Protein AF-0000000087743484 (afdb_homodimer)

Organism: Butyrivibrio fibrisolvens (NCBI:txid831)

Nearest PDB structures (foldseek):
  9gzj-assembly1_A  TM=6.271E-01  e=3.610E-17  Listeria monocytogenes
  8bz7-assembly2_B  TM=6.569E-01  e=4.620E-16  Listeria monocytogenes
  8bz8-assembly3_E  TM=6.410E-01  e=6.996E-16  Listeria monocytogenes
  9gzk-assembly2_C  TM=6.161E-01  e=1.686E-16  Listeria monocytogenes
  8vh8-assembly4_D  TM=7.992E-01  e=1.651E-12  Pasteurella multocida

Secondary structure (DSSP, 8-state):
--SEEEEEEESS-HHHHHHHHHHHHTSS---EEEEEEE---SSSHHHHHHHHTTT-TTEEEEE-SS---HHHHHHHHHHH--SSEEEE--TT-EE-TTHHHHHHHHHHHHT-SEEEEEEEEEE-SSTT---GGGS-GGGTS--TT-TTS-SS-EEPPS-HHHHHHHHHTT-S---STTEEEEHHHHHHTT----S-SSSHHHHHHHHHHHH-SSEEEEEEEEEEEEE-TT-GGGS---HHHHHHHHHHHHHHHHHHHHHHHHSHHHHH-TTHHHHHHHHHHHHHIIIIIHHHHHHH-HHHHHH-HHHHHHHHHHHGGGHHHHHHHHHHHT-SS-------TTS--HHHHHHHHHHHHHHT-/--SEEEEEEESS-HHHHHHHHHHHHTSS---EEEEEEE---SSSHHHHHHHHTTT-TTEEEEE-SS---HHHHHHHHHHH--SSEEEE--TT-EE-TTHHHHHHHHHHHHT-SEEEEEEEEEEESSTT---GGGS-GGGTS--TT-TTS-SS-EEPPS-HHHHHHHHHTT-S---STTEEEEHHHHHHTT----S-SSSHHHHHHHHHHHH-SSEEEEEEEEEEEEEETT-GGGS---HHHHHHHHHHHHHHHHHHHHHHHHSHHHHH-THHHHHHHHHHHHHHIIIIIHHHHHHH-HHHHHH-HHHHHHHHHHHGGGHHHHHHHHHHHT-SS-------TTS--HHHHHHHHHHHHHHT-

Radius of gyration: 33.59 Å; Cα contacts (8 Å, |Δi|>4): 1203; chains: 2; bounding box: 51×100×69 Å

Sequence (722 aa):
MPAISVIMPMYKAKKTAMYSIDALLNQTFKDIEVLVVDDCSPDDSYVVVKEHYKDEPRVVLIRQDINQGPAEARNRAFEEAKGEYVTFLDSDDGIIKEGLEKMYEAAKKFDADVVHTTGCFFPVHKPDVMDIMSVPKENYLPQDKDKDIPGEATLLTQDFGVRLSNWLNGTYNGNVWGKMIKKSFIMDNNIRFASIKMSEDVLFSFECLMRAGKYVILPYKCIIYRMIGESLSRGRKDVSYMLKLLEATFSGNDKFTEKMNEIPYFKDNPEDKEKVLKYVNDVMDMIYLVPAFQSVGEDKLLCDDRTSELFIEHFGNQAQFALRCFFMKNAKEPPAPSYLIDDITYEGLNAQLEMYKQSLKMPAISVIMPMYKAKKTAMYSIDALLNQTFKDIEVLVVDDCSPDDSYVVVKEHYKDEPRVVLIRQDINQGPAEARNRAFEEAKGEYVTFLDSDDGIIKEGLEKMYEAAKKFDADVVHTTGCFFPVHKPDVMDIMSVPKENYLPQDKDKDIPGEATLLTQDFGVRLSNWLNGTYNGNVWGKMIKKSFIMDNNIRFASIKMSEDVLFSFECLMRAGKYVILPYKCIIYRMIGESLSRGRKDVSYMLKLLEATFSGNDKFTEKMNEIPYFKDNPEDKEKVLKYVNDVMDMIYLVPAFQSVGEDKLLCDDRTSELFIEHFGNQAQFALRCFFMKNAKEPPAPSYLIDDITYEGLNAQLEMYKQSLK

InterPro domains:
  IPR001173 Glycosyltransferase 2-like [PF00535] (5-116)
  IPR029044 Nucleotide-diphospho-sugar transferases [G3DSA:3.90.550.10] (1-219)
  IPR029044 Nucleotide-diphospho-sugar transferases [SSF53448] (2-239)

Structure (mmCIF, N/CA/C/O backbone):
data_AF-0000000087743484-model_v1
#
loop_
_entity.id
_entity.type
_entity.pdbx_description
1 polymer 'Glycosyltransferase family 2 protein'
#
loop_
_atom_site.group_PDB
_atom_site.id
_atom_site.type_symbol
_atom_site.label_atom_id
_atom_site.label_alt_id
_atom_site.label_comp_id
_atom_site.label_asym_id
_atom_site.label_entity_id
_atom_site.label_seq_id
_atom_site.pdbx_PDB_ins_code
_atom_site.Cartn_x
_atom_site.Cartn_y
_atom_site.Cartn_z
_atom_site.occupancy
_atom_site.B_iso_or_equiv
_atom_site.auth_seq_id
_atom_site.auth_comp_id
_atom_site.auth_asym_id
_atom_site.auth_atom_id
_atom_site.pdbx_PDB_model_num
ATOM 1 N N . MET A 1 1 ? 7.27 38.094 34 1 86.44 1 MET A N 1
ATOM 2 C CA . MET A 1 1 ? 7.125 37.156 32.906 1 86.44 1 MET A CA 1
ATOM 3 C C . MET A 1 1 ? 6.273 37.719 31.781 1 86.44 1 MET A C 1
ATOM 5 O O . MET A 1 1 ? 5.258 38.375 32.031 1 86.44 1 MET A O 1
ATOM 9 N N . PRO A 1 2 ? 6.754 37.625 30.5 1 95.38 2 PRO A N 1
ATOM 10 C CA . PRO A 1 2 ? 5.941 38.219 29.422 1 95.38 2 PRO A CA 1
ATOM 11 C C . PRO A 1 2 ? 4.605 37.5 29.234 1 95.38 2 PRO A C 1
ATOM 13 O O . PRO A 1 2 ? 4.453 36.344 29.688 1 95.38 2 PRO A O 1
ATOM 16 N N . ALA A 1 3 ? 3.727 38.25 28.75 1 98.25 3 ALA A N 1
ATOM 17 C CA . ALA A 1 3 ? 2.416 37.656 28.484 1 98.25 3 ALA A CA 1
ATOM 18 C C . ALA A 1 3 ? 2.475 36.688 27.297 1 98.25 3 ALA A C 1
ATOM 20 O O . ALA A 1 3 ? 1.803 35.656 27.312 1 98.25 3 ALA A O 1
ATOM 21 N N . ILE A 1 4 ? 3.295 37.062 26.312 1 98.56 4 ILE A N 1
ATOM 22 C CA . ILE A 1 4 ? 3.328 36.281 25.078 1 98.56 4 ILE A CA 1
ATOM 23 C C . ILE A 1 4 ? 4.773 35.969 24.703 1 98.56 4 ILE A C 1
ATOM 25 O O . ILE A 1 4 ? 5.629 36.844 24.719 1 98.56 4 ILE A O 1
ATOM 29 N N . SER A 1 5 ? 5.109 34.719 24.469 1 98.62 5 SER A N 1
ATOM 30 C CA . SER A 1 5 ? 6.34 34.312 23.797 1 98.62 5 SER A CA 1
ATOM 31 C C . SER A 1 5 ? 6.094 34.031 22.312 1 98.62 5 SER A C 1
ATOM 33 O O . SER A 1 5 ? 5.289 33.156 21.984 1 98.62 5 SER A O 1
ATOM 35 N N . VAL A 1 6 ? 6.727 34.75 21.422 1 98.44 6 VAL A N 1
ATOM 36 C CA . VAL A 1 6 ? 6.633 34.469 20 1 98.44 6 VAL A CA 1
ATOM 37 C C . VAL A 1 6 ? 7.824 33.625 19.547 1 98.44 6 VAL A C 1
ATOM 39 O O . VAL A 1 6 ? 8.977 34 19.75 1 98.44 6 VAL A O 1
ATOM 42 N N . ILE A 1 7 ? 7.539 32.469 18.938 1 97.94 7 ILE A N 1
ATOM 43 C CA . ILE A 1 7 ? 8.57 31.547 18.5 1 97.94 7 ILE A CA 1
ATOM 44 C C . ILE A 1 7 ? 8.836 31.734 17 1 97.94 7 ILE A C 1
ATOM 46 O O . ILE A 1 7 ? 7.914 31.672 16.188 1 97.94 7 ILE A O 1
ATOM 50 N N . MET A 1 8 ? 10.109 31.922 16.688 1 97.31 8 MET A N 1
ATOM 51 C CA . MET A 1 8 ? 10.516 32.156 15.305 1 97.31 8 MET A CA 1
ATOM 52 C C . MET A 1 8 ? 11.719 31.297 14.93 1 97.31 8 MET A C 1
ATOM 54 O O . MET A 1 8 ? 12.852 31.625 15.289 1 97.31 8 MET A O 1
ATOM 58 N N . PRO A 1 9 ? 11.492 30.234 14.219 1 95.94 9 PRO A N 1
ATOM 59 C CA . PRO A 1 9 ? 12.641 29.531 13.664 1 95.94 9 PRO A CA 1
ATOM 60 C C . PRO A 1 9 ? 13.352 30.312 12.57 1 95.94 9 PRO A C 1
ATOM 62 O O . PRO A 1 9 ? 12.703 31 11.773 1 95.94 9 PRO A O 1
ATOM 65 N N . MET A 1 10 ? 14.664 30.234 12.594 1 95.94 10 MET A N 1
ATOM 66 C CA . MET A 1 10 ? 15.438 30.969 11.602 1 95.94 10 MET A CA 1
ATOM 67 C C . MET A 1 10 ? 16.516 30.078 10.984 1 95.94 10 MET A C 1
ATOM 69 O O . MET A 1 10 ? 17.203 29.344 11.695 1 95.94 10 MET A O 1
ATOM 73 N N . TYR A 1 11 ? 16.547 30.062 9.719 1 94.19 11 TYR A N 1
ATOM 74 C CA . TYR A 1 11 ? 17.609 29.391 8.953 1 94.19 11 TYR A CA 1
ATOM 75 C C . TYR A 1 11 ? 17.906 30.156 7.668 1 94.19 11 TYR A C 1
ATOM 77 O O . TYR A 1 11 ? 17.078 30.219 6.762 1 94.19 11 TYR A O 1
ATOM 85 N N . LYS A 1 12 ? 19.047 30.641 7.5 1 92.19 12 LYS A N 1
ATOM 86 C CA . LYS A 1 12 ? 19.484 31.422 6.348 1 92.19 12 LYS A CA 1
ATOM 87 C C . LYS A 1 12 ? 18.5 32.531 6.023 1 92.19 12 LYS A C 1
ATOM 89 O O . LYS A 1 12 ? 18.062 32.656 4.883 1 92.19 12 LYS A O 1
ATOM 94 N N . ALA A 1 13 ? 18.125 33.344 7.039 1 89 13 ALA A N 1
ATOM 95 C CA . ALA A 1 13 ? 17.016 34.281 6.855 1 89 13 ALA A CA 1
ATOM 96 C C . ALA A 1 13 ? 17.328 35.656 7.473 1 89 13 ALA A C 1
ATOM 98 O O . ALA A 1 13 ? 16.453 36.312 7.988 1 89 13 ALA A O 1
ATOM 99 N N . LYS A 1 14 ? 18.594 36.094 7.422 1 85.25 14 LYS A N 1
ATOM 100 C CA . LYS A 1 14 ? 18.984 37.312 8.125 1 85.25 14 LYS A CA 1
ATOM 101 C C . LYS A 1 14 ? 18.125 38.5 7.699 1 85.25 14 LYS A C 1
ATOM 103 O O . LYS A 1 14 ? 17.562 39.188 8.539 1 85.25 14 LYS A O 1
ATOM 108 N N . LYS A 1 15 ? 17.875 38.688 6.43 1 82.94 15 LYS A N 1
ATOM 109 C CA . LYS A 1 15 ? 17.141 39.875 5.973 1 82.94 15 LYS A CA 1
ATOM 110 C C . LYS A 1 15 ? 15.656 39.781 6.344 1 82.94 15 LYS A C 1
ATOM 112 O O . LYS A 1 15 ? 15.102 40.719 6.926 1 82.94 15 LYS A O 1
ATOM 117 N N . THR A 1 16 ? 15.062 38.688 6.137 1 87.69 16 THR A N 1
ATOM 118 C CA . THR A 1 16 ? 13.633 38.531 6.387 1 87.69 16 THR A CA 1
ATOM 119 C C . THR A 1 16 ? 13.359 38.438 7.887 1 87.69 16 THR A C 1
ATOM 121 O O . THR A 1 16 ? 12.336 38.938 8.367 1 87.69 16 THR A O 1
ATOM 124 N N . ALA A 1 17 ? 14.289 37.906 8.57 1 93 17 ALA A N 1
ATOM 125 C CA . ALA A 1 17 ? 14.117 37.75 10.008 1 93 17 ALA A CA 1
ATOM 126 C C . ALA A 1 17 ? 14.055 39.125 10.695 1 93 17 ALA A C 1
ATOM 128 O O . ALA A 1 17 ? 13.273 39.312 11.633 1 93 17 ALA A O 1
ATOM 129 N N . MET A 1 18 ? 14.906 40.031 10.281 1 93.31 18 MET A N 1
ATOM 130 C CA . MET A 1 18 ? 14.93 41.344 10.891 1 93.31 18 MET A CA 1
ATOM 131 C C . MET A 1 18 ? 13.609 42.094 10.664 1 93.31 18 MET A C 1
ATOM 133 O O . MET A 1 18 ? 13.102 42.75 11.562 1 93.31 18 MET A O 1
ATOM 137 N N . TYR A 1 19 ? 13.102 41.875 9.508 1 88.06 19 TYR A N 1
ATOM 138 C CA . TYR A 1 19 ? 11.789 42.438 9.211 1 88.06 19 TYR A CA 1
ATOM 139 C C . TYR A 1 19 ? 10.719 41.844 10.133 1 88.06 19 TYR A C 1
ATOM 141 O O . TYR A 1 19 ? 9.906 42.594 10.695 1 88.06 19 TYR A O 1
ATOM 149 N N . SER A 1 20 ? 10.695 40.562 10.219 1 93.38 20 SER A N 1
ATOM 150 C CA . SER A 1 20 ? 9.695 39.875 11.023 1 93.38 20 SER A CA 1
ATOM 151 C C . SER A 1 20 ? 9.82 40.25 12.5 1 93.38 20 SER A C 1
ATOM 153 O O . SER A 1 20 ? 8.812 40.469 13.172 1 93.38 20 SER A O 1
ATOM 155 N N . ILE A 1 21 ? 11.047 40.375 13.008 1 96.25 21 ILE A N 1
ATOM 156 C CA . ILE A 1 21 ? 11.289 40.75 14.398 1 96.25 21 ILE A CA 1
ATOM 157 C C . ILE A 1 21 ? 10.797 42.156 14.641 1 96.25 21 ILE A C 1
ATOM 159 O O . ILE A 1 21 ? 10.117 42.438 15.633 1 96.25 21 ILE A O 1
ATOM 163 N N . ASP A 1 22 ? 11.102 43.031 13.695 1 95.06 22 ASP A N 1
ATOM 164 C CA . ASP A 1 22 ? 10.672 44.406 13.836 1 95.06 22 ASP A CA 1
ATOM 165 C C . ASP A 1 22 ? 9.148 44.531 13.836 1 95.06 22 ASP A C 1
ATOM 167 O O . ASP A 1 22 ? 8.578 45.312 14.578 1 95.06 22 ASP A O 1
ATOM 171 N N . ALA A 1 23 ? 8.531 43.75 13.023 1 92.62 23 ALA A N 1
ATOM 172 C CA . ALA A 1 23 ? 7.07 43.719 12.992 1 92.62 23 ALA A CA 1
ATOM 173 C C . ALA A 1 23 ? 6.496 43.312 14.344 1 92.62 23 ALA A C 1
ATOM 175 O O . ALA A 1 23 ? 5.465 43.844 14.773 1 92.62 23 ALA A O 1
ATOM 176 N N . LEU A 1 24 ? 7.168 42.438 15 1 96.38 24 LEU A N 1
ATOM 177 C CA . LEU A 1 24 ? 6.73 41.969 16.312 1 96.38 24 LEU A CA 1
ATOM 178 C C . LEU A 1 24 ? 7.004 43 17.391 1 96.38 24 LEU A C 1
ATOM 180 O O . LEU A 1 24 ? 6.152 43.25 18.25 1 96.38 24 LEU A O 1
ATOM 184 N N . LEU A 1 25 ? 8.141 43.656 17.312 1 96.88 25 LEU A N 1
ATOM 185 C CA . LEU A 1 25 ? 8.531 44.656 18.312 1 96.88 25 LEU A CA 1
ATOM 186 C C . LEU A 1 25 ? 7.66 45.906 18.219 1 96.88 25 LEU A C 1
ATOM 188 O O . LEU A 1 25 ? 7.496 46.625 19.188 1 96.88 25 LEU A O 1
ATOM 192 N N . ASN A 1 26 ? 7.082 46.094 17.031 1 95.69 26 ASN A N 1
ATOM 193 C CA . ASN A 1 26 ? 6.277 47.281 16.797 1 95.69 26 ASN A CA 1
ATOM 194 C C . ASN A 1 26 ? 4.789 47 17 1 95.69 26 ASN A C 1
ATOM 196 O O . ASN A 1 26 ? 3.947 47.844 16.641 1 95.69 26 ASN A O 1
ATOM 200 N N . GLN A 1 27 ? 4.488 45.906 17.516 1 95.88 27 GLN A N 1
ATOM 201 C CA . GLN A 1 27 ? 3.104 45.562 17.828 1 95.88 27 GLN A CA 1
ATOM 202 C C . GLN A 1 27 ? 2.523 46.531 18.859 1 95.88 27 GLN A C 1
ATOM 204 O O . GLN A 1 27 ? 3.258 47.062 19.688 1 95.88 27 GLN A O 1
ATOM 209 N N . THR A 1 28 ? 1.178 46.719 18.797 1 96.62 28 THR A N 1
ATOM 210 C CA . THR A 1 28 ? 0.498 47.5 19.828 1 96.62 28 THR A CA 1
ATOM 211 C C . THR A 1 28 ? 0.617 46.844 21.188 1 96.62 28 THR A C 1
ATOM 213 O O . THR A 1 28 ? 0.646 47.531 22.219 1 96.62 28 THR A O 1
ATOM 216 N N . PHE A 1 29 ? 0.632 45.594 21.203 1 96.75 29 PHE A N 1
ATOM 217 C CA . PHE A 1 29 ? 0.866 44.812 22.422 1 96.75 29 PHE A CA 1
ATOM 218 C C . PHE A 1 29 ? 2.357 44.688 22.719 1 96.75 29 PHE A C 1
ATOM 220 O O . PHE A 1 29 ? 3.084 44.031 21.969 1 96.75 29 PHE A O 1
ATOM 227 N N . LYS A 1 30 ? 2.812 45.125 23.844 1 97.25 30 LYS A N 1
ATOM 228 C CA . LYS A 1 30 ? 4.25 45.312 24.047 1 97.25 30 LYS A CA 1
ATOM 229 C C . LYS A 1 30 ? 4.812 44.219 24.953 1 97.25 30 LYS A C 1
ATOM 231 O O . LYS A 1 30 ? 6.02 43.969 24.953 1 97.25 30 LYS A O 1
ATOM 236 N N . ASP A 1 31 ? 4.004 43.562 25.812 1 98.19 31 ASP A N 1
ATOM 237 C CA . ASP A 1 31 ? 4.48 42.625 26.797 1 98.19 31 ASP A CA 1
ATOM 238 C C . ASP A 1 31 ? 4.766 41.25 26.172 1 98.19 31 ASP A C 1
ATOM 240 O O . ASP A 1 31 ? 4.086 40.281 26.469 1 98.19 31 ASP A O 1
ATOM 244 N N . ILE A 1 32 ? 5.809 41.219 25.359 1 98.56 32 ILE A N 1
ATOM 245 C CA . ILE A 1 32 ? 6.121 40 24.609 1 98.56 32 ILE A CA 1
ATOM 246 C C . ILE A 1 32 ? 7.605 39.688 24.75 1 98.56 32 ILE A C 1
ATOM 248 O O . ILE A 1 32 ? 8.398 40.531 25.172 1 98.56 32 ILE A O 1
ATOM 252 N N . GLU A 1 33 ? 8 38.531 24.469 1 98.56 33 GLU A N 1
ATOM 253 C CA . GLU A 1 33 ? 9.352 38.125 24.094 1 98.56 33 GLU A CA 1
ATOM 254 C C . GLU A 1 33 ? 9.359 37.406 22.734 1 98.56 33 GLU A C 1
ATOM 256 O O . GLU A 1 33 ? 8.406 36.719 22.391 1 98.56 33 GLU A O 1
ATOM 261 N N . VAL A 1 34 ? 10.383 37.625 21.984 1 98.5 34 VAL A N 1
ATOM 262 C CA . VAL A 1 34 ? 10.57 37 20.688 1 98.5 34 VAL A CA 1
ATOM 263 C C . VAL A 1 34 ? 11.734 36 20.781 1 98.5 34 VAL A C 1
ATOM 265 O O . VAL A 1 34 ? 12.891 36.406 20.906 1 98.5 34 VAL A O 1
ATOM 268 N N . LEU A 1 35 ? 11.398 34.719 20.719 1 98.44 35 LEU A N 1
ATOM 269 C CA . LEU A 1 35 ? 12.406 33.656 20.734 1 98.44 35 LEU A CA 1
ATOM 270 C C . LEU A 1 35 ? 12.82 33.281 19.312 1 98.44 35 LEU A C 1
ATOM 272 O O . LEU A 1 35 ? 12.125 32.531 18.641 1 98.44 35 LEU A O 1
ATOM 276 N N . VAL A 1 36 ? 13.961 33.781 18.922 1 98.19 36 VAL A N 1
ATOM 277 C CA . VAL A 1 36 ? 14.5 33.5 17.609 1 98.19 36 VAL A CA 1
ATOM 278 C C . VAL A 1 36 ? 15.469 32.312 17.703 1 98.19 36 VAL A C 1
ATOM 280 O O . VAL A 1 36 ? 16.531 32.406 18.344 1 98.19 36 VAL A O 1
ATOM 283 N N . VAL A 1 37 ? 15.086 31.188 17.109 1 98.06 37 VAL A N 1
ATOM 284 C CA . VAL A 1 37 ? 15.914 29.984 17.188 1 98.06 37 VAL A CA 1
ATOM 285 C C . VAL A 1 37 ? 16.625 29.766 15.859 1 98.06 37 VAL A C 1
ATOM 287 O O . VAL A 1 37 ? 16.016 29.312 14.883 1 98.06 37 VAL A O 1
ATOM 290 N N . ASP A 1 38 ? 17.906 30.016 15.875 1 97.81 38 ASP A N 1
ATOM 291 C CA . ASP A 1 38 ? 18.719 29.766 14.688 1 97.81 38 ASP A CA 1
ATOM 292 C C . ASP A 1 38 ? 19.047 28.281 14.555 1 97.81 38 ASP A C 1
ATOM 294 O O . ASP A 1 38 ? 19.75 27.719 15.398 1 97.81 38 ASP A O 1
ATOM 298 N N . ASP A 1 39 ? 18.578 27.719 13.516 1 96.25 39 ASP A N 1
ATOM 299 C CA . ASP A 1 39 ? 18.75 26.281 13.281 1 96.25 39 ASP A CA 1
ATOM 300 C C . ASP A 1 39 ? 20.078 25.984 12.609 1 96.25 39 ASP A C 1
ATOM 302 O O . ASP A 1 39 ? 20.125 25.344 11.555 1 96.25 39 ASP A O 1
ATOM 306 N N . CYS A 1 40 ? 21.094 26.484 13.148 1 96.25 40 CYS A N 1
ATOM 307 C CA . CYS A 1 40 ? 22.453 26.266 12.695 1 96.25 40 CYS A CA 1
ATOM 308 C C . CYS A 1 40 ? 22.656 26.812 11.281 1 96.25 40 CYS A C 1
ATOM 310 O O . CYS A 1 40 ? 23.094 26.078 10.391 1 96.25 40 CYS A O 1
ATOM 312 N N . SER A 1 41 ? 22.344 28.078 11.078 1 95.19 41 SER A N 1
ATOM 313 C CA . SER A 1 41 ? 22.562 28.719 9.781 1 95.19 41 SER A CA 1
ATOM 314 C C . SER A 1 41 ? 24.031 28.719 9.398 1 95.19 41 SER A C 1
ATOM 316 O O . SER A 1 41 ? 24.891 29.078 10.203 1 95.19 41 SER A O 1
ATOM 318 N N . PRO A 1 42 ? 24.266 28.266 8.133 1 94.12 42 PRO A N 1
ATOM 319 C CA . PRO A 1 42 ? 25.656 28.297 7.695 1 94.12 42 PRO A CA 1
ATOM 320 C C . PRO A 1 42 ? 26.156 29.703 7.363 1 94.12 42 PRO A C 1
ATOM 322 O O . PRO A 1 42 ? 27.359 29.922 7.266 1 94.12 42 PRO A O 1
ATOM 325 N N . ASP A 1 43 ? 25.297 30.625 7.145 1 93.31 43 ASP A N 1
ATOM 326 C CA . ASP A 1 43 ? 25.656 32 6.84 1 93.31 43 ASP A CA 1
ATOM 327 C C . ASP A 1 43 ? 25.703 32.844 8.109 1 93.31 43 ASP A C 1
ATOM 329 O O . ASP A 1 43 ? 25.766 32.312 9.219 1 93.31 43 ASP A O 1
ATOM 333 N N . ASP A 1 44 ? 25.719 34.125 7.863 1 93.81 44 ASP A N 1
ATOM 334 C CA . ASP A 1 44 ? 25.953 35 9.016 1 93.81 44 ASP A CA 1
ATOM 335 C C . ASP A 1 44 ? 24.625 35.438 9.641 1 93.81 44 ASP A C 1
ATOM 337 O O . ASP A 1 44 ? 24.578 36.438 10.352 1 93.81 44 ASP A O 1
ATOM 341 N N . SER A 1 45 ? 23.562 34.688 9.445 1 94.38 45 SER A N 1
ATOM 342 C CA . SER A 1 45 ? 22.234 35.031 9.945 1 94.38 45 SER A CA 1
ATOM 343 C C . SER A 1 45 ? 22.25 35.188 11.469 1 94.38 45 SER A C 1
ATOM 345 O O . SER A 1 45 ? 21.75 36.188 12 1 94.38 45 SER A O 1
ATOM 347 N N . TYR A 1 46 ? 22.859 34.281 12.148 1 95.94 46 TYR A N 1
ATOM 348 C CA . TYR A 1 46 ? 22.875 34.281 13.602 1 95.94 46 TYR A CA 1
ATOM 349 C C . TYR A 1 46 ? 23.609 35.531 14.125 1 95.94 46 TYR A C 1
ATOM 351 O O . TYR A 1 46 ? 23.094 36.25 14.984 1 95.94 46 TYR A O 1
ATOM 359 N N . VAL A 1 47 ? 24.75 35.812 13.602 1 96.38 47 VAL A N 1
ATOM 360 C CA . VAL A 1 47 ? 25.609 36.875 14.062 1 96.38 47 VAL A CA 1
ATOM 361 C C . VAL A 1 47 ? 24.953 38.219 13.773 1 96.38 47 VAL A C 1
ATOM 363 O O . VAL A 1 47 ? 24.953 39.125 14.617 1 96.38 47 VAL A O 1
ATOM 366 N N . VAL A 1 48 ? 24.422 38.344 12.617 1 96 48 VAL A N 1
ATOM 367 C CA . VAL A 1 48 ? 23.828 39.594 12.18 1 96 48 VAL A CA 1
ATOM 368 C C . VAL A 1 48 ? 22.625 39.938 13.047 1 96 48 VAL A C 1
ATOM 370 O O . VAL A 1 48 ? 22.484 41.062 13.523 1 96 48 VAL A O 1
ATOM 373 N N . VAL A 1 49 ? 21.75 39 13.242 1 96.69 49 VAL A N 1
ATOM 374 C CA . VAL A 1 49 ? 20.547 39.219 14.039 1 96.69 49 VAL A CA 1
ATOM 375 C C . VAL A 1 49 ? 20.938 39.469 15.492 1 96.69 49 VAL A C 1
ATOM 377 O O . VAL A 1 49 ? 20.359 40.344 16.141 1 96.69 49 VAL A O 1
ATOM 380 N N . LYS A 1 50 ? 21.859 38.75 16.047 1 96.31 50 LYS A N 1
ATOM 381 C CA . LYS A 1 50 ? 22.328 38.938 17.422 1 96.31 50 LYS A CA 1
ATOM 382 C C . LYS A 1 50 ? 22.844 40.344 17.641 1 96.31 50 LYS A C 1
ATOM 384 O O . LYS A 1 50 ? 22.484 41 18.625 1 96.31 50 LYS A O 1
ATOM 389 N N . GLU A 1 51 ? 23.688 40.781 16.734 1 96.62 51 GLU A N 1
ATOM 390 C CA . GLU A 1 51 ? 24.281 42.125 16.844 1 96.62 51 GLU A CA 1
ATOM 391 C C . GLU A 1 51 ? 23.219 43.188 16.703 1 96.62 51 GLU A C 1
ATOM 393 O O . GLU A 1 51 ? 23.266 44.219 17.391 1 96.62 51 GLU A O 1
ATOM 398 N N . HIS A 1 52 ? 22.391 43.062 15.766 1 96.44 52 HIS A N 1
ATOM 399 C CA . HIS A 1 52 ? 21.391 44.062 15.477 1 96.44 52 HIS A CA 1
ATOM 400 C C . HIS A 1 52 ? 20.453 44.281 16.672 1 96.44 52 HIS A C 1
ATOM 402 O O . HIS A 1 52 ? 20.031 45.406 16.938 1 96.44 52 HIS A O 1
ATOM 408 N N . TYR A 1 53 ? 20.125 43.219 17.375 1 97.25 53 TYR A N 1
ATOM 409 C CA . TYR A 1 53 ? 19.141 43.312 18.438 1 97.25 53 TYR A CA 1
ATOM 410 C C . TYR A 1 53 ? 19.797 43.156 19.812 1 97.25 53 TYR A C 1
ATOM 412 O O . TYR A 1 53 ? 19.141 42.781 20.781 1 97.25 53 TYR A O 1
ATOM 420 N N . LYS A 1 54 ? 21.031 43.375 19.953 1 96.12 54 LYS A N 1
ATOM 421 C CA . LYS A 1 54 ? 21.797 43.156 21.172 1 96.12 54 LYS A CA 1
ATOM 422 C C . LYS A 1 54 ? 21.25 44 22.312 1 96.12 54 LYS A C 1
ATOM 424 O O . LYS A 1 54 ? 21.328 43.625 23.484 1 96.12 54 LYS A O 1
ATOM 429 N N . ASP A 1 55 ? 20.594 45.094 21.984 1 96.88 55 ASP A N 1
ATOM 430 C CA . ASP A 1 55 ? 20.109 46.031 23 1 96.88 55 ASP A CA 1
ATOM 431 C C . ASP A 1 55 ? 18.594 45.938 23.172 1 96.88 55 ASP A C 1
ATOM 433 O O . ASP A 1 55 ? 17.969 46.781 23.781 1 96.88 55 ASP A O 1
ATOM 437 N N . GLU A 1 56 ? 17.969 45.031 22.609 1 97.06 56 GLU A N 1
ATOM 438 C CA . GLU A 1 56 ? 16.531 44.781 22.734 1 97.06 56 GLU A CA 1
ATOM 439 C C . GLU A 1 56 ? 16.25 43.594 23.625 1 97.06 56 GLU A C 1
ATOM 441 O O . GLU A 1 56 ? 16.266 42.438 23.172 1 97.06 56 GLU A O 1
ATOM 446 N N . PRO A 1 57 ? 15.922 43.781 24.828 1 96.25 57 PRO A N 1
ATOM 447 C CA . PRO A 1 57 ? 15.781 42.719 25.797 1 96.25 57 PRO A CA 1
ATOM 448 C C . PRO A 1 57 ? 14.648 41.75 25.453 1 96.25 57 PRO A C 1
ATOM 450 O O . PRO A 1 57 ? 14.625 40.625 25.953 1 96.25 57 PRO A O 1
ATOM 453 N N . ARG A 1 58 ? 13.68 42.125 24.656 1 97.38 58 ARG A N 1
ATOM 454 C CA . ARG A 1 58 ? 12.547 41.281 24.281 1 97.38 58 ARG A CA 1
ATOM 455 C C . ARG A 1 58 ? 12.977 40.188 23.312 1 97.38 58 ARG A C 1
ATOM 457 O O . ARG A 1 58 ? 12.266 39.219 23.109 1 97.38 58 ARG A O 1
ATOM 464 N N . VAL A 1 59 ? 14.133 40.438 22.641 1 98.06 59 VAL A N 1
ATOM 465 C CA . VAL A 1 59 ? 14.594 39.469 21.641 1 98.06 59 VAL A CA 1
ATOM 466 C C . VAL A 1 59 ? 15.586 38.5 22.281 1 98.06 59 VAL A C 1
ATOM 468 O O . VAL A 1 59 ? 16.609 38.906 22.812 1 98.06 59 VAL A O 1
ATOM 471 N N . VAL A 1 60 ? 15.227 37.25 22.328 1 97.44 60 VAL A N 1
ATOM 472 C CA . VAL A 1 60 ? 16.094 36.219 22.828 1 97.44 60 VAL A CA 1
ATOM 473 C C . VAL A 1 60 ? 16.547 35.312 21.688 1 97.44 60 VAL A C 1
ATOM 475 O O . VAL A 1 60 ? 15.727 34.656 21.047 1 97.44 60 VAL A O 1
ATOM 478 N N . LEU A 1 61 ? 17.797 35.281 21.422 1 97.19 61 LEU A N 1
ATOM 479 C CA . LEU A 1 61 ? 18.359 34.469 20.328 1 97.19 61 LEU A CA 1
ATOM 480 C C . LEU A 1 61 ? 18.938 33.156 20.859 1 97.19 61 LEU A C 1
ATOM 482 O O . LEU A 1 61 ? 19.719 33.188 21.812 1 97.19 61 LEU A O 1
ATOM 486 N N . ILE A 1 62 ? 18.469 32.031 20.297 1 96.88 62 ILE A N 1
ATOM 487 C CA . ILE A 1 62 ? 18.938 30.688 20.625 1 96.88 62 ILE A CA 1
ATOM 488 C C . ILE A 1 62 ? 19.578 30.047 19.406 1 96.88 62 ILE A C 1
ATOM 490 O O . ILE A 1 62 ? 19.062 30.172 18.281 1 96.88 62 ILE A O 1
ATOM 494 N N . ARG A 1 63 ? 20.672 29.406 19.547 1 96.5 63 ARG A N 1
ATOM 495 C CA . ARG A 1 63 ? 21.328 28.75 18.406 1 96.5 63 ARG A CA 1
ATOM 496 C C . ARG A 1 63 ? 21.391 27.234 18.625 1 96.5 63 ARG A C 1
ATOM 498 O O . ARG A 1 63 ? 21.844 26.781 19.672 1 96.5 63 ARG A O 1
ATOM 505 N N . GLN A 1 64 ? 20.891 26.469 17.672 1 96 64 GLN A N 1
ATOM 506 C CA . GLN A 1 64 ? 21.016 25.016 17.688 1 96 64 GLN A CA 1
ATOM 507 C C . GLN A 1 64 ? 22.391 24.578 17.188 1 96 64 GLN A C 1
ATOM 509 O O . GLN A 1 64 ? 23 25.25 16.375 1 96 64 GLN A O 1
ATOM 514 N N . ASP A 1 65 ? 22.875 23.391 17.609 1 94.75 65 ASP A N 1
ATOM 515 C CA . ASP A 1 65 ? 24.203 22.875 17.266 1 94.75 65 ASP A CA 1
ATOM 516 C C . ASP A 1 65 ? 24.203 22.266 15.867 1 94.75 65 ASP A C 1
ATOM 518 O O . ASP A 1 65 ? 25.219 22.281 15.18 1 94.75 65 ASP A O 1
ATOM 522 N N . ILE A 1 66 ? 23.125 21.719 15.531 1 94.81 66 ILE A N 1
ATOM 523 C CA . ILE A 1 66 ? 22.984 21.109 14.211 1 94.81 66 ILE A CA 1
ATOM 524 C C . ILE A 1 66 ? 21.641 21.516 13.602 1 94.81 66 ILE A C 1
ATOM 526 O O . ILE A 1 66 ? 20.719 21.906 14.32 1 94.81 66 ILE A O 1
ATOM 530 N N . ASN A 1 67 ? 21.594 21.484 12.32 1 92.81 67 ASN A N 1
ATOM 531 C CA . ASN A 1 67 ? 20.344 21.734 11.617 1 92.81 67 ASN A CA 1
ATOM 532 C C . ASN A 1 67 ? 19.359 20.562 11.797 1 92.81 67 ASN A C 1
ATOM 534 O O . ASN A 1 67 ? 19.641 19.453 11.359 1 92.81 67 ASN A O 1
ATOM 538 N N . GLN A 1 68 ? 18.297 20.781 12.438 1 91.19 68 GLN A N 1
ATOM 539 C CA . GLN A 1 68 ? 17.359 19.703 12.727 1 91.19 68 GLN A CA 1
ATOM 540 C C . GLN A 1 68 ? 15.961 20.031 12.203 1 91.19 68 GLN A C 1
ATOM 542 O O . GLN A 1 68 ? 15.016 19.266 12.406 1 91.19 68 GLN A O 1
ATOM 547 N N . GLY A 1 69 ? 15.766 21.219 11.641 1 90.62 69 GLY A N 1
ATOM 548 C CA . GLY A 1 69 ? 14.492 21.578 11.047 1 90.62 69 GLY A CA 1
ATOM 549 C C . GLY A 1 69 ? 13.648 22.484 11.938 1 90.62 69 GLY A C 1
ATOM 550 O O . GLY A 1 69 ? 13.945 22.625 13.125 1 90.62 69 GLY A O 1
ATOM 551 N N . PRO A 1 70 ? 12.609 23.047 11.336 1 90.62 70 PRO A N 1
ATOM 552 C CA . PRO A 1 70 ? 11.773 23.984 12.078 1 90.62 70 PRO A CA 1
ATOM 553 C C . PRO A 1 70 ? 11.047 23.344 13.258 1 90.62 70 PRO A C 1
ATOM 555 O O . PRO A 1 70 ? 10.828 23.984 14.281 1 90.62 70 PRO A O 1
ATOM 558 N N . ALA A 1 71 ? 10.68 22.094 13.117 1 92.38 71 ALA A N 1
ATOM 559 C CA . ALA A 1 71 ? 9.984 21.391 14.195 1 92.38 71 ALA A CA 1
ATOM 560 C C . ALA A 1 71 ? 10.836 21.359 15.461 1 92.38 71 ALA A C 1
ATOM 562 O O . ALA A 1 71 ? 10.359 21.719 16.547 1 92.38 71 ALA A O 1
ATOM 563 N N . GLU A 1 72 ? 12.039 20.984 15.32 1 94.12 72 GLU A N 1
ATOM 564 C CA . GLU A 1 72 ? 12.93 20.891 16.484 1 94.12 72 GLU A CA 1
ATOM 565 C C . GLU A 1 72 ? 13.266 22.281 17.016 1 94.12 72 GLU A C 1
ATOM 567 O O . GLU A 1 72 ? 13.453 22.453 18.234 1 94.12 72 GLU A O 1
ATOM 572 N N . ALA A 1 73 ? 13.414 23.188 16.125 1 95 73 ALA A N 1
ATOM 573 C CA . ALA A 1 73 ? 13.648 24.578 16.547 1 95 73 ALA A CA 1
ATOM 574 C C . ALA A 1 73 ? 12.492 25.078 17.406 1 95 73 ALA A C 1
ATOM 576 O O . ALA A 1 73 ? 12.719 25.734 18.438 1 95 73 ALA A O 1
ATOM 577 N N . ARG A 1 74 ? 11.289 24.844 16.984 1 95.94 74 ARG A N 1
ATOM 578 C CA . ARG A 1 74 ? 10.109 25.266 17.734 1 95.94 74 ARG A CA 1
ATOM 579 C C . ARG A 1 74 ? 10.031 24.547 19.078 1 95.94 74 ARG A C 1
ATOM 581 O O . ARG A 1 74 ? 9.688 25.156 20.094 1 95.94 74 ARG A O 1
ATOM 588 N N . ASN A 1 75 ? 10.391 23.25 19.094 1 96.38 75 ASN A N 1
ATOM 589 C CA . ASN A 1 75 ? 10.406 22.5 20.344 1 96.38 75 ASN A CA 1
ATOM 590 C C . ASN A 1 75 ? 11.43 23.078 21.328 1 96.38 75 ASN A C 1
ATOM 592 O O . ASN A 1 75 ? 11.156 23.172 22.531 1 96.38 75 ASN A O 1
ATOM 596 N N . ARG A 1 76 ? 12.602 23.422 20.828 1 96 76 ARG A N 1
ATOM 597 C CA . ARG A 1 76 ? 13.625 24.047 21.656 1 96 76 ARG A CA 1
ATOM 598 C C . ARG A 1 76 ? 13.117 25.344 22.281 1 96 76 ARG A C 1
ATOM 600 O O . ARG A 1 76 ? 13.398 25.625 23.438 1 96 76 ARG A O 1
ATOM 607 N N . ALA A 1 77 ? 12.383 26.094 21.531 1 96.75 77 ALA A N 1
ATOM 608 C CA . ALA A 1 77 ? 11.836 27.375 22 1 96.75 77 ALA A CA 1
ATOM 609 C C . ALA A 1 77 ? 10.82 27.141 23.109 1 96.75 77 ALA A C 1
ATOM 611 O O . ALA A 1 77 ? 10.695 27.969 24.016 1 96.75 77 ALA A O 1
ATOM 612 N N . PHE A 1 78 ? 10.031 26.047 23.047 1 94.75 78 PHE A N 1
ATOM 613 C CA . PHE A 1 78 ? 9.07 25.719 24.094 1 94.75 78 PHE A CA 1
ATOM 614 C C . PHE A 1 78 ? 9.758 25.625 25.453 1 94.75 78 PHE A C 1
ATOM 616 O O . PHE A 1 78 ? 9.195 26.031 26.469 1 94.75 78 PHE A O 1
ATOM 623 N N . GLU A 1 79 ? 10.914 25.094 25.453 1 93.81 79 GLU A N 1
ATOM 624 C CA . GLU A 1 79 ? 11.664 24.875 26.703 1 93.81 79 GLU A CA 1
ATOM 625 C C . GLU A 1 79 ? 12.117 26.203 27.297 1 93.81 79 GLU A C 1
ATOM 627 O O . GLU A 1 79 ? 12.297 26.312 28.516 1 93.81 79 GLU A O 1
ATOM 632 N N . GLU A 1 80 ? 12.219 27.188 26.516 1 95.5 80 GLU A N 1
ATOM 633 C CA . GLU A 1 80 ? 12.773 28.469 26.953 1 95.5 80 GLU A CA 1
ATOM 634 C C . GLU A 1 80 ? 11.672 29.516 27.141 1 95.5 80 GLU A C 1
ATOM 636 O O . GLU A 1 80 ? 11.891 30.547 27.797 1 95.5 80 GLU A O 1
ATOM 641 N N . ALA A 1 81 ? 10.492 29.297 26.547 1 97.69 81 ALA A N 1
ATOM 642 C CA . ALA A 1 81 ? 9.406 30.281 26.531 1 97.69 81 ALA A CA 1
ATOM 643 C C . ALA A 1 81 ? 8.953 30.609 27.953 1 97.69 81 ALA A C 1
ATOM 645 O O . ALA A 1 81 ? 8.742 29.703 28.766 1 97.69 81 ALA A O 1
ATOM 646 N N . LYS A 1 82 ? 8.781 31.828 28.266 1 97.56 82 LYS A N 1
ATOM 647 C CA . LYS A 1 82 ? 8.383 32.281 29.594 1 97.56 82 LYS A CA 1
ATOM 648 C C . LYS A 1 82 ? 6.977 32.875 29.578 1 97.56 82 LYS A C 1
ATOM 650 O O . LYS A 1 82 ? 6.379 33.094 30.641 1 97.56 82 LYS A O 1
ATOM 655 N N . GLY A 1 83 ? 6.445 33.062 28.391 1 98.12 83 GLY A N 1
ATOM 656 C CA . GLY A 1 83 ? 5.137 33.688 28.25 1 98.12 83 GLY A CA 1
ATOM 657 C C . GLY A 1 83 ? 4.004 32.812 28.75 1 98.12 83 GLY A C 1
ATOM 658 O O . GLY A 1 83 ? 4.109 31.578 28.719 1 98.12 83 GLY A O 1
ATOM 659 N N . GLU A 1 84 ? 2.975 33.438 29.219 1 98.19 84 GLU A N 1
ATOM 660 C CA . GLU A 1 84 ? 1.757 32.719 29.547 1 98.19 84 GLU A CA 1
ATOM 661 C C . GLU A 1 84 ? 1.184 32.031 28.312 1 98.19 84 GLU A C 1
ATOM 663 O O . GLU A 1 84 ? 0.674 30.906 28.391 1 98.19 84 GLU A O 1
ATOM 668 N N . TYR A 1 85 ? 1.292 32.719 27.25 1 98.5 85 TYR A N 1
ATOM 669 C CA . TYR A 1 85 ? 0.882 32.188 25.953 1 98.5 85 TYR A CA 1
ATOM 670 C C . TYR A 1 85 ? 2.064 32.125 24.984 1 98.5 85 TYR A C 1
ATOM 672 O O . TYR A 1 85 ? 3.004 32.906 25.094 1 98.5 85 TYR A O 1
ATOM 680 N N . VAL A 1 86 ? 1.977 31.141 24.047 1 98.19 86 VAL A N 1
ATOM 681 C CA . VAL A 1 86 ? 2.98 31.016 23 1 98.19 86 VAL A CA 1
ATOM 682 C C . VAL A 1 86 ? 2.324 31.172 21.625 1 98.19 86 VAL A C 1
ATOM 684 O O . VAL A 1 86 ? 1.176 30.766 21.438 1 98.19 86 VAL A O 1
ATOM 687 N N . THR A 1 87 ? 2.975 31.812 20.719 1 97.44 87 THR A N 1
ATOM 688 C CA . THR A 1 87 ? 2.543 31.922 19.328 1 97.44 87 THR A CA 1
ATOM 689 C C . THR A 1 87 ? 3.734 31.797 18.375 1 97.44 87 THR A C 1
ATOM 691 O O . THR A 1 87 ? 4.875 31.656 18.812 1 97.44 87 THR A O 1
ATOM 694 N N . PHE A 1 88 ? 3.426 31.719 17.031 1 96 88 PHE A N 1
ATOM 695 C CA . PHE A 1 88 ? 4.461 31.406 16.047 1 96 88 PHE A CA 1
ATOM 696 C C . PHE A 1 88 ? 4.473 32.438 14.922 1 96 88 PHE A C 1
ATOM 698 O O . PHE A 1 88 ? 3.418 32.906 14.5 1 96 88 PHE A O 1
ATOM 705 N N . LEU A 1 89 ? 5.617 32.719 14.484 1 93.56 89 LEU A N 1
ATOM 706 C CA . LEU A 1 89 ? 5.824 33.5 13.266 1 93.56 89 LEU A CA 1
ATOM 707 C C . LEU A 1 89 ? 7.102 33.062 12.562 1 93.56 89 LEU A C 1
ATOM 709 O O . LEU A 1 89 ? 8.188 33.094 13.148 1 93.56 89 LEU A O 1
ATOM 713 N N . ASP A 1 90 ? 6.93 32.719 11.352 1 90.06 90 ASP A N 1
ATOM 714 C CA . ASP A 1 90 ? 8.117 32.344 10.586 1 90.06 90 ASP A CA 1
ATOM 715 C C . ASP A 1 90 ? 8.961 33.562 10.258 1 90.06 90 ASP A C 1
ATOM 717 O O . ASP A 1 90 ? 8.438 34.688 10.148 1 90.06 90 ASP A O 1
ATOM 721 N N . SER A 1 91 ? 10.227 33.344 10.023 1 91.75 91 SER A N 1
ATOM 722 C CA . SER A 1 91 ? 11.188 34.438 9.883 1 91.75 91 SER A CA 1
ATOM 723 C C . SER A 1 91 ? 11.039 35.156 8.539 1 91.75 91 SER A C 1
ATOM 725 O O . SER A 1 91 ? 11.781 36.094 8.242 1 91.75 91 SER A O 1
ATOM 727 N N . ASP A 1 92 ? 10.062 34.656 7.742 1 83.81 92 ASP A N 1
ATOM 728 C CA . ASP A 1 92 ? 9.836 35.312 6.449 1 83.81 92 ASP A CA 1
ATOM 729 C C . ASP A 1 92 ? 8.406 35.812 6.332 1 83.81 92 ASP A C 1
ATOM 731 O O . ASP A 1 92 ? 7.969 36.219 5.25 1 83.81 92 ASP A O 1
ATOM 735 N N . ASP A 1 93 ? 7.727 35.812 7.402 1 84.62 93 ASP A N 1
ATOM 736 C CA . ASP A 1 93 ? 6.336 36.25 7.395 1 84.62 93 ASP A CA 1
ATOM 737 C C . ASP A 1 93 ? 6.156 37.5 8.242 1 84.62 93 ASP A C 1
ATOM 739 O O . ASP A 1 93 ? 7.094 37.969 8.906 1 84.62 93 ASP A O 1
ATOM 743 N N . GLY A 1 94 ? 4.941 38.062 8.078 1 85.62 94 GLY A N 1
ATOM 744 C CA . GLY A 1 94 ? 4.602 39.25 8.852 1 85.62 94 GLY A CA 1
ATOM 745 C C . GLY A 1 94 ? 3.346 39.094 9.688 1 85.62 94 GLY A C 1
ATOM 746 O O . GLY A 1 94 ? 2.744 38 9.695 1 85.62 94 GLY A O 1
ATOM 747 N N . ILE A 1 95 ? 3.076 40.125 10.461 1 89.06 95 ILE A N 1
ATOM 748 C CA . ILE A 1 95 ? 1.892 40.156 11.312 1 89.06 95 ILE A CA 1
ATOM 749 C C . ILE A 1 95 ? 1.339 41.594 11.352 1 89.06 95 ILE A C 1
ATOM 751 O O . ILE A 1 95 ? 2.102 42.562 11.398 1 89.06 95 ILE A O 1
ATOM 755 N N . ILE A 1 96 ? 0.046 41.719 11.375 1 85.88 96 ILE A N 1
ATOM 756 C CA . ILE A 1 96 ? -0.564 43.062 11.406 1 85.88 96 ILE A CA 1
ATOM 757 C C . ILE A 1 96 ? -0.289 43.719 12.758 1 85.88 96 ILE A C 1
ATOM 759 O O . ILE A 1 96 ? -0.08 43.031 13.758 1 85.88 96 ILE A O 1
ATOM 763 N N . LYS A 1 97 ? -0.387 45 12.797 1 91.06 97 LYS A N 1
ATOM 764 C CA . LYS A 1 97 ? 0.066 45.812 13.922 1 91.06 97 LYS A CA 1
ATOM 765 C C . LYS A 1 97 ? -0.667 45.406 15.203 1 91.06 97 LYS A C 1
ATOM 767 O O . LYS A 1 97 ? -0.08 45.406 16.281 1 91.06 97 LYS A O 1
ATOM 772 N N . GLU A 1 98 ? -1.961 45.062 15.148 1 92.88 98 GLU A N 1
ATOM 773 C CA . GLU A 1 98 ? -2.766 44.75 16.328 1 92.88 98 GLU A CA 1
ATOM 774 C C . GLU A 1 98 ? -2.953 43.25 16.484 1 92.88 98 GLU A C 1
ATOM 776 O O . GLU A 1 98 ? -3.797 42.812 17.266 1 92.88 98 GLU A O 1
ATOM 781 N N . GLY A 1 99 ? -2.238 42.469 15.75 1 92.62 99 GLY A N 1
ATOM 782 C CA . GLY A 1 99 ? -2.447 41.031 15.695 1 92.62 99 GLY A CA 1
ATOM 783 C C . GLY A 1 99 ? -2.309 40.375 17.047 1 92.62 99 GLY A C 1
ATOM 784 O O . GLY A 1 99 ? -3.215 39.656 17.5 1 92.62 99 GLY A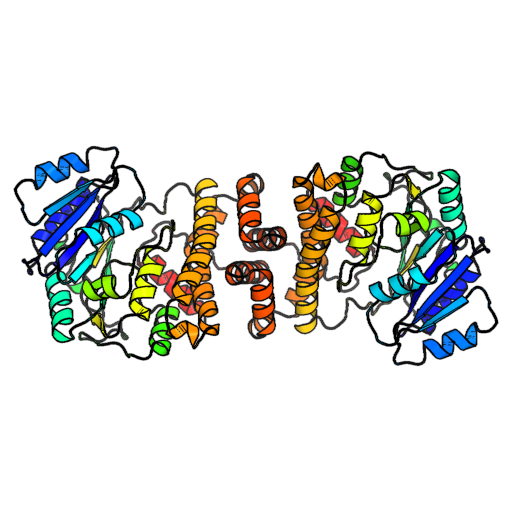 O 1
ATOM 785 N N . LEU A 1 100 ? -1.213 40.594 17.766 1 96.44 100 LEU A N 1
ATOM 786 C CA . LEU A 1 100 ? -0.969 39.969 19.062 1 96.44 100 LEU A CA 1
ATOM 787 C C . LEU A 1 100 ? -1.996 40.438 20.094 1 96.44 100 LEU A C 1
ATOM 789 O O . LEU A 1 100 ? -2.443 39.656 20.922 1 96.44 100 LEU A O 1
ATOM 793 N N . GLU A 1 101 ? -2.344 41.719 19.984 1 96.31 101 GLU A N 1
ATOM 794 C CA . GLU A 1 101 ? -3.332 42.25 20.922 1 96.31 101 GLU A CA 1
ATOM 795 C C . GLU A 1 101 ? -4.684 41.562 20.75 1 96.31 101 GLU A C 1
ATOM 797 O O . GLU A 1 101 ? -5.301 41.156 21.75 1 96.31 101 GLU A O 1
ATOM 802 N N . LYS A 1 102 ? -5.113 41.406 19.547 1 93.25 102 LYS A N 1
ATOM 803 C CA . LYS A 1 102 ? -6.395 40.781 19.25 1 93.25 102 LYS A CA 1
ATOM 804 C C . LYS A 1 102 ? -6.414 39.344 19.719 1 93.25 102 LYS A C 1
ATOM 806 O O . LYS A 1 102 ? -7.395 38.875 20.312 1 93.25 102 LYS A O 1
ATOM 811 N N . MET A 1 103 ? -5.359 38.656 19.516 1 95.75 103 MET A N 1
ATOM 812 C CA . MET A 1 103 ? -5.277 37.25 19.922 1 95.75 103 MET A CA 1
ATOM 813 C C . MET A 1 103 ? -5.254 37.125 21.438 1 95.75 103 MET A C 1
ATOM 815 O O . MET A 1 103 ? -5.953 36.312 22.016 1 95.75 103 MET A O 1
ATOM 819 N N . TYR A 1 104 ? -4.461 37.969 22.078 1 97.38 104 TYR A N 1
ATOM 820 C CA . TYR A 1 104 ? -4.336 37.938 23.531 1 97.38 104 TYR A CA 1
ATOM 821 C C . TYR A 1 104 ? -5.652 38.281 24.203 1 97.38 104 TYR A C 1
ATOM 823 O O . TYR A 1 104 ? -6.039 37.656 25.203 1 97.38 104 TYR A O 1
ATOM 831 N N . GLU A 1 105 ? -6.309 39.281 23.688 1 96.44 105 GLU A N 1
ATOM 832 C CA . GLU A 1 105 ? -7.598 39.688 24.234 1 96.44 105 GLU A CA 1
ATOM 833 C C . GLU A 1 105 ? -8.602 38.531 24.188 1 96.44 105 GLU A C 1
ATOM 835 O O . GLU A 1 105 ? -9.344 38.281 25.141 1 96.44 105 GLU A O 1
ATOM 840 N N . ALA A 1 106 ? -8.656 37.875 23.078 1 95.62 106 ALA A N 1
ATOM 841 C CA . ALA A 1 106 ? -9.547 36.719 22.953 1 95.62 106 ALA A CA 1
ATOM 842 C C . ALA A 1 106 ? -9.148 35.625 23.922 1 95.62 106 ALA A C 1
ATOM 844 O O . ALA A 1 106 ? -10.016 34.969 24.516 1 95.62 106 ALA A O 1
ATOM 845 N N . ALA A 1 107 ? -7.836 35.375 24.078 1 97.69 107 ALA A N 1
ATOM 846 C CA . ALA A 1 107 ? -7.324 34.375 24.984 1 97.69 107 ALA A CA 1
ATOM 847 C C . ALA A 1 107 ? -7.773 34.625 26.422 1 97.69 107 ALA A C 1
ATOM 849 O O . ALA A 1 107 ? -8.227 33.719 27.109 1 97.69 107 ALA A O 1
ATOM 850 N N . LYS A 1 108 ? -7.711 35.875 26.812 1 97.62 108 LYS A N 1
ATOM 851 C CA . LYS A 1 108 ? -8.07 36.25 28.172 1 97.62 108 LYS A CA 1
ATOM 852 C C . LYS A 1 108 ? -9.586 36.25 28.375 1 97.62 108 LYS A C 1
ATOM 854 O O . LYS A 1 108 ? -10.086 35.812 29.406 1 97.62 108 LYS A O 1
ATOM 859 N N . LYS A 1 109 ? -10.227 36.75 27.359 1 96.75 109 LYS A N 1
ATOM 860 C CA . LYS A 1 109 ? -11.68 36.844 27.438 1 96.75 109 LYS A CA 1
ATOM 861 C C . LYS A 1 109 ? -12.297 35.469 27.672 1 96.75 109 LYS A C 1
ATOM 863 O O . LYS A 1 109 ? -13.227 35.312 28.484 1 96.75 109 LYS A O 1
ATOM 868 N N . PHE A 1 110 ? -11.773 34.469 27.078 1 97.12 110 PHE A N 1
ATOM 869 C CA . PHE A 1 110 ? -12.398 33.125 27.109 1 97.12 110 PHE A CA 1
ATOM 870 C C . PHE A 1 110 ? -11.57 32.188 27.953 1 97.12 110 PHE A C 1
ATOM 872 O O . PHE A 1 110 ? -11.906 30.984 28.047 1 97.12 110 PHE A O 1
ATOM 879 N N . ASP A 1 111 ? -10.445 32.688 28.484 1 97.62 111 ASP A N 1
ATOM 880 C CA . ASP A 1 111 ? -9.484 31.797 29.125 1 97.62 111 ASP A CA 1
ATOM 881 C C . ASP A 1 111 ? -9.141 30.625 28.219 1 97.62 111 ASP A C 1
ATOM 883 O O . ASP A 1 111 ? -9.273 29.469 28.609 1 97.62 111 ASP A O 1
ATOM 887 N N . ALA A 1 112 ? -8.781 30.969 27 1 98.25 112 ALA A N 1
ATOM 888 C CA . ALA A 1 112 ? -8.672 29.984 25.922 1 98.25 112 ALA A CA 1
ATOM 889 C C . ALA A 1 112 ? -7.395 29.172 26.047 1 98.25 112 ALA A C 1
ATOM 891 O O . ALA A 1 112 ? -6.344 29.688 26.422 1 98.25 112 ALA A O 1
ATOM 892 N N . ASP A 1 113 ? -7.492 27.859 25.688 1 98.5 113 ASP A N 1
ATOM 893 C CA . ASP A 1 113 ? -6.309 27.031 25.484 1 98.5 113 ASP A CA 1
ATOM 894 C C . ASP A 1 113 ? -5.602 27.406 24.188 1 98.5 113 ASP A C 1
ATOM 896 O O . ASP A 1 113 ? -4.371 27.453 24.141 1 98.5 113 ASP A O 1
ATOM 900 N N . VAL A 1 114 ? -6.418 27.609 23.188 1 97.94 114 VAL A N 1
ATOM 901 C CA . VAL A 1 114 ? -5.906 27.922 21.859 1 97.94 114 VAL A CA 1
ATOM 902 C C . VAL A 1 114 ? -6.75 29.031 21.234 1 97.94 114 VAL A C 1
ATOM 904 O O . VAL A 1 114 ? -7.98 28.984 21.297 1 97.94 114 VAL A O 1
ATOM 907 N N . VAL A 1 115 ? -6.102 30.047 20.719 1 96.62 115 VAL A N 1
ATOM 908 C CA . VAL A 1 115 ? -6.711 31.047 19.828 1 96.62 115 VAL A CA 1
ATOM 909 C C . VAL A 1 115 ? -6.18 30.859 18.406 1 96.62 115 VAL A C 1
ATOM 911 O O . VAL A 1 115 ? -4.973 30.734 18.203 1 96.62 115 VAL A O 1
ATOM 914 N N . HIS A 1 116 ? -7.09 30.781 17.469 1 92.38 116 HIS A N 1
ATOM 915 C CA . HIS A 1 116 ? -6.758 30.516 16.078 1 92.38 116 HIS A CA 1
ATOM 916 C C . HIS A 1 116 ? -7.242 31.641 15.164 1 92.38 116 HIS A C 1
ATOM 918 O O . HIS A 1 116 ? -8.43 31.969 15.164 1 92.38 116 HIS A O 1
ATOM 924 N N . THR A 1 117 ? -6.32 32.25 14.5 1 86.25 117 THR A N 1
ATOM 925 C CA . THR A 1 117 ? -6.66 33.25 13.492 1 86.25 117 THR A CA 1
ATOM 926 C C . THR A 1 117 ? -6.207 32.781 12.109 1 86.25 117 THR A C 1
ATOM 928 O O . THR A 1 117 ? -5.625 31.703 11.969 1 86.25 117 THR A O 1
ATOM 931 N N . THR A 1 118 ? -6.637 33.469 11.078 1 76.56 118 THR A N 1
ATOM 932 C CA . THR A 1 118 ? -6.211 33.156 9.719 1 76.56 118 THR A CA 1
ATOM 933 C C . THR A 1 118 ? -5.215 34.188 9.211 1 76.56 118 THR A C 1
ATOM 935 O O . THR A 1 118 ? -4.785 35.062 9.961 1 76.56 118 THR A O 1
ATOM 938 N N . GLY A 1 119 ? -4.648 33.875 8.055 1 71.44 119 GLY A N 1
ATOM 939 C CA . GLY A 1 119 ? -3.674 34.781 7.469 1 71.44 119 GLY A CA 1
ATOM 940 C C . GLY A 1 119 ? -4.043 35.219 6.066 1 71.44 119 GLY A C 1
ATOM 941 O O . GLY A 1 119 ? -5.031 34.75 5.5 1 71.44 119 GLY A O 1
ATOM 942 N N . CYS A 1 120 ? -3.391 36.344 5.707 1 61.25 120 CYS A N 1
ATOM 943 C CA . CYS A 1 120 ? -3.555 36.844 4.34 1 61.25 120 CYS A CA 1
ATOM 944 C C . CYS A 1 120 ? -2.262 36.688 3.549 1 61.25 120 CYS A C 1
ATOM 946 O O . CYS A 1 120 ? -1.169 36.781 4.109 1 61.25 120 CYS A O 1
ATOM 948 N N . PHE A 1 121 ? -2.42 36.375 2.314 1 59 121 PHE A N 1
ATOM 949 C CA . PHE A 1 121 ? -1.274 36.25 1.419 1 59 121 PHE A CA 1
ATOM 950 C C . PHE A 1 121 ? -0.887 37.594 0.849 1 59 121 PHE A C 1
ATOM 952 O O . PHE A 1 121 ? -1.754 38.406 0.476 1 59 121 PHE A O 1
ATOM 959 N N . PHE A 1 122 ? 0.385 37.844 0.9 1 59.53 122 PHE A N 1
ATOM 960 C CA . PHE A 1 122 ? 0.905 39.094 0.32 1 59.53 122 PHE A CA 1
ATOM 961 C C . PHE A 1 122 ? 1.964 38.781 -0.734 1 59.53 122 PHE A C 1
ATOM 963 O O . PHE A 1 122 ? 3.053 38.312 -0.408 1 59.53 122 PHE A O 1
ATOM 970 N N . PRO A 1 123 ? 1.531 38.969 -2.068 1 52.75 123 PRO A N 1
ATOM 971 C CA . PRO A 1 123 ? 2.543 38.781 -3.109 1 52.75 123 PRO A CA 1
ATOM 972 C C . PRO A 1 123 ? 3.662 39.812 -3.049 1 52.75 123 PRO A C 1
ATOM 974 O O . PRO A 1 123 ? 3.393 41 -2.938 1 52.75 123 PRO A O 1
ATOM 977 N N . VAL A 1 124 ? 4.871 39.438 -2.738 1 51.94 124 VAL A N 1
ATOM 978 C CA . VAL A 1 124 ? 5.984 40.375 -2.734 1 51.94 124 VAL A CA 1
ATOM 979 C C . VAL A 1 124 ? 6.793 40.219 -4.023 1 51.94 124 VAL A C 1
ATOM 981 O O . VAL A 1 124 ? 7.23 39.125 -4.359 1 51.94 124 VAL A O 1
ATOM 984 N N . HIS A 1 125 ? 6.516 41.156 -5.047 1 49.69 125 HIS A N 1
ATOM 985 C CA . HIS A 1 125 ? 7.32 41.125 -6.262 1 49.69 125 HIS A CA 1
ATOM 986 C C . HIS A 1 125 ? 8.797 41.312 -5.949 1 49.69 125 HIS A C 1
ATOM 988 O O . HIS A 1 125 ? 9.664 40.969 -6.746 1 49.69 125 HIS A O 1
ATOM 994 N N . LYS A 1 126 ? 9.195 42.406 -5.219 1 46.97 126 LYS A N 1
ATOM 995 C CA . LYS A 1 126 ? 10.602 42.688 -4.922 1 46.97 126 LYS A CA 1
ATOM 996 C C . LYS A 1 126 ? 10.922 42.375 -3.461 1 46.97 126 LYS A C 1
ATOM 998 O O . LYS A 1 126 ? 10.125 42.688 -2.572 1 46.97 126 LYS A O 1
ATOM 1003 N N . PRO A 1 127 ? 11.852 41.5 -3.285 1 47.62 127 PRO A N 1
ATOM 1004 C CA . PRO A 1 127 ? 12.273 41.125 -1.929 1 47.62 127 PRO A CA 1
ATOM 1005 C C . PRO A 1 127 ? 12.305 42.344 -0.985 1 47.62 127 PRO A C 1
ATOM 1007 O O . PRO A 1 127 ? 12.078 42.188 0.218 1 47.62 127 PRO A O 1
ATOM 1010 N N . ASP A 1 128 ? 12.711 43.531 -1.584 1 45.41 128 ASP A N 1
ATOM 1011 C CA . ASP A 1 128 ? 13.094 44.625 -0.722 1 45.41 128 ASP A CA 1
ATOM 1012 C C . ASP A 1 128 ? 11.867 45.375 -0.195 1 45.41 128 ASP A C 1
ATOM 1014 O O . ASP A 1 128 ? 11.977 46.219 0.695 1 45.41 128 ASP A O 1
ATOM 1018 N N . VAL A 1 129 ? 10.797 45.438 -0.861 1 43.91 129 VAL A N 1
ATOM 1019 C CA . VAL A 1 129 ? 9.742 46.375 -0.481 1 43.91 129 VAL A CA 1
ATOM 1020 C C . VAL A 1 129 ? 8.898 45.75 0.639 1 43.91 129 VAL A C 1
ATOM 1022 O O . VAL A 1 129 ? 8.023 44.938 0.386 1 43.91 129 VAL A O 1
ATOM 1025 N N . MET A 1 130 ? 9.477 45.469 1.689 1 47.25 130 MET A N 1
ATOM 1026 C CA . MET A 1 130 ? 8.984 44.781 2.877 1 47.25 130 MET A CA 1
ATOM 1027 C C . MET A 1 130 ? 7.977 45.656 3.631 1 47.25 130 MET A C 1
ATOM 1029 O O . MET A 1 130 ? 7.738 45.438 4.82 1 47.25 130 MET A O 1
ATOM 1033 N N . ASP A 1 131 ? 7.422 46.844 3.055 1 42.97 131 ASP A N 1
ATOM 1034 C CA . ASP A 1 131 ? 6.637 47.656 3.982 1 42.97 131 ASP A CA 1
ATOM 1035 C C . ASP A 1 131 ? 5.246 47.062 4.188 1 42.97 131 ASP A C 1
ATOM 1037 O O . ASP A 1 131 ? 4.441 47 3.256 1 42.97 131 ASP A O 1
ATOM 1041 N N . ILE A 1 132 ? 5.066 46.156 5.066 1 46.44 132 ILE A N 1
ATOM 1042 C CA . ILE A 1 132 ? 3.82 45.594 5.586 1 46.44 132 ILE A CA 1
ATOM 1043 C C . ILE A 1 132 ? 2.758 46.688 5.648 1 46.44 132 ILE A C 1
ATOM 1045 O O . ILE A 1 132 ? 1.559 46.406 5.598 1 46.44 132 ILE A O 1
ATOM 1049 N N . MET A 1 133 ? 3.244 47.969 5.875 1 43.28 133 MET A N 1
ATOM 1050 C CA . MET A 1 133 ? 2.311 49.094 6.035 1 43.28 133 MET A CA 1
ATOM 1051 C C . MET A 1 133 ? 1.538 49.344 4.746 1 43.28 133 MET A C 1
ATOM 1053 O O . MET A 1 133 ? 0.558 50.062 4.738 1 43.28 133 MET A O 1
ATOM 1057 N N . SER A 1 134 ? 2.041 48.594 3.766 1 46.28 134 SER A N 1
ATOM 1058 C CA . SER A 1 134 ? 1.405 48.906 2.488 1 46.28 134 SER A CA 1
ATOM 1059 C C . SER A 1 134 ? 0.271 47.938 2.191 1 46.28 134 SER A C 1
ATOM 1061 O O . SER A 1 134 ? -0.373 48.031 1.143 1 46.28 134 SER A O 1
ATOM 1063 N N . VAL A 1 135 ? 0.114 47 3.102 1 51.97 135 VAL A N 1
ATOM 1064 C CA . VAL A 1 135 ? -0.997 46.094 2.811 1 51.97 135 VAL A CA 1
ATOM 1065 C C . VAL A 1 135 ? -2.32 46.781 3.135 1 51.97 135 VAL A C 1
ATOM 1067 O O . VAL A 1 135 ? -2.523 47.25 4.254 1 51.97 135 VAL A O 1
ATOM 1070 N N . PRO A 1 136 ? -3.105 47.031 2.102 1 50.06 136 PRO A N 1
ATOM 1071 C CA . PRO A 1 136 ? -4.398 47.656 2.381 1 50.06 136 PRO A CA 1
ATOM 1072 C C . PRO A 1 136 ? -5.191 46.906 3.463 1 50.06 136 PRO A C 1
ATOM 1074 O O . PRO A 1 136 ? -5.168 45.688 3.523 1 50.06 136 PRO A O 1
ATOM 1077 N N . LYS A 1 137 ? -5.668 47.625 4.566 1 51.84 137 LYS A N 1
ATOM 1078 C CA . LYS A 1 137 ? -6.465 47.156 5.699 1 51.84 137 LYS A CA 1
ATOM 1079 C C . LYS A 1 137 ? -7.562 46.188 5.238 1 51.84 137 LYS A C 1
ATOM 1081 O O . LYS A 1 137 ? -7.965 45.312 5.984 1 51.84 137 LYS A O 1
ATOM 1086 N N . GLU A 1 138 ? -7.996 46.406 4.02 1 49.84 138 GLU A N 1
ATOM 1087 C CA . GLU A 1 138 ? -9.117 45.625 3.49 1 49.84 138 GLU A CA 1
ATOM 1088 C C . GLU A 1 138 ? -8.742 44.125 3.354 1 49.84 138 GLU A C 1
ATOM 1090 O O . GLU A 1 138 ? -9.617 43.281 3.395 1 49.84 138 GLU A O 1
ATOM 1095 N N . ASN A 1 139 ? -7.504 44 3.361 1 50.34 139 ASN A N 1
ATOM 1096 C CA . ASN A 1 139 ? -7.074 42.625 3.088 1 50.34 139 ASN A CA 1
ATOM 1097 C C . ASN A 1 139 ? -7.031 41.812 4.359 1 50.34 139 ASN A C 1
ATOM 1099 O O . ASN A 1 139 ? -6.902 40.562 4.297 1 50.34 139 ASN A O 1
ATOM 1103 N N . TYR A 1 140 ? -7.078 42.594 5.516 1 49.69 140 TYR A N 1
ATOM 1104 C CA . TYR A 1 140 ? -6.977 41.844 6.773 1 49.69 140 TYR A CA 1
ATOM 1105 C C . TYR A 1 140 ? -8.352 41.625 7.379 1 49.69 140 TYR A C 1
ATOM 1107 O O . TYR A 1 140 ? -8.477 40.969 8.422 1 49.69 140 TYR A O 1
ATOM 1115 N N . LEU A 1 141 ? -9.312 42.312 6.738 1 48.69 141 LEU A N 1
ATOM 1116 C CA . LEU A 1 141 ? -10.648 42.219 7.309 1 48.69 141 LEU A CA 1
ATOM 1117 C C . LEU A 1 141 ? -11.438 41.062 6.691 1 48.69 141 LEU A C 1
ATOM 1119 O O . LEU A 1 141 ? -11.164 40.656 5.559 1 48.69 141 LEU A O 1
ATOM 1123 N N . PRO A 1 142 ? -12.234 40.406 7.594 1 49.75 142 PRO A N 1
ATOM 1124 C CA . PRO A 1 142 ? -13.086 39.344 7.051 1 49.75 142 PRO A CA 1
ATOM 1125 C C . PRO A 1 142 ? -13.742 39.719 5.727 1 49.75 142 PRO A C 1
ATOM 1127 O O . PRO A 1 142 ? -14.219 40.844 5.574 1 49.75 142 PRO A O 1
ATOM 1130 N N . GLN A 1 143 ? -13.25 39.156 4.688 1 45.12 143 GLN A N 1
ATOM 1131 C CA . GLN A 1 143 ? -14.062 39.438 3.51 1 45.12 143 GLN A CA 1
ATOM 1132 C C . GLN A 1 143 ? -15.453 38.844 3.643 1 45.12 143 GLN A C 1
ATOM 1134 O O . GLN A 1 143 ? -15.633 37.812 4.32 1 45.12 143 GLN A O 1
ATOM 1139 N N . ASP A 1 144 ? -16.422 39.656 3.27 1 40.91 144 ASP A N 1
ATOM 1140 C CA . ASP A 1 144 ? -17.828 39.25 3.246 1 40.91 144 ASP A CA 1
ATOM 1141 C C . ASP A 1 144 ? -17.969 37.781 2.793 1 40.91 144 ASP A C 1
ATOM 1143 O O . ASP A 1 144 ? -18.938 37.125 3.135 1 40.91 144 ASP A O 1
ATOM 1147 N N . LYS A 1 145 ? -17.062 37.438 2.1 1 41.75 145 LYS A N 1
ATOM 1148 C CA . LYS A 1 145 ? -17.312 36.125 1.49 1 41.75 145 LYS A CA 1
ATOM 1149 C C . LYS A 1 145 ? -16.953 35 2.443 1 41.75 145 LYS A C 1
ATOM 1151 O O . LYS A 1 145 ? -17.172 33.844 2.133 1 41.75 145 LYS A O 1
ATOM 1156 N N . ASP A 1 146 ? -16.234 35.438 3.354 1 43.97 146 ASP A N 1
ATOM 1157 C CA . ASP A 1 146 ? -15.93 34.281 4.199 1 43.97 146 ASP A CA 1
ATOM 1158 C C . ASP A 1 146 ? -17.078 34 5.148 1 43.97 146 ASP A C 1
ATOM 1160 O O . ASP A 1 146 ? -17.031 34.312 6.332 1 43.97 146 ASP A O 1
ATOM 1164 N N . LYS A 1 147 ? -18.109 33.844 4.688 1 46.16 147 LYS A N 1
ATOM 1165 C CA . LYS A 1 147 ? -19.406 33.656 5.328 1 46.16 147 LYS A CA 1
ATOM 1166 C C . LYS A 1 147 ? -19.281 32.812 6.586 1 46.16 147 LYS A C 1
ATOM 1168 O O . LYS A 1 147 ? -20.125 32.875 7.477 1 46.16 147 LYS A O 1
ATOM 1173 N N . ASP A 1 148 ? -18.469 31.922 6.547 1 48.84 148 ASP A N 1
ATOM 1174 C CA . ASP A 1 148 ? -18.609 31 7.66 1 48.84 148 ASP A CA 1
ATOM 1175 C C . ASP A 1 148 ? -17.766 31.422 8.852 1 48.84 148 ASP A C 1
ATOM 1177 O O . ASP A 1 148 ? -17.688 30.719 9.859 1 48.84 148 ASP A O 1
ATOM 1181 N N . ILE A 1 149 ? -17.016 32.562 8.727 1 53.62 149 ILE A N 1
ATOM 1182 C CA . ILE A 1 149 ? -16.25 32.938 9.898 1 53.62 149 ILE A CA 1
ATOM 1183 C C . ILE A 1 149 ? -17.031 33.969 10.719 1 53.62 149 ILE A C 1
ATOM 1185 O O . ILE A 1 149 ? -17.5 34.969 10.18 1 53.62 149 ILE A O 1
ATOM 1189 N N . PRO A 1 150 ? -17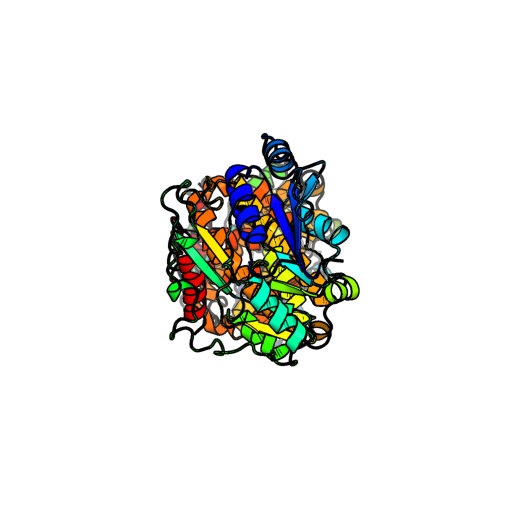.281 33.688 11.883 1 55.78 150 PRO A N 1
ATOM 1190 C CA . PRO A 1 150 ? -18.031 34.625 12.75 1 55.78 150 PRO A CA 1
ATOM 1191 C C . PRO A 1 150 ? -17.391 36 12.812 1 55.78 150 PRO A C 1
ATOM 1193 O O . PRO A 1 150 ? -16.172 36.125 12.727 1 55.78 150 PRO A O 1
ATOM 1196 N N . GLY A 1 151 ? -18.188 37.094 12.773 1 63.97 151 GLY A N 1
ATOM 1197 C CA . GLY A 1 151 ? -17.797 38.469 12.883 1 63.97 151 GLY A CA 1
ATOM 1198 C C . GLY A 1 151 ? -17.094 38.812 14.18 1 63.97 151 GLY A C 1
ATOM 1199 O O . GLY A 1 151 ? -16.5 39.875 14.32 1 63.97 151 GLY A O 1
ATOM 1200 N N . GLU A 1 152 ? -17.141 37.906 15.195 1 80.88 152 GLU A N 1
ATOM 1201 C CA . GLU A 1 152 ? -16.484 38.094 16.484 1 80.88 152 GLU A CA 1
ATOM 1202 C C . GLU A 1 152 ? -15.789 36.781 16.922 1 80.88 152 GLU A C 1
ATOM 1204 O O . GLU A 1 152 ? -16 35.75 16.312 1 80.88 152 GLU A O 1
ATOM 1209 N N . ALA A 1 153 ? -14.859 36.969 17.906 1 89.88 153 ALA A N 1
ATOM 1210 C CA . ALA A 1 153 ? -14.227 35.781 18.484 1 89.88 153 ALA A CA 1
ATOM 1211 C C . ALA A 1 153 ? -15.273 34.75 18.922 1 89.88 153 ALA A C 1
ATOM 1213 O O . ALA A 1 153 ? -16.266 35.094 19.562 1 89.88 153 ALA A O 1
ATOM 1214 N N . THR A 1 154 ? -15.078 33.531 18.469 1 91.06 154 THR A N 1
ATOM 1215 C CA . THR A 1 154 ? -16.078 32.5 18.734 1 91.06 154 THR A CA 1
ATOM 1216 C C . THR A 1 154 ? -15.43 31.281 19.391 1 91.06 154 THR A C 1
ATOM 1218 O O . THR A 1 154 ? -14.422 30.766 18.906 1 91.06 154 THR A O 1
ATOM 1221 N N . LEU A 1 155 ? -16.031 30.938 20.531 1 94.44 155 LEU A N 1
ATOM 1222 C CA . LEU A 1 155 ? -15.633 29.688 21.188 1 94.44 155 LEU A CA 1
ATOM 1223 C C . LEU A 1 155 ? -16.188 28.484 20.438 1 94.44 155 LEU A C 1
ATOM 1225 O O . LEU A 1 155 ? -17.391 28.406 20.188 1 94.44 155 LEU A O 1
ATOM 1229 N N . LEU A 1 156 ? -15.305 27.531 20.094 1 93.75 156 LEU A N 1
ATOM 1230 C CA . LEU A 1 156 ? -15.766 26.344 19.391 1 93.75 156 LEU A CA 1
ATOM 1231 C C . LEU A 1 156 ? -16.516 25.406 20.328 1 93.75 156 LEU A C 1
ATOM 1233 O O . LEU A 1 156 ? -16.312 25.469 21.547 1 93.75 156 LEU A O 1
ATOM 1237 N N . THR A 1 157 ? -17.312 24.516 19.703 1 93.31 157 THR A N 1
ATOM 1238 C CA . THR A 1 157 ? -18.016 23.484 20.453 1 93.31 157 THR A CA 1
ATOM 12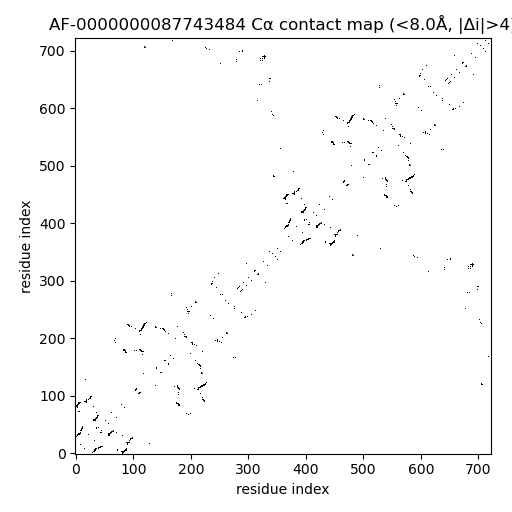39 C C . THR A 1 157 ? -17.031 22.547 21.156 1 93.31 157 THR A C 1
ATOM 1241 O O . THR A 1 157 ? -15.898 22.375 20.703 1 93.31 157 THR A O 1
ATOM 1244 N N . GLN A 1 158 ? -17.5 22.031 22.25 1 94.38 158 GLN A N 1
ATOM 1245 C CA . GLN A 1 158 ? -16.703 21.047 22.969 1 94.38 158 GLN A CA 1
ATOM 1246 C C . GLN A 1 158 ? -16.906 19.641 22.406 1 94.38 158 GLN A C 1
ATOM 1248 O O . GLN A 1 158 ? -16.297 18.688 22.875 1 94.38 158 GLN A O 1
ATOM 1253 N N . ASP A 1 159 ? -17.781 19.547 21.391 1 96.25 159 ASP A N 1
ATOM 1254 C CA . ASP A 1 159 ? -17.969 18.281 20.672 1 96.25 159 ASP A CA 1
ATOM 1255 C C . ASP A 1 159 ? -16.828 18.047 19.688 1 96.25 159 ASP A C 1
ATOM 1257 O O . ASP A 1 159 ? -16.797 18.656 18.609 1 96.25 159 ASP A O 1
ATOM 1261 N N . PHE A 1 160 ? -15.992 17.109 20.031 1 96.81 160 PHE A N 1
ATOM 1262 C CA . PHE A 1 160 ? -14.812 16.875 19.219 1 96.81 160 PHE A CA 1
ATOM 1263 C C . PHE A 1 160 ? -15.195 16.266 17.875 1 96.81 160 PHE A C 1
ATOM 1265 O O . PHE A 1 160 ? -14.445 16.375 16.906 1 96.81 160 PHE A O 1
ATOM 1272 N N . GLY A 1 161 ? -16.328 15.594 17.828 1 96 161 GLY A N 1
ATOM 1273 C CA . GLY A 1 161 ? -16.812 15.094 16.562 1 96 161 GLY A CA 1
ATOM 1274 C C . GLY A 1 161 ? -17.109 16.203 15.562 1 96 161 GLY A C 1
ATOM 1275 O O . GLY A 1 161 ? -16.766 16.094 14.383 1 96 161 GLY A O 1
ATOM 1276 N N . VAL A 1 162 ? -17.703 17.203 16.047 1 94.06 162 VAL A N 1
ATOM 1277 C CA . VAL A 1 162 ? -18.031 18.344 15.203 1 94.06 162 VAL A CA 1
ATOM 1278 C C . VAL A 1 162 ? -16.766 19.078 14.797 1 94.06 162 VAL A C 1
ATOM 1280 O O . VAL A 1 162 ? -16.609 19.469 13.641 1 94.06 162 VAL A O 1
ATOM 1283 N N . ARG A 1 163 ? -15.836 19.266 15.719 1 94.44 163 ARG A N 1
ATOM 1284 C CA . ARG A 1 163 ? -14.555 19.906 15.414 1 94.44 163 ARG A CA 1
ATOM 1285 C C . ARG A 1 163 ? -13.812 19.141 14.328 1 94.44 163 ARG A C 1
ATOM 1287 O O . ARG A 1 163 ? -13.297 19.75 13.383 1 94.44 163 ARG A O 1
ATOM 1294 N N . LEU A 1 164 ? -13.797 17.812 14.508 1 94.25 164 LEU A N 1
ATOM 1295 C CA . LEU A 1 164 ? -13.125 16.969 13.523 1 94.25 164 LEU A CA 1
ATOM 1296 C C . LEU A 1 164 ? -13.773 17.109 12.148 1 94.25 164 LEU A C 1
ATOM 1298 O O . LEU A 1 164 ? -13.078 17.266 11.141 1 94.25 164 LEU A O 1
ATOM 1302 N N . SER A 1 165 ? -15.062 17.031 12.133 1 89.56 165 SER A N 1
ATOM 1303 C CA . SER A 1 165 ? -15.789 17.156 10.875 1 89.56 165 SER A CA 1
ATOM 1304 C C . SER A 1 165 ? -15.445 18.469 10.164 1 89.56 165 SER A C 1
ATOM 1306 O O . SER A 1 165 ? -15.242 18.484 8.953 1 89.56 165 SER A O 1
ATOM 1308 N N . ASN A 1 166 ? -15.352 19.516 10.93 1 83.44 166 ASN A N 1
ATOM 1309 C CA . ASN A 1 166 ? -15.008 20.812 10.359 1 83.44 166 ASN A CA 1
ATOM 1310 C C . ASN A 1 166 ? -13.57 20.844 9.844 1 83.44 166 ASN A C 1
ATOM 1312 O O . ASN A 1 166 ? -13.297 21.453 8.812 1 83.44 166 ASN A O 1
ATOM 1316 N N . TRP A 1 167 ? -12.703 20.203 10.57 1 87.06 167 TRP A N 1
ATOM 1317 C CA . TRP A 1 167 ? -11.312 20.109 10.141 1 87.06 167 TRP A CA 1
ATOM 1318 C C . TRP A 1 167 ? -11.203 19.328 8.836 1 87.06 167 TRP A C 1
ATOM 1320 O O . TRP A 1 167 ? -10.492 19.734 7.914 1 87.06 167 TRP A O 1
ATOM 1330 N N . LEU A 1 168 ? -11.961 18.25 8.734 1 85.12 168 LEU A N 1
ATOM 1331 C CA . LEU A 1 168 ? -11.953 17.391 7.562 1 85.12 168 LEU A CA 1
ATOM 1332 C C . LEU A 1 168 ? -12.531 18.109 6.348 1 85.12 168 LEU A C 1
ATOM 1334 O O . LEU A 1 168 ? -12.219 17.766 5.207 1 85.12 168 LEU A O 1
ATOM 1338 N N . ASN A 1 169 ? -13.297 19.078 6.664 1 77.44 169 ASN A N 1
ATOM 1339 C CA . ASN A 1 169 ? -13.906 19.844 5.578 1 77.44 169 ASN A CA 1
ATOM 1340 C C . ASN A 1 169 ? -13.062 21.062 5.207 1 77.44 169 ASN A C 1
ATOM 1342 O O . ASN A 1 169 ? -13.477 21.875 4.379 1 77.44 169 ASN A O 1
ATOM 1346 N N . GLY A 1 170 ? -11.992 21.234 5.879 1 74.25 170 GLY A N 1
ATOM 1347 C CA . GLY A 1 170 ? -11.055 22.281 5.504 1 74.25 170 GLY A CA 1
ATOM 1348 C C . GLY A 1 170 ? -11.344 23.609 6.168 1 74.25 170 GLY A C 1
ATOM 1349 O O . GLY A 1 170 ? -10.836 24.641 5.73 1 74.25 170 GLY A O 1
ATOM 1350 N N . THR A 1 171 ? -12.109 23.562 7.102 1 66.19 171 THR A N 1
ATOM 1351 C CA . THR A 1 171 ? -12.531 24.797 7.758 1 66.19 171 THR A CA 1
ATOM 1352 C C . THR A 1 171 ? -11.375 25.391 8.562 1 66.19 171 THR A C 1
ATOM 1354 O O . THR A 1 171 ? -11.266 26.609 8.68 1 66.19 171 THR A O 1
ATOM 1357 N N . TYR A 1 172 ? -10.602 24.5 9.023 1 71.31 172 TYR A N 1
ATOM 1358 C CA . TYR A 1 172 ? -9.523 24.969 9.891 1 71.31 172 TYR A CA 1
ATOM 1359 C C . TYR A 1 172 ? -8.172 24.828 9.195 1 71.31 172 TYR A C 1
ATOM 1361 O O . TYR A 1 172 ? -7.898 23.812 8.555 1 71.31 172 TYR A O 1
ATOM 1369 N N . ASN A 1 173 ? -7.402 25.859 9.352 1 67.5 173 ASN A N 1
ATOM 1370 C CA . ASN A 1 173 ? -6.055 25.828 8.789 1 67.5 173 ASN A CA 1
ATOM 1371 C C . ASN A 1 173 ? -5.133 24.922 9.594 1 67.5 173 ASN A C 1
ATOM 1373 O O . ASN A 1 173 ? -5.141 24.953 10.82 1 67.5 173 ASN A O 1
ATOM 1377 N N . GLY A 1 174 ? -4.379 24.141 8.867 1 75.81 174 GLY A N 1
ATOM 1378 C CA . GLY A 1 174 ? -3.484 23.188 9.508 1 75.81 174 GLY A CA 1
ATOM 1379 C C . GLY A 1 174 ? -2.115 23.766 9.812 1 75.81 174 GLY A C 1
ATOM 1380 O O . GLY A 1 174 ? -1.282 23.109 10.438 1 75.81 174 GLY A O 1
ATOM 1381 N N . ASN A 1 175 ? -1.937 25.016 9.523 1 76.75 175 ASN A N 1
ATOM 1382 C CA . ASN A 1 175 ? -0.652 25.656 9.773 1 76.75 175 ASN A CA 1
ATOM 1383 C C . ASN A 1 175 ? -0.491 26.031 11.242 1 76.75 175 ASN A C 1
ATOM 1385 O O . ASN A 1 175 ? -1.477 26.125 11.977 1 76.75 175 ASN A O 1
ATOM 1389 N N . VAL A 1 176 ? 0.713 26.203 11.633 1 86.12 176 VAL A N 1
ATOM 1390 C CA . VAL A 1 176 ? 0.966 26.5 13.039 1 86.12 176 VAL A CA 1
ATOM 1391 C C . VAL A 1 176 ? 0.902 28.016 13.25 1 86.12 176 VAL A C 1
ATOM 1393 O O . VAL A 1 176 ? 0.553 28.484 14.344 1 86.12 176 VAL A O 1
ATOM 1396 N N . TRP A 1 177 ? 1.148 28.766 12.117 1 81.44 177 TRP A N 1
ATOM 1397 C CA . TRP A 1 177 ? 1.063 30.219 12.258 1 81.44 177 TRP A CA 1
ATOM 1398 C C . TRP A 1 177 ? -0.375 30.656 12.508 1 81.44 177 TRP A C 1
ATOM 1400 O O . TRP A 1 177 ? -1.318 29.984 12.086 1 81.44 177 TRP A O 1
ATOM 1410 N N . GLY A 1 178 ? -0.564 31.672 13.281 1 85.31 178 GLY A N 1
ATOM 1411 C CA . GLY A 1 178 ? -1.887 32.219 13.562 1 85.31 178 GLY A CA 1
ATOM 1412 C C . GLY A 1 178 ? -2.547 31.562 14.766 1 85.31 178 GLY A C 1
ATOM 1413 O O . GLY A 1 178 ? -3.752 31.703 14.977 1 85.31 178 GLY A O 1
ATOM 1414 N N . LYS A 1 179 ? -1.72 30.812 15.414 1 93.5 179 LYS A N 1
ATOM 1415 C CA . LYS A 1 179 ? -2.238 30.203 16.641 1 93.5 179 LYS A CA 1
ATOM 1416 C C . LYS A 1 179 ? -1.525 30.766 17.875 1 93.5 179 LYS A C 1
ATOM 1418 O O . LYS A 1 179 ? -0.31 30.969 17.844 1 93.5 179 LYS A O 1
ATOM 1423 N N . MET A 1 180 ? -2.295 31.125 18.844 1 97.12 180 MET A N 1
ATOM 1424 C CA . MET A 1 180 ? -1.806 31.469 20.172 1 97.12 180 MET A CA 1
ATOM 1425 C C . MET A 1 180 ? -2.275 30.438 21.188 1 97.12 180 MET A C 1
ATOM 1427 O O . MET A 1 180 ? -3.477 30.188 21.328 1 97.12 180 MET A O 1
ATOM 1431 N N . ILE A 1 181 ? -1.341 29.844 21.969 1 98.38 181 ILE A N 1
ATOM 1432 C CA . ILE A 1 181 ? -1.646 28.672 22.781 1 98.38 181 ILE A CA 1
ATOM 1433 C C . ILE A 1 181 ? -1.189 28.891 24.219 1 98.38 181 ILE A C 1
ATOM 1435 O O . ILE A 1 181 ? -0.076 29.375 24.453 1 98.38 181 ILE A O 1
ATOM 1439 N N . LYS A 1 182 ? -2.061 28.578 25.094 1 98.56 182 LYS A N 1
ATOM 1440 C CA . LYS A 1 182 ? -1.701 28.625 26.516 1 98.56 182 LYS A CA 1
ATOM 1441 C C . LYS A 1 182 ? -0.562 27.672 26.828 1 98.56 182 LYS A C 1
ATOM 1443 O O . LYS A 1 182 ? -0.653 26.469 26.531 1 98.56 182 LYS A O 1
ATOM 1448 N N . LYS A 1 183 ? 0.492 28.188 27.406 1 97.88 183 LYS A N 1
ATOM 1449 C CA . LYS A 1 183 ? 1.677 27.375 27.656 1 97.88 183 LYS A CA 1
ATOM 1450 C C . LYS A 1 183 ? 1.349 26.188 28.562 1 97.88 183 LYS A C 1
ATOM 1452 O O . LYS A 1 183 ? 1.823 25.062 28.328 1 97.88 183 LYS A O 1
ATOM 1457 N N . SER A 1 184 ? 0.563 26.344 29.578 1 97.5 184 SER A N 1
ATOM 1458 C CA . SER A 1 184 ? 0.193 25.266 30.484 1 97.5 184 SER A CA 1
ATOM 1459 C C . SER A 1 184 ? -0.553 24.156 29.734 1 97.5 184 SER A C 1
ATOM 1461 O O . SER A 1 184 ? -0.405 22.969 30.062 1 97.5 184 SER A O 1
ATOM 1463 N N . PHE A 1 185 ? -1.399 24.562 28.734 1 97.69 185 PHE A N 1
ATOM 1464 C CA . PHE A 1 185 ? -2.094 23.594 27.906 1 97.69 185 PHE A CA 1
ATOM 1465 C C . PHE A 1 185 ? -1.1 22.703 27.172 1 97.69 185 PHE A C 1
ATOM 1467 O O . PHE A 1 185 ? -1.268 21.484 27.125 1 97.69 185 PHE A O 1
ATOM 1474 N N . ILE A 1 186 ? -0.027 23.266 26.641 1 97.19 186 ILE A N 1
ATOM 1475 C CA . ILE A 1 186 ? 1.016 22.531 25.922 1 97.19 186 ILE A CA 1
ATOM 1476 C C . ILE A 1 186 ? 1.712 21.578 26.891 1 97.19 186 ILE A C 1
ATOM 1478 O O . ILE A 1 186 ? 1.886 20.391 26.562 1 97.19 186 ILE A O 1
ATOM 1482 N N . MET A 1 187 ? 2.041 22.062 28.031 1 95.88 187 MET A N 1
ATOM 1483 C CA . MET A 1 187 ? 2.773 21.281 29.016 1 95.88 187 MET A CA 1
ATOM 1484 C C . MET A 1 187 ? 1.906 20.156 29.578 1 95.88 187 MET A C 1
ATOM 1486 O O . MET A 1 187 ? 2.352 19.016 29.672 1 95.88 187 MET A O 1
ATOM 1490 N N . ASP A 1 188 ? 0.691 20.469 29.891 1 96.12 188 ASP A N 1
ATOM 1491 C CA . ASP A 1 188 ? -0.218 19.5 30.5 1 96.12 188 ASP A CA 1
ATOM 1492 C C . ASP A 1 188 ? -0.531 18.359 29.547 1 96.12 188 ASP A C 1
ATOM 1494 O O . ASP A 1 188 ? -0.767 17.219 29.984 1 96.12 188 ASP A O 1
ATOM 1498 N N . ASN A 1 189 ? -0.471 18.609 28.281 1 96 189 ASN A N 1
ATOM 1499 C CA . ASN A 1 189 ? -0.824 17.594 27.297 1 96 189 ASN A CA 1
ATOM 1500 C C . ASN A 1 189 ? 0.412 17.031 26.594 1 96 189 ASN A C 1
ATOM 1502 O O . ASN A 1 189 ? 0.298 16.219 25.672 1 96 189 ASN A O 1
ATOM 1506 N N . ASN A 1 190 ? 1.599 17.531 27.016 1 94.5 190 ASN A N 1
ATOM 1507 C CA . ASN A 1 190 ? 2.867 17.109 26.438 1 94.5 190 ASN A CA 1
ATOM 1508 C C . ASN A 1 190 ? 2.855 17.234 24.922 1 94.5 190 ASN A C 1
ATOM 1510 O O . ASN A 1 190 ? 3.207 16.281 24.203 1 94.5 190 ASN A O 1
ATOM 1514 N N . ILE A 1 191 ? 2.312 18.359 24.422 1 95.94 191 ILE A N 1
ATOM 1515 C CA . ILE A 1 191 ? 2.23 18.594 22.984 1 95.94 191 ILE A CA 1
ATOM 1516 C C . ILE A 1 191 ? 3.58 19.078 22.453 1 95.94 191 ILE A C 1
ATOM 1518 O O . ILE A 1 191 ? 4.168 20.016 23.016 1 95.94 191 ILE A O 1
ATOM 1522 N N . ARG A 1 192 ? 4.117 18.422 21.438 1 95.5 192 ARG A N 1
ATOM 1523 C CA . ARG A 1 192 ? 5.375 18.766 20.781 1 95.5 192 ARG A CA 1
ATOM 1524 C C . ARG A 1 192 ? 5.266 18.578 19.266 1 95.5 192 ARG A C 1
ATOM 1526 O O . ARG A 1 192 ? 4.406 17.844 18.781 1 95.5 192 ARG A O 1
ATOM 1533 N N . PHE A 1 193 ? 6.105 19.297 18.578 1 95.56 193 PHE A N 1
ATOM 1534 C CA . PHE A 1 193 ? 6.215 19.031 17.156 1 95.56 193 PHE A CA 1
ATOM 1535 C C . PHE A 1 193 ? 6.875 17.688 16.906 1 95.56 193 PHE A C 1
ATOM 1537 O O . PHE A 1 193 ? 7.914 17.375 17.5 1 95.56 193 PHE A O 1
ATOM 1544 N N . ALA A 1 194 ? 6.242 16.891 16.078 1 92 194 ALA A N 1
ATOM 1545 C CA . ALA A 1 194 ? 6.789 15.578 15.742 1 92 194 ALA A CA 1
ATOM 1546 C C . ALA A 1 194 ? 7.988 15.711 14.805 1 92 194 ALA A C 1
ATOM 1548 O O . ALA A 1 194 ? 8.078 16.656 14.023 1 92 194 ALA A O 1
ATOM 1549 N N . SER A 1 195 ? 8.828 14.727 14.93 1 86.81 195 SER A N 1
ATOM 1550 C CA . SER A 1 195 ? 10.008 14.695 14.078 1 86.81 195 SER A CA 1
ATOM 1551 C C . SER A 1 195 ? 9.695 14.094 12.711 1 86.81 195 SER A C 1
ATOM 1553 O O . SER A 1 195 ? 10.141 12.992 12.398 1 86.81 195 SER A O 1
ATOM 1555 N N . ILE A 1 196 ? 8.922 14.734 11.945 1 84.19 196 ILE A N 1
ATOM 1556 C CA . ILE A 1 196 ? 8.609 14.359 10.57 1 84.19 196 ILE A CA 1
ATOM 1557 C C . ILE A 1 196 ? 8.938 15.516 9.625 1 84.19 196 ILE A C 1
ATOM 1559 O O . ILE A 1 196 ? 8.93 16.672 10.039 1 84.19 196 ILE A O 1
ATOM 1563 N N . LYS A 1 197 ? 9.25 15.188 8.469 1 78.06 197 LYS A N 1
ATOM 1564 C CA . LYS A 1 197 ? 9.836 16.156 7.551 1 78.06 197 LYS A CA 1
ATOM 1565 C C . LYS A 1 197 ? 8.758 17.062 6.945 1 78.06 197 LYS A C 1
ATOM 1567 O O . LYS A 1 197 ? 9.055 18.156 6.473 1 78.06 197 LYS A O 1
ATOM 1572 N N . MET A 1 198 ? 7.559 16.484 6.934 1 81.19 198 MET A N 1
ATOM 1573 C CA . MET A 1 198 ? 6.434 17.266 6.418 1 81.19 198 MET A CA 1
ATOM 1574 C C . MET A 1 198 ? 5.184 17.031 7.258 1 81.19 198 MET A C 1
ATOM 1576 O O . MET A 1 198 ? 5.027 15.969 7.867 1 81.19 198 MET A O 1
ATOM 1580 N N . SER A 1 199 ? 4.359 18 7.328 1 83.38 199 SER A N 1
ATOM 1581 C CA . SER A 1 199 ? 3.062 17.938 7.992 1 83.38 199 SER A CA 1
ATOM 1582 C C . SER A 1 199 ? 3.211 18 9.508 1 83.38 199 SER A C 1
ATOM 1584 O O . SER A 1 199 ? 2.299 17.609 10.242 1 83.38 199 SER A O 1
ATOM 1586 N N . GLU A 1 200 ? 4.465 18.297 9.984 1 88.56 200 GLU A N 1
ATOM 1587 C CA . GLU A 1 200 ? 4.66 18.438 11.422 1 88.56 200 GLU A CA 1
ATOM 1588 C C . GLU A 1 200 ? 3.738 19.516 12 1 88.56 200 GLU A C 1
ATOM 1590 O O . GLU A 1 200 ? 3.236 19.375 13.117 1 88.56 200 GLU A O 1
ATOM 1595 N N . ASP A 1 201 ? 3.535 20.562 11.195 1 88.69 201 ASP A N 1
ATOM 1596 C CA . ASP A 1 201 ? 2.674 21.672 11.617 1 88.69 201 ASP A CA 1
ATOM 1597 C C . ASP A 1 201 ? 1.21 21.234 11.656 1 88.69 201 ASP A C 1
ATOM 1599 O O . ASP A 1 201 ? 0.475 21.594 12.578 1 88.69 201 ASP A O 1
ATOM 1603 N N . VAL A 1 202 ? 0.872 20.422 10.617 1 89.56 202 VAL A N 1
ATOM 1604 C CA . VAL A 1 202 ? -0.506 19.953 10.523 1 89.56 202 VAL A CA 1
ATOM 1605 C C . VAL A 1 202 ? -0.829 19.047 11.711 1 89.56 202 VAL A C 1
ATOM 1607 O O . VAL A 1 202 ? -1.886 19.172 12.328 1 89.56 202 VAL A O 1
ATOM 1610 N N . LEU A 1 203 ? 0.103 18.172 12.016 1 94.75 203 LEU A N 1
ATOM 1611 C CA . LEU A 1 203 ? -0.102 17.25 13.133 1 94.75 203 LEU A CA 1
ATOM 1612 C C . LEU A 1 203 ? -0.184 18.016 14.453 1 94.75 203 LEU A C 1
ATOM 1614 O O . LEU A 1 203 ? -1.048 17.734 15.289 1 94.75 203 LEU A O 1
ATOM 1618 N N . PHE A 1 204 ? 0.682 18.953 14.656 1 95.5 204 PHE A N 1
ATOM 1619 C CA . PHE A 1 204 ? 0.692 19.781 15.859 1 95.5 204 PHE A CA 1
ATOM 1620 C C . PHE A 1 204 ? -0.632 20.516 16.031 1 95.5 204 PHE A C 1
ATOM 1622 O O . PHE A 1 204 ? -1.234 20.484 17.109 1 95.5 204 PHE A O 1
ATOM 1629 N N . SER A 1 205 ? -1.043 21.188 14.938 1 93.5 205 SER A N 1
ATOM 1630 C CA . SER A 1 205 ? -2.289 21.938 14.953 1 93.5 205 SER A CA 1
ATOM 1631 C C . SER A 1 205 ? -3.488 21.031 15.195 1 93.5 205 SER A C 1
ATOM 1633 O O . SER A 1 205 ? -4.426 21.406 15.906 1 93.5 205 SER A O 1
ATOM 1635 N N . PHE A 1 206 ? -3.436 19.875 14.617 1 94.56 206 PHE A N 1
ATOM 1636 C CA . PHE A 1 206 ? -4.496 18.891 14.781 1 94.56 206 PHE A CA 1
ATOM 1637 C C . PHE A 1 206 ? -4.609 18.438 16.234 1 94.56 206 PHE A C 1
ATOM 1639 O O . PHE A 1 206 ? -5.711 18.359 16.781 1 94.56 206 PHE A O 1
ATOM 1646 N N . GLU A 1 207 ? -3.494 18.188 16.875 1 96.25 207 GLU A N 1
ATOM 1647 C CA . GLU A 1 207 ? -3.49 17.797 18.281 1 96.25 207 GLU A CA 1
ATOM 1648 C C . GLU A 1 207 ? -4.09 18.891 19.172 1 96.25 207 GLU A C 1
ATOM 1650 O O . GLU A 1 207 ? -4.871 18.609 20.078 1 96.25 207 GLU A O 1
ATOM 1655 N N . CYS A 1 208 ? -3.709 20.078 18.859 1 96.81 208 CYS A N 1
ATOM 1656 C CA . CYS A 1 208 ? -4.242 21.203 19.625 1 96.81 208 CYS A CA 1
ATOM 1657 C C . CYS A 1 208 ? -5.758 21.281 19.484 1 96.81 208 CYS A C 1
ATOM 1659 O O . CYS A 1 208 ? -6.465 21.484 20.484 1 96.81 208 CYS A O 1
ATOM 1661 N N . LEU A 1 209 ? -6.238 21.125 18.281 1 95.94 209 LEU A N 1
ATOM 1662 C CA . LEU A 1 209 ? -7.668 21.203 18 1 95.94 209 LEU A CA 1
ATOM 1663 C C . LEU A 1 209 ? -8.43 20.125 18.766 1 95.94 209 LEU A C 1
ATOM 1665 O O . LEU A 1 209 ? -9.5 20.375 19.312 1 95.94 209 LEU A O 1
ATOM 1669 N N . MET A 1 210 ? -7.773 18.938 18.844 1 97.38 210 MET A N 1
ATOM 1670 C CA . MET A 1 210 ? -8.492 17.766 19.359 1 97.38 210 MET A CA 1
ATOM 1671 C C . MET A 1 210 ? -8.273 17.594 20.844 1 97.38 210 MET A C 1
ATOM 1673 O O . MET A 1 210 ? -8.867 16.719 21.469 1 97.38 210 MET A O 1
ATOM 1677 N N . ARG A 1 211 ? -7.453 18.438 21.516 1 97.25 211 ARG A N 1
ATOM 1678 C CA . ARG A 1 211 ? -7.191 18.297 22.938 1 97.25 211 ARG A CA 1
ATOM 1679 C C . ARG A 1 211 ? -7.684 19.531 23.703 1 97.25 211 ARG A C 1
ATOM 1681 O O . ARG A 1 211 ? -7.949 19.453 24.906 1 97.25 211 ARG A O 1
ATOM 1688 N N . ALA A 1 212 ? -7.84 20.625 23.047 1 97.81 212 ALA A N 1
ATOM 1689 C CA . ALA A 1 212 ? -8.148 21.891 23.719 1 97.81 212 ALA A CA 1
ATOM 1690 C C . ALA A 1 212 ? -9.57 21.875 24.281 1 97.81 212 ALA A C 1
ATOM 1692 O O . ALA A 1 212 ? -10.516 21.516 23.578 1 97.81 212 ALA A O 1
ATOM 1693 N N . GLY A 1 213 ? -9.672 22.188 25.562 1 96.94 213 GLY A N 1
ATOM 1694 C CA . GLY A 1 213 ? -10.992 22.391 26.125 1 96.94 213 GLY A CA 1
ATOM 1695 C C . GLY A 1 213 ? -11.68 23.656 25.625 1 96.94 213 GLY A C 1
ATOM 1696 O O . GLY A 1 213 ? -12.852 23.609 25.234 1 96.94 213 GLY A O 1
ATOM 1697 N N . LYS A 1 214 ? -10.945 24.734 25.594 1 97.88 214 LYS A N 1
ATOM 1698 C CA . LYS A 1 214 ? -11.422 26.016 25.094 1 97.88 214 LYS A CA 1
ATOM 1699 C C . LYS A 1 214 ? -10.633 26.469 23.875 1 97.88 214 LYS A C 1
ATOM 1701 O O . LYS A 1 214 ? -9.547 27.047 24.016 1 97.88 214 LYS A O 1
ATOM 1706 N N . TYR A 1 215 ? -11.227 26.266 22.688 1 97.25 215 TYR A N 1
ATOM 1707 C CA . TYR A 1 215 ? -10.648 26.656 21.406 1 97.25 215 TYR A CA 1
ATOM 1708 C C . TYR A 1 215 ? -11.414 27.812 20.797 1 97.25 215 TYR A C 1
ATOM 1710 O O . TYR A 1 215 ? -12.617 27.719 20.547 1 97.25 215 TYR A O 1
ATOM 1718 N N . VAL A 1 216 ? -10.695 28.938 20.5 1 95.88 216 VAL A N 1
ATOM 1719 C CA . VAL A 1 216 ? -11.367 30.141 20.047 1 95.88 216 VAL A CA 1
ATOM 1720 C C . VAL A 1 216 ? -10.891 30.484 18.641 1 95.88 216 VAL A C 1
ATOM 1722 O O . VAL A 1 216 ? -9.695 30.391 18.328 1 95.88 216 VAL A O 1
ATOM 1725 N N . ILE A 1 217 ? -11.789 30.875 17.781 1 91.31 217 ILE A N 1
ATOM 1726 C CA . ILE A 1 217 ? -11.469 31.328 16.438 1 91.31 217 ILE A CA 1
ATOM 1727 C C . ILE A 1 217 ? -11.719 32.812 16.328 1 91.31 217 ILE A C 1
ATOM 1729 O O . ILE A 1 217 ? -12.75 33.312 16.781 1 91.31 217 ILE A O 1
ATOM 1733 N N . LEU A 1 218 ? -10.742 33.469 15.734 1 89.12 218 LEU A N 1
ATOM 1734 C CA . LEU A 1 218 ? -10.875 34.906 15.484 1 89.12 218 LEU A CA 1
ATOM 1735 C C . LEU A 1 218 ? -11.289 35.156 14.039 1 89.12 218 LEU A C 1
ATOM 1737 O O . LEU A 1 218 ? -10.828 34.5 13.125 1 89.12 218 LEU A O 1
ATOM 1741 N N . PRO A 1 219 ? -12.086 36.156 13.797 1 80 219 PRO A N 1
ATOM 1742 C CA . PRO A 1 219 ? -12.516 36.5 12.438 1 80 219 PRO A CA 1
ATOM 1743 C C . PRO A 1 219 ? -11.508 37.344 11.695 1 80 219 PRO A C 1
ATOM 1745 O O . PRO A 1 219 ? -11.773 37.812 10.578 1 80 219 PRO A O 1
ATOM 1748 N N . TYR A 1 220 ? -10.344 37.562 12.188 1 73.94 220 TYR A N 1
ATOM 1749 C CA . TYR A 1 220 ? -9.344 38.469 11.609 1 73.94 220 TYR A CA 1
ATOM 1750 C C . TYR A 1 220 ? -8.219 37.656 10.953 1 73.94 220 TYR A C 1
ATOM 1752 O O . TYR A 1 220 ? -7.934 36.531 11.352 1 73.94 220 TYR A O 1
ATOM 1760 N N . LYS A 1 221 ? -7.73 38.281 9.961 1 77.88 221 LYS A N 1
ATOM 1761 C CA . LYS A 1 221 ? -6.484 37.781 9.391 1 77.88 221 LYS A CA 1
ATOM 1762 C C . LYS A 1 221 ? -5.281 38.5 9.984 1 77.88 221 LYS A C 1
ATOM 1764 O O . LYS A 1 221 ? -4.977 39.625 9.594 1 77.88 221 LYS A O 1
ATOM 1769 N N . CYS A 1 222 ? -4.641 37.812 10.859 1 80.44 222 CYS A N 1
ATOM 1770 C CA . CYS A 1 222 ? -3.607 38.5 11.617 1 80.44 222 CYS A CA 1
ATOM 1771 C C . CYS A 1 222 ? -2.234 38.281 10.992 1 80.44 222 CYS A C 1
ATOM 1773 O O . CYS A 1 222 ? -1.335 39.125 11.164 1 80.44 222 CYS A O 1
ATOM 1775 N N . ILE A 1 223 ? -2.061 37.156 10.305 1 82.88 223 ILE A N 1
ATOM 1776 C CA . ILE A 1 223 ? -0.74 36.781 9.812 1 82.88 223 ILE A CA 1
ATOM 1777 C C . ILE A 1 223 ? -0.606 37.188 8.344 1 82.88 223 ILE A C 1
ATOM 1779 O O . ILE A 1 223 ? -1.546 37.031 7.562 1 82.88 223 ILE A O 1
ATOM 1783 N N . ILE A 1 224 ? 0.589 37.656 8.008 1 77.5 224 ILE A N 1
ATOM 1784 C CA . ILE A 1 224 ? 0.889 38.031 6.633 1 77.5 224 ILE A CA 1
ATOM 1785 C C . ILE A 1 224 ? 1.901 37.062 6.039 1 77.5 224 ILE A C 1
ATOM 1787 O O . ILE A 1 224 ? 3.068 37.062 6.441 1 77.5 224 ILE A O 1
ATOM 1791 N N . TYR A 1 225 ? 1.424 36.344 5.145 1 72.75 225 TYR A N 1
ATOM 1792 C CA . TYR A 1 225 ? 2.291 35.406 4.434 1 72.75 225 TYR A CA 1
ATOM 1793 C C . TYR A 1 225 ? 2.947 36.062 3.232 1 72.75 225 TYR A C 1
ATOM 1795 O O . TYR A 1 225 ? 2.258 36.562 2.332 1 72.75 225 TYR A O 1
ATOM 1803 N N . ARG A 1 226 ? 4.27 36 3.248 1 67.12 226 ARG A N 1
ATOM 1804 C CA . ARG A 1 226 ? 5 36.625 2.154 1 67.12 226 ARG A CA 1
ATOM 1805 C C . ARG A 1 226 ? 5.32 35.625 1.057 1 67.12 226 ARG A C 1
ATOM 1807 O O . ARG A 1 226 ? 5.973 34.594 1.312 1 67.12 226 ARG A O 1
ATOM 1814 N N . MET A 1 227 ? 4.691 35.719 -0.07 1 58.62 227 MET A N 1
ATOM 1815 C CA . MET A 1 227 ? 4.961 34.844 -1.2 1 58.62 227 MET A CA 1
ATOM 1816 C C . MET A 1 227 ? 6.152 35.344 -2.012 1 58.62 227 MET A C 1
ATOM 1818 O O . MET A 1 227 ? 6.102 36.406 -2.586 1 58.62 227 MET A O 1
ATOM 1822 N N . ILE A 1 228 ? 7.348 34.844 -1.664 1 50.5 228 ILE A N 1
ATOM 1823 C CA . ILE A 1 228 ? 8.516 35.188 -2.453 1 50.5 228 ILE A CA 1
ATOM 1824 C C . ILE A 1 228 ? 8.602 34.312 -3.697 1 50.5 228 ILE A C 1
ATOM 1826 O O . ILE A 1 228 ? 8.203 33.156 -3.666 1 50.5 228 ILE A O 1
ATOM 1830 N N . GLY A 1 229 ? 8.617 34.844 -4.922 1 46.06 229 GLY A N 1
ATOM 1831 C CA . GLY A 1 229 ? 8.711 34.125 -6.188 1 46.06 229 GLY A CA 1
ATOM 1832 C C . GLY A 1 229 ? 9.359 32.75 -6.055 1 46.06 229 GLY A C 1
ATOM 1833 O O . GLY A 1 229 ? 8.984 31.828 -6.762 1 46.06 229 GLY A O 1
ATOM 1834 N N . GLU A 1 230 ? 10.523 32.688 -5.496 1 42.34 230 GLU A N 1
ATOM 1835 C CA . GLU A 1 230 ? 11.289 31.453 -5.508 1 42.34 230 GLU A CA 1
ATOM 1836 C C . GLU A 1 230 ? 10.844 30.516 -4.375 1 42.34 230 GLU A C 1
ATOM 1838 O O . GLU A 1 230 ? 11.625 30.234 -3.461 1 42.34 230 GLU A O 1
ATOM 1843 N N . SER A 1 231 ? 9.781 30.609 -3.914 1 42.59 231 SER A N 1
ATOM 1844 C CA . SER A 1 231 ? 9.383 29.859 -2.725 1 42.59 231 SER A CA 1
ATOM 1845 C C . SER A 1 231 ? 9.891 28.422 -2.779 1 42.59 231 SER A C 1
ATOM 1847 O O . SER A 1 231 ? 10.125 27.891 -3.861 1 42.59 231 SER A O 1
ATOM 1849 N N . LEU A 1 232 ? 10.453 27.828 -1.711 1 41.84 232 LEU A N 1
ATOM 1850 C CA . LEU A 1 232 ? 11.078 26.562 -1.375 1 41.84 232 LEU A CA 1
ATOM 1851 C C . LEU A 1 232 ? 10.43 25.422 -2.154 1 41.84 232 LEU A C 1
ATOM 1853 O O . LEU A 1 232 ? 11.109 24.453 -2.518 1 41.84 232 LEU A O 1
ATOM 1857 N N . SER A 1 233 ? 9.07 25.422 -2.188 1 42.34 233 SER A N 1
ATOM 1858 C CA . SER A 1 233 ? 8.516 24.188 -2.754 1 42.34 233 SER A CA 1
ATOM 1859 C C . SER A 1 233 ? 8.914 24.031 -4.215 1 42.34 233 SER A C 1
ATOM 1861 O O . SER A 1 233 ? 8.648 22.984 -4.824 1 42.34 233 SER A O 1
ATOM 1863 N N . ARG A 1 234 ? 9.617 25.312 -4.691 1 45.69 234 ARG A N 1
ATOM 1864 C CA . ARG A 1 234 ? 9.859 25.266 -6.129 1 45.69 234 ARG A CA 1
ATOM 1865 C C . ARG A 1 234 ? 11.242 24.703 -6.434 1 45.69 234 ARG A C 1
ATOM 1867 O O . ARG A 1 234 ? 11.773 24.891 -7.531 1 45.69 234 ARG A O 1
ATOM 1874 N N . GLY A 1 235 ? 11.883 24.25 -5.488 1 50.72 235 GLY A N 1
ATOM 1875 C CA . GLY A 1 235 ? 13.148 23.656 -5.895 1 50.72 235 GLY A CA 1
ATOM 1876 C C . GLY A 1 235 ? 12.977 22.594 -6.965 1 50.72 235 GLY A C 1
ATOM 1877 O O . GLY A 1 235 ? 11.859 22.219 -7.316 1 50.72 235 GLY A O 1
ATOM 1878 N N . ARG A 1 236 ? 14.102 22.156 -7.594 1 57.38 236 ARG A N 1
ATOM 1879 C CA . ARG A 1 236 ? 14.117 21.094 -8.594 1 57.38 236 ARG A CA 1
ATOM 1880 C C . ARG A 1 236 ? 13.492 19.812 -8.055 1 57.38 236 ARG A C 1
ATOM 1882 O O . ARG A 1 236 ? 13.938 19.297 -7.031 1 57.38 236 ARG A O 1
ATOM 1889 N N . LYS A 1 237 ? 12.273 19.625 -8.461 1 74.06 237 LYS A N 1
ATOM 1890 C CA . LYS A 1 237 ? 11.641 18.344 -8.141 1 74.06 237 LYS A CA 1
ATOM 1891 C C . LYS A 1 237 ? 12.375 17.188 -8.805 1 74.06 237 LYS A C 1
ATOM 1893 O O . LYS A 1 237 ? 12.219 16.969 -10.008 1 74.06 237 LYS A O 1
ATOM 1898 N N . ASP A 1 238 ? 13.32 16.625 -7.984 1 84.81 238 ASP A N 1
ATOM 1899 C CA . ASP A 1 238 ? 14.086 15.477 -8.445 1 84.81 238 ASP A CA 1
ATOM 1900 C C . ASP A 1 238 ? 13.742 14.227 -7.637 1 84.81 238 ASP A C 1
ATOM 1902 O O . ASP A 1 238 ? 12.781 14.227 -6.867 1 84.81 238 ASP A O 1
ATOM 1906 N N . VAL A 1 239 ? 14.492 13.211 -7.84 1 89.31 239 VAL A N 1
ATOM 1907 C CA . VAL A 1 239 ? 14.219 11.93 -7.211 1 89.31 239 VAL A CA 1
ATOM 1908 C C . VAL A 1 239 ? 14.367 12.047 -5.695 1 89.31 239 VAL A C 1
ATOM 1910 O O . VAL A 1 239 ? 13.562 11.492 -4.941 1 89.31 239 VAL A O 1
ATOM 1913 N N . SER A 1 240 ? 15.391 12.812 -5.32 1 88.88 240 SER A N 1
ATOM 1914 C CA . SER A 1 240 ? 15.625 12.992 -3.893 1 88.88 240 SER A CA 1
ATOM 1915 C C . SER A 1 240 ? 14.438 13.688 -3.229 1 88.88 240 SER A C 1
ATOM 1917 O O . SER A 1 240 ? 14.031 13.312 -2.123 1 88.88 240 SER A O 1
ATOM 1919 N N . TYR A 1 241 ? 13.914 14.656 -3.869 1 86.44 241 TYR A N 1
ATOM 1920 C CA . TYR A 1 241 ? 12.742 15.359 -3.375 1 86.44 241 TYR A CA 1
ATOM 1921 C C . TYR A 1 241 ? 11.539 14.43 -3.273 1 86.44 241 TYR A C 1
ATOM 1923 O O . TYR A 1 241 ? 10.828 14.43 -2.27 1 86.44 241 TYR A O 1
ATOM 1931 N N . MET A 1 242 ? 11.367 13.609 -4.27 1 90 242 MET A N 1
ATOM 1932 C CA . MET A 1 242 ? 10.266 12.648 -4.289 1 90 242 MET A CA 1
ATOM 1933 C C . MET A 1 242 ? 10.383 11.664 -3.127 1 90 242 MET A C 1
ATOM 1935 O O . MET A 1 242 ? 9.391 11.367 -2.457 1 90 242 MET A O 1
ATOM 1939 N N . LEU A 1 243 ? 11.555 11.203 -2.91 1 92.38 243 LEU A N 1
ATOM 1940 C CA . LEU A 1 243 ? 11.797 10.242 -1.843 1 92.38 243 LEU A CA 1
ATOM 1941 C C . LEU A 1 243 ? 11.523 10.859 -0.477 1 92.38 243 LEU A C 1
ATOM 1943 O O . LEU A 1 243 ? 10.984 10.203 0.414 1 92.38 243 LEU A O 1
ATOM 1947 N N . LYS A 1 244 ? 11.867 12.125 -0.354 1 89.44 244 LYS A N 1
ATOM 1948 C CA . LYS A 1 244 ? 11.594 12.836 0.891 1 89.44 244 LYS A CA 1
ATOM 1949 C C . LYS A 1 244 ? 10.094 12.961 1.136 1 89.44 244 LYS A C 1
ATOM 1951 O O . LYS A 1 244 ? 9.625 12.805 2.266 1 89.44 244 LYS A O 1
ATOM 1956 N N . LEU A 1 245 ? 9.383 13.219 0.093 1 90.94 245 LEU A N 1
ATOM 1957 C CA . LEU A 1 245 ? 7.938 13.352 0.191 1 90.94 245 LEU A CA 1
ATOM 1958 C C . LEU A 1 245 ? 7.297 12.023 0.585 1 90.94 245 LEU A C 1
ATOM 1960 O O . LEU A 1 245 ? 6.406 11.984 1.438 1 90.94 245 LEU A O 1
ATOM 1964 N N . LEU A 1 246 ? 7.758 10.953 -0.033 1 94.31 246 LEU A N 1
ATOM 1965 C CA . LEU A 1 246 ? 7.23 9.633 0.275 1 94.31 246 LEU A CA 1
ATOM 1966 C C . LEU A 1 246 ? 7.527 9.25 1.723 1 94.31 246 LEU A C 1
ATOM 1968 O O . LEU A 1 246 ? 6.637 8.797 2.443 1 94.31 246 LEU A O 1
ATOM 1972 N N . GLU A 1 247 ? 8.711 9.484 2.092 1 94.06 247 GLU A N 1
ATOM 1973 C CA . GLU A 1 247 ? 9.094 9.195 3.471 1 94.06 247 GLU A CA 1
ATOM 1974 C C . GLU A 1 247 ? 8.258 10.008 4.457 1 94.06 247 GLU A C 1
ATOM 1976 O O . GLU A 1 247 ? 7.828 9.484 5.488 1 94.06 247 GLU A O 1
ATOM 1981 N N . ALA A 1 248 ? 8.102 11.25 4.148 1 92.38 248 ALA A N 1
ATOM 1982 C CA . ALA A 1 248 ? 7.293 12.125 5 1 92.38 248 ALA A CA 1
ATOM 1983 C C . ALA A 1 248 ? 5.859 11.625 5.098 1 92.38 248 ALA A C 1
ATOM 1985 O O . ALA A 1 248 ? 5.25 11.664 6.172 1 92.38 248 ALA A O 1
ATOM 1986 N N . THR A 1 249 ? 5.359 11.148 3.973 1 94.56 249 THR A N 1
ATOM 1987 C CA . THR A 1 249 ? 3.992 10.633 3.938 1 94.56 249 THR A CA 1
ATOM 1988 C C . THR A 1 249 ? 3.861 9.391 4.805 1 94.56 249 THR A C 1
ATOM 1990 O O . THR A 1 249 ? 2.963 9.305 5.645 1 94.56 249 THR A O 1
ATOM 1993 N N . PHE A 1 250 ? 4.77 8.398 4.641 1 96.56 250 PHE A N 1
ATOM 1994 C CA . PHE A 1 250 ? 4.695 7.133 5.355 1 96.56 250 PHE A CA 1
ATOM 1995 C C . PHE A 1 250 ? 4.934 7.344 6.848 1 96.56 250 PHE A C 1
ATOM 1997 O O . PHE A 1 250 ? 4.164 6.852 7.68 1 96.56 250 PHE A O 1
ATOM 2004 N N . SER A 1 251 ? 5.949 8.133 7.188 1 94.69 251 SER A N 1
ATOM 2005 C CA . SER A 1 251 ? 6.234 8.43 8.586 1 94.69 251 SER A CA 1
ATOM 2006 C C . SER A 1 251 ? 5.129 9.266 9.211 1 94.69 251 SER A C 1
ATOM 2008 O O . SER A 1 251 ? 4.828 9.133 10.398 1 94.69 251 SER A O 1
ATOM 2010 N N . GLY A 1 252 ? 4.602 10.211 8.406 1 95.56 252 GLY A N 1
ATOM 2011 C CA . GLY A 1 252 ? 3.48 11.008 8.867 1 95.56 252 GLY A CA 1
ATOM 2012 C C . GLY A 1 252 ? 2.279 10.18 9.273 1 95.56 252 GLY A C 1
ATOM 2013 O O . GLY A 1 252 ? 1.663 10.43 10.305 1 95.56 252 GLY A O 1
ATOM 2014 N N . ASN A 1 253 ? 1.959 9.156 8.445 1 96.69 253 ASN A N 1
ATOM 2015 C CA . ASN A 1 253 ? 0.857 8.258 8.766 1 96.69 253 ASN A CA 1
ATOM 2016 C C . ASN A 1 253 ? 1.074 7.566 10.109 1 96.69 253 ASN A C 1
ATOM 2018 O O . ASN A 1 253 ? 0.148 7.457 10.914 1 96.69 253 ASN A O 1
ATOM 2022 N N . ASP A 1 254 ? 2.273 7.105 10.367 1 96.25 254 ASP A N 1
ATOM 2023 C CA . ASP A 1 254 ? 2.609 6.43 11.617 1 96.25 254 ASP A CA 1
ATOM 2024 C C . ASP A 1 254 ? 2.475 7.379 12.805 1 96.25 254 ASP A C 1
ATOM 2026 O O . ASP A 1 254 ? 1.909 7.012 13.836 1 96.25 254 ASP A O 1
ATOM 2030 N N . LYS A 1 255 ? 2.957 8.555 12.625 1 96.12 255 LYS A N 1
ATOM 2031 C CA . LYS A 1 255 ? 2.957 9.508 13.727 1 96.12 255 LYS A CA 1
ATOM 2032 C C . LYS A 1 255 ? 1.545 10.008 14.023 1 96.12 255 LYS A C 1
ATOM 2034 O O . LYS A 1 255 ? 1.18 10.188 15.188 1 96.12 255 LYS A O 1
ATOM 2039 N N . PHE A 1 256 ? 0.756 10.305 12.961 1 96.62 256 PHE A N 1
ATOM 2040 C CA . PHE A 1 256 ? -0.642 10.664 13.172 1 96.62 256 PHE A CA 1
ATOM 2041 C C . PHE A 1 256 ? -1.366 9.578 13.961 1 96.62 256 PHE A C 1
ATOM 2043 O O . PHE A 1 256 ? -2.113 9.883 14.898 1 96.62 256 PHE A O 1
ATOM 2050 N N . THR A 1 257 ? -1.127 8.336 13.562 1 97.31 257 THR A N 1
ATOM 2051 C CA . THR A 1 257 ? -1.774 7.215 14.242 1 97.31 257 THR A CA 1
ATOM 2052 C C . THR A 1 257 ? -1.355 7.16 15.703 1 97.31 257 THR A C 1
ATOM 2054 O O . THR A 1 257 ? -2.197 6.992 16.594 1 97.31 257 THR A O 1
ATOM 2057 N N . GLU A 1 258 ? -0.092 7.32 15.984 1 96.19 258 GLU A N 1
ATOM 2058 C CA . GLU A 1 258 ? 0.441 7.309 17.344 1 96.19 258 GLU A CA 1
ATOM 2059 C C . GLU A 1 258 ? -0.22 8.383 18.203 1 96.19 258 GLU A C 1
ATOM 2061 O O . GLU A 1 258 ? -0.662 8.102 19.328 1 96.19 258 GLU A O 1
ATOM 2066 N N . LYS A 1 259 ? -0.292 9.57 17.703 1 96.56 259 LYS A N 1
ATOM 2067 C CA . LYS A 1 259 ? -0.857 10.68 18.453 1 96.56 259 LYS A CA 1
ATOM 2068 C C . LYS A 1 259 ? -2.361 10.508 18.656 1 96.56 259 LYS A C 1
ATOM 2070 O O . LYS A 1 259 ? -2.889 10.789 19.734 1 96.56 259 LYS A O 1
ATOM 2075 N N . MET A 1 260 ? -3.037 10.078 17.594 1 97.31 260 MET A N 1
ATOM 2076 C CA . MET A 1 260 ? -4.477 9.852 17.719 1 97.31 260 MET A CA 1
ATOM 2077 C C . MET A 1 260 ? -4.777 8.805 18.781 1 97.31 260 MET A C 1
ATOM 2079 O O . MET A 1 260 ? -5.777 8.906 19.484 1 97.31 260 MET A O 1
ATOM 2083 N N . ASN A 1 261 ? -3.898 7.812 18.938 1 96.81 261 ASN A N 1
ATOM 2084 C CA . ASN A 1 261 ? -4.078 6.793 19.969 1 96.81 261 ASN A CA 1
ATOM 2085 C C . ASN A 1 261 ? -4.031 7.391 21.375 1 96.81 261 ASN A C 1
ATOM 2087 O O . ASN A 1 261 ? -4.551 6.805 22.312 1 96.81 261 ASN A O 1
ATOM 2091 N N . GLU A 1 262 ? -3.389 8.57 21.531 1 96.12 262 GLU A N 1
ATOM 2092 C CA . GLU A 1 262 ? -3.23 9.219 22.828 1 96.12 262 GLU A CA 1
ATOM 2093 C C . GLU A 1 262 ? -4.363 10.211 23.094 1 96.12 262 GLU A C 1
ATOM 2095 O O . GLU A 1 262 ? -4.477 10.75 24.188 1 96.12 262 GLU A O 1
ATOM 2100 N N . ILE A 1 263 ? -5.172 10.516 22.094 1 96.88 263 ILE A N 1
ATOM 2101 C CA . ILE A 1 263 ? -6.273 11.461 22.219 1 96.88 263 ILE A CA 1
ATOM 2102 C C . ILE A 1 263 ? -7.551 10.727 22.609 1 96.88 263 ILE A C 1
ATOM 2104 O O . ILE A 1 263 ? -8.008 9.836 21.891 1 96.88 263 ILE A O 1
ATOM 2108 N N . PRO A 1 264 ? -8.188 11.031 23.719 1 95.88 264 PRO A N 1
ATOM 2109 C CA . PRO A 1 264 ? -9.336 10.289 24.25 1 95.88 264 PRO A CA 1
ATOM 2110 C C . PRO A 1 264 ? -10.453 10.133 23.234 1 95.88 264 PRO A C 1
ATOM 2112 O O . PRO A 1 264 ? -11.078 9.07 23.156 1 95.88 264 PRO A O 1
ATOM 2115 N N . TYR A 1 265 ? -10.703 11.07 22.422 1 97.06 265 TYR A N 1
ATOM 2116 C CA . TYR A 1 265 ? -11.773 11.016 21.438 1 97.06 265 TYR A CA 1
ATOM 2117 C C . TYR A 1 265 ? -11.625 9.797 20.531 1 97.06 265 TYR A C 1
ATOM 2119 O O . TYR A 1 265 ? -12.602 9.117 20.234 1 97.06 265 TYR A O 1
ATOM 2127 N N . PHE A 1 266 ? -10.414 9.484 20.172 1 97.56 266 PHE A N 1
ATOM 2128 C CA . PHE A 1 266 ? -10.188 8.438 19.172 1 97.56 266 PHE A CA 1
ATOM 2129 C C . PHE A 1 266 ? -10.219 7.059 19.828 1 97.56 266 PHE A C 1
ATOM 2131 O O . PHE A 1 266 ? -10.297 6.043 19.141 1 97.56 266 PHE A O 1
ATOM 2138 N N . LYS A 1 267 ? -10.07 7 21.141 1 95.62 267 LYS A N 1
ATOM 2139 C CA . LYS A 1 267 ? -10.297 5.746 21.859 1 95.62 267 LYS A CA 1
ATOM 2140 C C . LYS A 1 267 ? -11.758 5.309 21.75 1 95.62 267 LYS A C 1
ATOM 2142 O O . LYS A 1 267 ? -12.047 4.121 21.578 1 95.62 267 LYS A O 1
ATOM 2147 N N . ASP A 1 268 ? -12.594 6.336 21.797 1 95.31 268 ASP A N 1
ATOM 2148 C CA . ASP A 1 268 ? -14.023 6.078 21.75 1 95.31 268 ASP A CA 1
ATOM 2149 C C . ASP A 1 268 ? -14.523 5.984 20.312 1 95.31 268 ASP A C 1
ATOM 2151 O O . ASP A 1 268 ? -15.57 5.391 20.047 1 95.31 268 ASP A O 1
ATOM 2155 N N . ASN A 1 269 ? -13.797 6.637 19.391 1 96.25 269 ASN A N 1
ATOM 2156 C CA . ASN A 1 269 ? -14.18 6.676 17.984 1 96.25 269 ASN A CA 1
ATOM 2157 C C . ASN A 1 269 ? -13.023 6.234 17.078 1 96.25 269 ASN A C 1
ATOM 2159 O O . ASN A 1 269 ? -12.555 7.004 16.234 1 96.25 269 ASN A O 1
ATOM 2163 N N . PRO A 1 270 ? -12.656 4.984 17.188 1 93.5 270 PRO A N 1
ATOM 2164 C CA . PRO A 1 270 ? -11.477 4.527 16.453 1 93.5 270 PRO A CA 1
ATOM 2165 C C . PRO A 1 270 ? -11.656 4.605 14.938 1 93.5 270 PRO A C 1
ATOM 2167 O O . PRO A 1 270 ? -10.68 4.766 14.203 1 93.5 270 PRO A O 1
ATOM 2170 N N . GLU A 1 271 ? -12.852 4.539 14.438 1 90.38 271 GLU A N 1
ATOM 2171 C CA . GLU A 1 271 ? -13.117 4.582 13 1 90.38 271 GLU A CA 1
ATOM 2172 C C . GLU A 1 271 ? -12.75 5.938 12.414 1 90.38 271 GLU A C 1
ATOM 2174 O O . GLU A 1 271 ? -12.438 6.039 11.227 1 90.38 271 GLU A O 1
ATOM 2179 N N . ASP A 1 272 ? -12.773 6.98 13.203 1 95.06 272 ASP A N 1
ATOM 2180 C CA . ASP A 1 272 ? -12.492 8.328 12.727 1 95.06 272 ASP A CA 1
ATOM 2181 C C . ASP A 1 272 ? -11.016 8.508 12.414 1 95.06 272 ASP A C 1
ATOM 2183 O O . ASP A 1 272 ? -10.625 9.445 11.711 1 95.06 272 ASP A O 1
ATOM 2187 N N . LYS A 1 273 ? -10.148 7.582 12.961 1 96.12 273 LYS A N 1
ATOM 2188 C CA . LYS A 1 273 ? -8.719 7.645 12.656 1 96.12 273 LYS A CA 1
ATOM 2189 C C . LYS A 1 273 ? -8.477 7.504 11.156 1 96.12 273 LYS A C 1
ATOM 2191 O O . LYS A 1 273 ? -7.648 8.219 10.586 1 96.12 273 LYS A O 1
ATOM 2196 N N . GLU A 1 274 ? -9.266 6.645 10.531 1 91.06 274 GLU A N 1
ATOM 2197 C CA . GLU A 1 274 ? -9.086 6.406 9.102 1 91.06 274 GLU A CA 1
ATOM 2198 C C . GLU A 1 274 ? -9.516 7.617 8.281 1 91.06 274 GLU A C 1
ATOM 2200 O O . GLU A 1 274 ? -8.938 7.895 7.23 1 91.06 274 GLU A O 1
ATOM 2205 N N . LYS A 1 275 ? -10.516 8.328 8.75 1 90.75 275 LYS A N 1
ATOM 2206 C CA . LYS A 1 275 ? -10.945 9.539 8.07 1 90.75 275 LYS A CA 1
ATOM 2207 C C . LYS A 1 275 ? -9.844 10.594 8.078 1 90.75 275 LYS A C 1
ATOM 2209 O O . LYS A 1 275 ? -9.617 11.281 7.078 1 90.75 275 LYS A O 1
ATOM 2214 N N . VAL A 1 276 ? -9.18 10.648 9.188 1 93.25 276 VAL A N 1
ATOM 2215 C CA . VAL A 1 276 ? -8.094 11.609 9.328 1 93.25 276 VAL A CA 1
ATOM 2216 C C . VAL A 1 276 ? -6.957 11.242 8.383 1 93.25 276 VAL A C 1
ATOM 2218 O O . VAL A 1 276 ? -6.469 12.094 7.629 1 93.25 276 VAL A O 1
ATOM 2221 N N . LEU A 1 277 ? -6.562 9.969 8.414 1 94.12 277 LEU A N 1
ATOM 2222 C CA . LEU A 1 277 ? -5.469 9.516 7.562 1 94.12 277 LEU A CA 1
ATOM 2223 C C . LEU A 1 277 ? -5.82 9.68 6.086 1 94.12 277 LEU A C 1
ATOM 2225 O O . LEU A 1 277 ? -4.961 10.039 5.273 1 94.12 277 LEU A O 1
ATOM 2229 N N . LYS A 1 278 ? -7.023 9.406 5.734 1 89.62 278 LYS A N 1
ATOM 2230 C CA . LYS A 1 278 ? -7.473 9.617 4.359 1 89.62 278 LYS A CA 1
ATOM 2231 C C . LYS A 1 278 ? -7.285 11.078 3.938 1 89.62 278 LYS A C 1
ATOM 2233 O O . LYS A 1 278 ? -6.754 11.352 2.861 1 89.62 278 LYS A O 1
ATOM 2238 N N . TYR A 1 279 ? -7.742 11.938 4.789 1 86.56 279 TYR A N 1
ATOM 2239 C CA . TYR A 1 279 ? -7.656 13.359 4.496 1 86.56 279 TYR A CA 1
ATOM 2240 C C . TYR A 1 279 ? -6.207 13.797 4.309 1 86.56 279 TYR A C 1
ATOM 2242 O O . TYR A 1 279 ? -5.875 14.469 3.33 1 86.56 279 TYR A O 1
ATOM 2250 N N . VAL A 1 280 ? -5.344 13.414 5.234 1 89.06 280 VAL A N 1
ATOM 2251 C CA . VAL A 1 280 ? -3.945 13.836 5.199 1 89.06 280 VAL A CA 1
ATOM 2252 C C . VAL A 1 280 ? -3.266 13.273 3.951 1 89.06 280 VAL A C 1
ATOM 2254 O O . VAL A 1 280 ? -2.504 13.977 3.283 1 89.06 280 VAL A O 1
ATOM 2257 N N . ASN A 1 281 ? -3.533 12.047 3.594 1 90.31 281 ASN A N 1
ATOM 2258 C CA . ASN A 1 281 ? -2.93 11.438 2.414 1 90.31 281 ASN A CA 1
ATOM 2259 C C . ASN A 1 281 ? -3.457 12.062 1.127 1 90.31 281 ASN A C 1
ATOM 2261 O O . ASN A 1 281 ? -2.709 12.234 0.161 1 90.31 281 ASN A O 1
ATOM 2265 N N . ASP A 1 282 ? -4.738 12.391 1.091 1 82 282 ASP A N 1
ATOM 2266 C CA . ASP A 1 282 ? -5.305 13.055 -0.079 1 82 282 ASP A CA 1
ATOM 2267 C C . ASP A 1 282 ? -4.625 14.398 -0.327 1 82 282 ASP A C 1
ATOM 2269 O O . ASP A 1 282 ? -4.277 14.727 -1.464 1 82 282 ASP A O 1
ATOM 2273 N N . VAL A 1 283 ? -4.418 15.07 0.741 1 79 283 VAL A N 1
ATOM 2274 C CA . VAL A 1 283 ? -3.809 16.391 0.641 1 79 283 VAL A CA 1
ATOM 2275 C C . VAL A 1 283 ? -2.355 16.266 0.191 1 79 283 VAL A C 1
ATOM 2277 O O . VAL A 1 283 ? -1.92 16.953 -0.733 1 79 283 VAL A O 1
ATOM 2280 N N . MET A 1 284 ? -1.61 15.391 0.816 1 86 284 MET A N 1
ATOM 2281 C CA . MET A 1 284 ? -0.212 15.18 0.455 1 86 284 MET A CA 1
ATOM 2282 C C . MET A 1 284 ? -0.087 14.75 -1.003 1 86 284 MET A C 1
ATOM 2284 O O . MET A 1 284 ? 0.82 15.188 -1.71 1 86 284 MET A O 1
ATOM 2288 N N . ASP A 1 285 ? -0.946 13.883 -1.403 1 85.31 285 ASP A N 1
ATOM 2289 C CA . ASP A 1 285 ? -0.895 13.359 -2.764 1 85.31 285 ASP A CA 1
ATOM 2290 C C . ASP A 1 285 ? -1.159 14.461 -3.787 1 85.31 285 ASP A C 1
ATOM 2292 O O . ASP A 1 285 ? -0.356 14.68 -4.699 1 85.31 285 ASP A O 1
ATOM 2296 N N . MET A 1 286 ? -2.197 15.148 -3.562 1 75.38 286 MET A N 1
ATOM 2297 C CA . MET A 1 286 ? -2.666 16.125 -4.535 1 75.38 286 MET A CA 1
ATOM 2298 C C . MET A 1 286 ? -1.717 17.328 -4.602 1 75.38 286 MET A C 1
ATOM 2300 O O . MET A 1 286 ? -1.438 17.844 -5.688 1 75.38 286 MET A O 1
ATOM 2304 N N . ILE A 1 287 ? -1.176 17.672 -3.484 1 72.81 287 ILE A N 1
ATOM 2305 C CA . ILE A 1 287 ? -0.419 18.922 -3.43 1 72.81 287 ILE A CA 1
ATOM 2306 C C . ILE A 1 287 ? 1.052 18.641 -3.734 1 72.81 287 ILE A C 1
ATOM 2308 O O . ILE A 1 287 ? 1.724 19.453 -4.367 1 72.81 287 ILE A O 1
ATOM 2312 N N . TYR A 1 288 ? 1.487 17.5 -3.371 1 81.62 288 TYR A N 1
ATOM 2313 C CA . TYR A 1 288 ? 2.938 17.344 -3.41 1 81.62 288 TYR A CA 1
ATOM 2314 C C . TYR A 1 288 ? 3.332 16.156 -4.277 1 81.62 288 TYR A C 1
ATOM 2316 O O . TYR A 1 288 ? 4.098 16.312 -5.234 1 81.62 288 TYR A O 1
ATOM 2324 N N . LEU A 1 289 ? 2.771 15.008 -4.07 1 86.56 289 LEU A N 1
ATOM 2325 C CA . LEU A 1 289 ? 3.271 13.781 -4.672 1 86.56 289 LEU A CA 1
ATOM 2326 C C . LEU A 1 289 ? 2.99 13.758 -6.172 1 86.56 289 LEU A C 1
ATOM 2328 O O . LEU A 1 289 ? 3.867 13.406 -6.965 1 86.56 289 LEU A O 1
ATOM 2332 N N . VAL A 1 290 ? 1.801 14.117 -6.527 1 80.06 290 VAL A N 1
ATOM 2333 C CA . VAL A 1 290 ? 1.415 14.039 -7.93 1 80.06 290 VAL A CA 1
ATOM 2334 C C . VAL A 1 290 ? 2.266 15.008 -8.75 1 80.06 290 VAL A C 1
ATOM 2336 O O . VAL A 1 290 ? 2.898 14.609 -9.734 1 80.06 290 VAL A O 1
ATOM 2339 N N . PRO A 1 291 ? 2.369 16.297 -8.305 1 75 291 PRO A N 1
ATOM 2340 C CA . PRO A 1 291 ? 3.215 17.203 -9.07 1 75 291 PRO A CA 1
ATOM 2341 C C . PRO A 1 291 ? 4.68 16.781 -9.094 1 75 291 PRO A C 1
ATOM 2343 O O . PRO A 1 291 ? 5.352 16.922 -10.117 1 75 291 PRO A O 1
ATOM 2346 N N . ALA A 1 292 ? 5.195 16.312 -8.023 1 82.56 292 ALA A N 1
ATOM 2347 C CA . ALA A 1 292 ? 6.586 15.859 -7.965 1 82.56 292 ALA A CA 1
ATOM 2348 C C . ALA A 1 292 ? 6.824 14.695 -8.922 1 82.56 292 ALA A C 1
ATOM 2350 O O . ALA A 1 292 ? 7.852 14.648 -9.602 1 82.56 292 ALA A O 1
ATOM 2351 N N . PHE A 1 293 ? 5.891 13.758 -8.969 1 85.81 293 PHE A N 1
ATOM 2352 C CA . PHE A 1 293 ? 6.016 12.602 -9.852 1 85.81 293 PHE A CA 1
ATOM 2353 C C . PHE A 1 293 ? 6.051 13.039 -11.312 1 85.81 293 PHE A C 1
ATOM 2355 O O . PHE A 1 293 ? 6.832 12.508 -12.102 1 85.81 293 PHE A O 1
ATOM 2362 N N . GLN A 1 294 ? 5.219 13.961 -11.602 1 76.06 294 GLN A N 1
ATOM 2363 C CA . GLN A 1 294 ? 5.152 14.469 -12.961 1 76.06 294 GLN A CA 1
ATOM 2364 C C . GLN A 1 294 ? 6.465 15.141 -13.367 1 76.06 294 GLN A C 1
ATOM 2366 O O . GLN A 1 294 ? 6.879 15.055 -14.523 1 76.06 294 GLN A O 1
ATOM 2371 N N . SER A 1 295 ? 7.09 15.742 -12.445 1 77.62 295 SER A N 1
ATOM 2372 C CA . SER A 1 295 ? 8.344 16.438 -12.711 1 77.62 295 SER A CA 1
ATOM 2373 C C . SER A 1 295 ? 9.508 15.453 -12.82 1 77.62 295 SER A C 1
ATOM 2375 O O . SER A 1 295 ? 10.344 15.578 -13.711 1 77.62 295 SER A O 1
ATOM 2377 N N . VAL A 1 296 ? 9.609 14.492 -11.977 1 83.44 296 VAL A N 1
ATOM 2378 C CA . VAL A 1 296 ? 10.719 13.539 -11.906 1 83.44 296 VAL A CA 1
ATOM 2379 C C . VAL A 1 296 ? 10.586 12.516 -13.031 1 83.44 296 VAL A C 1
ATOM 2381 O O . VAL A 1 296 ? 11.57 12.188 -13.695 1 83.44 296 VAL A O 1
ATOM 2384 N N . GLY A 1 297 ? 9.398 12.039 -13.242 1 78.06 297 GLY A N 1
ATOM 2385 C CA . GLY A 1 297 ? 9.148 11.016 -14.25 1 78.06 297 GLY A CA 1
ATOM 2386 C C . GLY A 1 297 ? 9.266 9.609 -13.703 1 78.06 297 GLY A C 1
ATOM 2387 O O . GLY A 1 297 ? 10.031 9.359 -12.766 1 78.06 297 GLY A O 1
ATOM 2388 N N . GLU A 1 298 ? 8.602 8.719 -14.312 1 77.5 298 GLU A N 1
ATOM 2389 C CA . GLU A 1 298 ? 8.5 7.324 -13.891 1 77.5 298 GLU A CA 1
ATOM 2390 C C . GLU A 1 298 ? 9.844 6.613 -14.016 1 77.5 298 GLU A C 1
ATOM 2392 O O . GLU A 1 298 ? 10.266 5.906 -13.094 1 77.5 298 GLU A O 1
ATOM 2397 N N . ASP A 1 299 ? 10.531 6.785 -15.039 1 75.56 299 ASP A N 1
ATOM 2398 C CA . ASP A 1 299 ? 11.75 6.059 -15.352 1 75.56 299 ASP A CA 1
ATOM 2399 C C . ASP A 1 299 ? 12.836 6.336 -14.312 1 75.56 299 ASP A C 1
ATOM 2401 O O . ASP A 1 299 ? 13.516 5.414 -13.852 1 75.56 299 ASP A O 1
ATOM 2405 N N . LYS A 1 300 ? 12.938 7.602 -13.961 1 81.5 300 LYS A N 1
ATOM 2406 C CA . LYS A 1 300 ? 13.969 7.977 -12.992 1 81.5 300 LYS A CA 1
ATOM 2407 C C . LYS A 1 300 ? 13.68 7.375 -11.625 1 81.5 300 LYS A C 1
ATOM 2409 O O . LYS A 1 300 ? 14.602 6.949 -10.922 1 81.5 300 LYS A O 1
ATOM 2414 N N . LEU A 1 301 ? 12.469 7.328 -11.281 1 85.12 301 LEU A N 1
ATOM 2415 C CA . LEU A 1 301 ? 12.086 6.793 -9.984 1 85.12 301 LEU A CA 1
ATOM 2416 C C . LEU A 1 301 ? 12.242 5.277 -9.953 1 85.12 301 LEU A C 1
ATOM 2418 O O . LEU A 1 301 ? 12.656 4.711 -8.938 1 85.12 301 LEU A O 1
ATOM 2422 N N . LEU A 1 302 ? 11.883 4.602 -11.07 1 79.12 302 LEU A N 1
ATOM 2423 C CA . LEU A 1 302 ? 11.992 3.148 -11.156 1 79.12 302 LEU A CA 1
ATOM 2424 C C . LEU A 1 302 ? 13.445 2.701 -11.102 1 79.12 302 LEU A C 1
ATOM 2426 O O . LEU A 1 302 ? 13.75 1.62 -10.586 1 79.12 302 LEU A O 1
ATOM 2430 N N . CYS A 1 303 ? 14.297 3.535 -11.555 1 78.06 303 CYS A N 1
ATOM 2431 C CA . CYS A 1 303 ? 15.711 3.191 -11.633 1 78.06 303 CYS A CA 1
ATOM 2432 C C . CYS A 1 303 ? 16.406 3.434 -10.297 1 78.06 303 CYS A C 1
ATOM 2434 O O . CYS A 1 303 ? 17.531 2.959 -10.078 1 78.06 303 CYS A O 1
ATOM 2436 N N . ASP A 1 304 ? 15.766 4.156 -9.414 1 84.12 304 ASP A N 1
ATOM 2437 C CA . ASP A 1 304 ? 16.359 4.441 -8.109 1 84.12 304 ASP A CA 1
ATOM 2438 C C . ASP A 1 304 ? 16 3.35 -7.098 1 84.12 304 ASP A C 1
ATOM 2440 O O . ASP A 1 304 ? 14.844 3.174 -6.738 1 84.12 304 ASP A O 1
ATOM 2444 N N . ASP A 1 305 ? 16.969 2.664 -6.531 1 84.81 305 ASP A N 1
ATOM 2445 C CA . ASP A 1 305 ? 16.781 1.53 -5.629 1 84.81 305 ASP A CA 1
ATOM 2446 C C . ASP A 1 305 ? 16.125 1.965 -4.324 1 84.81 305 ASP A C 1
ATOM 2448 O O . ASP A 1 305 ? 15.422 1.176 -3.688 1 84.81 305 ASP A O 1
ATOM 2452 N N . ARG A 1 306 ? 16.359 3.201 -3.984 1 91.25 306 ARG A N 1
ATOM 2453 C CA . ARG A 1 306 ? 15.828 3.676 -2.707 1 91.25 306 ARG A CA 1
ATOM 2454 C C . ARG A 1 306 ? 14.305 3.736 -2.732 1 91.25 306 ARG A C 1
ATOM 2456 O O . ARG A 1 306 ? 13.648 3.576 -1.697 1 91.25 306 ARG A O 1
ATOM 2463 N N . THR A 1 307 ? 13.789 3.943 -3.941 1 90.81 307 THR A N 1
ATOM 2464 C CA . THR A 1 307 ? 12.336 3.971 -4.055 1 90.81 307 THR A CA 1
ATOM 2465 C C . THR A 1 307 ? 11.734 2.639 -3.613 1 90.81 307 THR A C 1
ATOM 2467 O O . THR A 1 307 ? 10.867 2.602 -2.732 1 90.81 307 THR A O 1
ATOM 2470 N N . SER A 1 308 ? 12.234 1.602 -4.164 1 89.94 308 SER A N 1
ATOM 2471 C CA . SER A 1 308 ? 11.742 0.271 -3.816 1 89.94 308 SER A CA 1
ATOM 2472 C C . SER A 1 308 ? 12.008 -0.045 -2.348 1 89.94 308 SER A C 1
ATOM 2474 O O . SER A 1 308 ? 11.156 -0.622 -1.668 1 89.94 308 SER A O 1
ATOM 2476 N N . GLU A 1 309 ? 13.133 0.326 -1.868 1 92.75 309 GLU A N 1
ATOM 2477 C CA . GLU A 1 309 ? 13.508 0.071 -0.48 1 92.75 309 GLU A CA 1
ATOM 2478 C C . GLU A 1 309 ? 12.539 0.746 0.485 1 92.75 309 GLU A C 1
ATOM 2480 O O . GLU A 1 309 ? 12.148 0.157 1.496 1 92.75 309 GLU A O 1
ATOM 2485 N N . LEU A 1 310 ? 12.203 1.986 0.16 1 94.44 310 LEU A N 1
ATOM 2486 C CA . LEU A 1 310 ? 11.281 2.744 0.999 1 94.44 310 LEU A CA 1
ATOM 2487 C C . LEU A 1 310 ? 9.93 2.039 1.097 1 94.44 310 LEU A C 1
ATOM 2489 O O . LEU A 1 310 ? 9.352 1.952 2.18 1 94.44 310 LEU A O 1
ATOM 2493 N N . PHE A 1 311 ? 9.43 1.512 -0.027 1 95.06 311 PHE A N 1
ATOM 2494 C CA . PHE A 1 311 ? 8.156 0.806 -0.029 1 95.06 311 PHE A CA 1
ATOM 2495 C C . PHE A 1 311 ? 8.258 -0.507 0.737 1 95.06 311 PHE A C 1
ATOM 2497 O O . PHE A 1 311 ? 7.336 -0.886 1.461 1 95.06 311 PHE A O 1
ATOM 2504 N N . ILE A 1 312 ? 9.367 -1.225 0.607 1 94 312 ILE A N 1
ATOM 2505 C CA . ILE A 1 312 ? 9.562 -2.48 1.322 1 94 312 ILE A CA 1
ATOM 2506 C C . ILE A 1 312 ? 9.578 -2.221 2.826 1 94 312 ILE A C 1
ATOM 2508 O O . ILE A 1 312 ? 8.969 -2.965 3.598 1 94 312 ILE A O 1
ATOM 2512 N N . GLU A 1 313 ? 10.18 -1.158 3.289 1 94.94 313 GLU A N 1
ATOM 2513 C CA . GLU A 1 313 ? 10.312 -0.794 4.699 1 94.94 313 GLU A CA 1
ATOM 2514 C C . GLU A 1 313 ? 8.945 -0.5 5.32 1 94.94 313 GLU A C 1
ATOM 2516 O O . GLU A 1 313 ? 8.719 -0.786 6.496 1 94.94 313 GLU A O 1
ATOM 2521 N N . HIS A 1 314 ? 8.055 0.045 4.496 1 95.81 314 HIS A N 1
ATOM 2522 C CA . HIS A 1 314 ? 6.832 0.57 5.094 1 95.8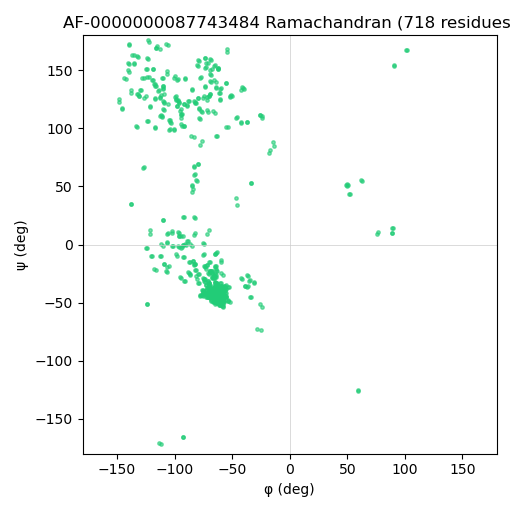1 314 HIS A CA 1
ATOM 2523 C C . HIS A 1 314 ? 5.629 -0.303 4.75 1 95.81 314 HIS A C 1
ATOM 2525 O O . HIS A 1 314 ? 4.586 -0.213 5.398 1 95.81 314 HIS A O 1
ATOM 2531 N N . PHE A 1 315 ? 5.746 -1.2 3.705 1 96.19 315 PHE A N 1
ATOM 2532 C CA . PHE A 1 315 ? 4.59 -1.97 3.26 1 96.19 315 PHE A CA 1
ATOM 2533 C C . PHE A 1 315 ? 4.852 -3.465 3.395 1 96.19 315 PHE A C 1
ATOM 2535 O O . PHE A 1 315 ? 3.939 -4.277 3.23 1 96.19 315 PHE A O 1
ATOM 2542 N N . GLY A 1 316 ? 6.055 -3.889 3.668 1 94.19 316 GLY A N 1
ATOM 2543 C CA . GLY A 1 316 ? 6.387 -5.297 3.818 1 94.19 316 GLY A CA 1
ATOM 2544 C C . GLY A 1 316 ? 6.09 -6.113 2.574 1 94.19 316 GLY A C 1
ATOM 2545 O O . GLY A 1 316 ? 6.516 -5.758 1.475 1 94.19 316 GLY A O 1
ATOM 2546 N N . ASN A 1 317 ? 5.328 -7.156 2.762 1 93.62 317 ASN A N 1
ATOM 2547 C CA . ASN A 1 317 ? 5.035 -8.078 1.671 1 93.62 317 ASN A CA 1
ATOM 2548 C C . ASN A 1 317 ? 4.137 -7.438 0.617 1 93.62 317 ASN A C 1
ATOM 2550 O O . ASN A 1 317 ? 4.012 -7.953 -0.496 1 93.62 317 ASN A O 1
ATOM 2554 N N . GLN A 1 318 ? 3.504 -6.293 0.998 1 95.56 318 GLN A N 1
ATOM 2555 C CA . GLN A 1 318 ? 2.568 -5.648 0.081 1 95.56 318 GLN A CA 1
ATOM 2556 C C . GLN A 1 318 ? 3.25 -4.531 -0.704 1 95.56 318 GLN A C 1
ATOM 2558 O O . GLN A 1 318 ? 2.594 -3.795 -1.441 1 95.56 318 GLN A O 1
ATOM 2563 N N . ALA A 1 319 ? 4.613 -4.422 -0.548 1 94.94 319 ALA A N 1
ATOM 2564 C CA . ALA A 1 319 ? 5.371 -3.32 -1.136 1 94.94 319 ALA A CA 1
ATOM 2565 C C . ALA A 1 319 ? 5.168 -3.262 -2.646 1 94.94 319 ALA A C 1
ATOM 2567 O O . ALA A 1 319 ? 4.93 -2.188 -3.205 1 94.94 319 ALA A O 1
ATOM 2568 N N . GLN A 1 320 ? 5.199 -4.379 -3.291 1 91.88 320 GLN A N 1
ATOM 2569 C CA . GLN A 1 320 ? 5.148 -4.383 -4.75 1 91.88 320 GLN A CA 1
ATOM 2570 C C . GLN A 1 320 ? 3.754 -4.023 -5.254 1 91.88 320 GLN A C 1
ATOM 2572 O O . GLN A 1 320 ? 3.611 -3.393 -6.305 1 91.88 320 GLN A O 1
ATOM 2577 N N . PHE A 1 321 ? 2.738 -4.434 -4.527 1 94.69 321 PHE A N 1
ATOM 2578 C CA . PHE A 1 321 ? 1.388 -4.008 -4.871 1 94.69 321 PHE A CA 1
ATOM 2579 C C . PHE A 1 321 ? 1.258 -2.492 -4.773 1 94.69 321 PHE A C 1
ATOM 2581 O O . PHE A 1 321 ? 0.778 -1.842 -5.703 1 94.69 321 PHE A O 1
ATOM 2588 N N . ALA A 1 322 ? 1.677 -1.949 -3.602 1 94.75 322 ALA A N 1
ATOM 2589 C CA . ALA A 1 322 ? 1.588 -0.511 -3.363 1 94.75 322 ALA A CA 1
ATOM 2590 C C . ALA A 1 322 ? 2.406 0.267 -4.391 1 94.75 322 ALA A C 1
ATOM 2592 O O . ALA A 1 322 ? 1.958 1.299 -4.898 1 94.75 322 ALA A O 1
ATOM 2593 N N . LEU A 1 323 ? 3.627 -0.222 -4.684 1 92 323 LEU A N 1
ATOM 2594 C CA . LEU A 1 323 ? 4.516 0.418 -5.648 1 92 323 LEU A CA 1
ATOM 2595 C C . LEU A 1 323 ? 3.881 0.446 -7.035 1 92 323 LEU A C 1
ATOM 2597 O O . LEU A 1 323 ? 3.924 1.47 -7.723 1 92 323 LEU A O 1
ATOM 2601 N N . ARG A 1 324 ? 3.264 -0.646 -7.469 1 89.38 324 ARG A N 1
ATOM 2602 C CA . ARG A 1 324 ? 2.604 -0.706 -8.766 1 89.38 324 ARG A CA 1
ATOM 2603 C C . ARG A 1 324 ? 1.456 0.295 -8.852 1 89.38 324 ARG A C 1
ATOM 2605 O O . ARG A 1 324 ? 1.334 1.031 -9.828 1 89.38 324 ARG A O 1
ATOM 2612 N N . CYS A 1 325 ? 0.624 0.291 -7.824 1 89.94 325 CYS A N 1
ATOM 2613 C CA . CYS A 1 325 ? -0.496 1.226 -7.809 1 89.94 325 CYS A CA 1
ATOM 2614 C C . CYS A 1 325 ? -0.004 2.666 -7.883 1 89.94 325 CYS A C 1
ATOM 2616 O O . CYS A 1 325 ? -0.589 3.492 -8.586 1 89.94 325 CYS A O 1
ATOM 2618 N N . PHE A 1 326 ? 1.074 2.965 -7.109 1 89.81 326 PHE A N 1
ATOM 2619 C CA . PHE A 1 326 ? 1.634 4.312 -7.062 1 89.81 326 PHE A CA 1
ATOM 2620 C C . PHE A 1 326 ? 2.115 4.746 -8.445 1 89.81 326 PHE A C 1
ATOM 2622 O O . PHE A 1 326 ? 1.839 5.867 -8.875 1 89.81 326 PHE A O 1
ATOM 2629 N N . PHE A 1 327 ? 2.762 3.863 -9.195 1 85.31 327 PHE A N 1
ATOM 2630 C CA . PHE A 1 327 ? 3.295 4.195 -10.508 1 85.31 327 PHE A CA 1
ATOM 2631 C C . PHE A 1 327 ? 2.176 4.281 -11.539 1 85.31 327 PHE A C 1
ATOM 2633 O O . PHE A 1 327 ? 2.164 5.188 -12.375 1 85.31 327 PHE A O 1
ATOM 2640 N N . MET A 1 328 ? 1.23 3.42 -11.445 1 81.81 328 MET A N 1
ATOM 2641 C CA . MET A 1 328 ? 0.196 3.34 -12.469 1 81.81 328 MET A CA 1
ATOM 2642 C C . MET A 1 328 ? -0.783 4.504 -12.352 1 81.81 328 MET A C 1
ATOM 2644 O O . MET A 1 328 ? -1.353 4.949 -13.352 1 81.81 328 MET A O 1
ATOM 2648 N N . LYS A 1 329 ? -0.947 4.973 -11.141 1 80.31 329 LYS A N 1
ATOM 2649 C CA . LYS A 1 329 ? -1.852 6.109 -10.984 1 80.31 329 LYS A CA 1
ATOM 2650 C C . LYS A 1 329 ? -1.278 7.363 -11.641 1 80.31 329 LYS A C 1
ATOM 2652 O O . LYS A 1 329 ? -2.023 8.273 -12.008 1 80.31 329 LYS A O 1
ATOM 2657 N N . ASN A 1 330 ? -0.014 7.355 -11.742 1 70.88 330 ASN A N 1
ATOM 2658 C CA . ASN A 1 330 ? 0.662 8.539 -12.273 1 70.88 330 ASN A CA 1
ATOM 2659 C C . ASN A 1 330 ? 1.081 8.336 -13.727 1 70.88 330 ASN A C 1
ATOM 2661 O O . ASN A 1 330 ? 1.729 9.211 -14.312 1 70.88 330 ASN A O 1
ATOM 2665 N N . ALA A 1 331 ? 0.751 7.07 -14.172 1 64.81 331 ALA A N 1
ATOM 2666 C CA . ALA A 1 331 ? 1.12 6.766 -15.555 1 64.81 331 ALA A CA 1
ATOM 2667 C C . ALA A 1 331 ? 0.235 7.523 -16.531 1 64.81 331 ALA A C 1
ATOM 2669 O O . ALA A 1 331 ? -0.952 7.734 -16.281 1 64.81 331 ALA A O 1
ATOM 2670 N N . LYS A 1 332 ? 0.826 8.289 -17.5 1 60.12 332 LYS A N 1
ATOM 2671 C CA . LYS A 1 332 ? 0.148 9.102 -18.5 1 60.12 332 LYS A CA 1
ATOM 2672 C C . LYS A 1 332 ? -0.866 8.266 -19.281 1 60.12 332 LYS A C 1
ATOM 2674 O O . LYS A 1 332 ? -1.898 8.781 -19.719 1 60.12 332 LYS A O 1
ATOM 2679 N N . GLU A 1 333 ? -0.445 7.07 -19.781 1 52.28 333 GLU A N 1
ATOM 2680 C CA . GLU A 1 333 ? -1.361 6.254 -20.578 1 52.28 333 GLU A CA 1
ATOM 2681 C C . GLU A 1 333 ? -1.893 5.074 -19.766 1 52.28 333 GLU A C 1
ATOM 2683 O O . GLU A 1 333 ? -1.121 4.359 -19.125 1 52.28 333 GLU A O 1
ATOM 2688 N N . PRO A 1 334 ? -3.18 5.402 -19.469 1 46.78 334 PRO A N 1
ATOM 2689 C CA . PRO A 1 334 ? -3.727 4.219 -18.797 1 46.78 334 PRO A CA 1
ATOM 2690 C C . PRO A 1 334 ? -3.275 2.912 -19.438 1 46.78 334 PRO A C 1
ATOM 2692 O O . PRO A 1 334 ? -2.996 2.877 -20.641 1 46.78 334 PRO A O 1
ATOM 2695 N N . PRO A 1 335 ? -2.92 2.084 -18.594 1 43.53 335 PRO A N 1
ATOM 2696 C CA . PRO A 1 335 ? -2.592 0.822 -19.266 1 43.53 335 PRO A CA 1
ATOM 2697 C C . PRO A 1 335 ? -3.646 0.405 -20.281 1 43.53 335 PRO A C 1
ATOM 2699 O O . PRO A 1 335 ? -4.828 0.715 -20.125 1 43.53 335 PRO A O 1
ATOM 2702 N N . ALA A 1 336 ? -3.318 0.489 -21.531 1 37.78 336 ALA A N 1
ATOM 2703 C CA . ALA A 1 336 ? -4.266 -0.014 -22.516 1 37.78 336 ALA A CA 1
ATOM 2704 C C . ALA A 1 336 ? -5.168 -1.09 -21.922 1 37.78 336 ALA A C 1
ATOM 2706 O O . ALA A 1 336 ? -4.715 -1.917 -21.125 1 37.78 336 ALA A O 1
ATOM 2707 N N . PRO A 1 337 ? -6.488 -0.537 -21.859 1 35.03 337 PRO A N 1
ATOM 2708 C CA . PRO A 1 337 ? -7.438 -1.549 -21.406 1 35.03 337 PRO A CA 1
ATOM 2709 C C . PRO A 1 337 ? -6.969 -2.975 -21.688 1 35.03 337 PRO A C 1
ATOM 2711 O O . PRO A 1 337 ? -6.387 -3.236 -22.734 1 35.03 337 PRO A O 1
ATOM 2714 N N . SER A 1 338 ? -6.664 -3.525 -20.688 1 33.09 338 SER A N 1
ATOM 2715 C CA . SER A 1 338 ? -6.512 -4.961 -20.906 1 33.09 338 SER A CA 1
ATOM 2716 C C . SER A 1 338 ? -7.566 -5.484 -21.891 1 33.09 338 SER A C 1
ATOM 2718 O O . SER A 1 338 ? -8.688 -4.977 -21.922 1 33.09 338 SER A O 1
ATOM 2720 N N . TYR A 1 339 ? -7.289 -5.793 -23.078 1 30.31 339 TYR A N 1
ATOM 2721 C CA . TYR A 1 339 ? -8.234 -6.621 -23.812 1 30.31 339 TYR A CA 1
ATOM 2722 C C . TYR A 1 339 ? -9.25 -7.27 -22.875 1 30.31 339 TYR A C 1
ATOM 2724 O O . TYR A 1 339 ? -8.867 -7.902 -21.891 1 30.31 339 TYR A O 1
ATOM 2732 N N . LEU A 1 340 ? -10.305 -6.586 -22.625 1 30.91 340 LEU A N 1
ATOM 2733 C CA . LEU A 1 340 ? -11.508 -7.207 -22.078 1 30.91 340 LEU A CA 1
ATOM 2734 C C . LEU A 1 340 ? -11.477 -8.719 -22.266 1 30.91 340 LEU A C 1
ATOM 2736 O O . LEU A 1 340 ? -11.469 -9.211 -23.406 1 30.91 340 LEU A O 1
ATOM 2740 N N . ILE A 1 341 ? -10.875 -9.422 -21.531 1 31.47 341 ILE A N 1
ATOM 2741 C CA . ILE A 1 341 ? -11.109 -10.859 -21.609 1 31.47 341 ILE A CA 1
ATOM 2742 C C . ILE A 1 341 ? -12.609 -11.133 -21.672 1 31.47 341 ILE A C 1
ATOM 2744 O O . ILE A 1 341 ? -13.289 -11.172 -20.641 1 31.47 341 ILE A O 1
ATOM 2748 N N . ASP A 1 342 ? -13.414 -10.445 -22.203 1 31.2 342 ASP A N 1
ATOM 2749 C CA . ASP A 1 342 ? -14.609 -11.234 -22.5 1 31.2 342 ASP A CA 1
ATOM 2750 C C . ASP A 1 342 ? -14.258 -12.703 -22.703 1 31.2 342 ASP A C 1
ATOM 2752 O O . ASP A 1 342 ? -14.984 -13.594 -22.266 1 31.2 342 ASP A O 1
ATOM 2756 N N . ASP A 1 343 ? -13.57 -13.062 -23.953 1 30.17 343 ASP A N 1
ATOM 2757 C CA . ASP A 1 343 ? -13.102 -14.344 -24.469 1 30.17 343 ASP A CA 1
ATOM 2758 C C . ASP A 1 343 ? -11.719 -14.68 -23.922 1 30.17 343 ASP A C 1
ATOM 2760 O O . ASP A 1 343 ? -10.703 -14.328 -24.531 1 30.17 343 ASP A O 1
ATOM 2764 N N . ILE A 1 344 ? -11.438 -14.555 -22.828 1 32.97 344 ILE A N 1
ATOM 2765 C CA . ILE A 1 344 ? -10.211 -15.047 -22.203 1 32.97 344 ILE A CA 1
ATOM 2766 C C . ILE A 1 344 ? -9.789 -16.359 -22.859 1 32.97 344 ILE A C 1
ATOM 2768 O O . ILE A 1 344 ? -10.289 -17.422 -22.5 1 32.97 344 ILE A O 1
ATOM 2772 N N . THR A 1 345 ? -9.664 -16.406 -24.078 1 33.81 345 THR A N 1
ATOM 2773 C CA . THR A 1 345 ? -8.984 -17.531 -24.719 1 33.81 345 THR A CA 1
ATOM 2774 C C . THR A 1 345 ? -7.516 -17.578 -24.297 1 33.81 345 THR A C 1
ATOM 2776 O O . THR A 1 345 ? -6.965 -16.578 -23.828 1 33.81 345 THR A O 1
ATOM 2779 N N . TYR A 1 346 ? -6.918 -18.672 -24.047 1 33.81 346 TYR A N 1
ATOM 2780 C CA . TYR A 1 346 ? -5.504 -18.953 -23.828 1 33.81 346 TYR A CA 1
ATOM 2781 C C . TYR A 1 346 ? -4.629 -17.984 -24.625 1 33.81 346 TYR A C 1
ATOM 2783 O O . TYR A 1 346 ? -3.615 -17.5 -24.125 1 33.81 346 TYR A O 1
ATOM 2791 N N . GLU A 1 347 ? -5.078 -17.578 -25.719 1 37.91 347 GLU A N 1
ATOM 2792 C CA . GLU A 1 347 ? -4.359 -16.641 -26.578 1 37.91 347 GLU A CA 1
ATOM 2793 C C . GLU A 1 347 ? -4.324 -15.25 -25.969 1 37.91 347 GLU A C 1
ATOM 2795 O O . GLU A 1 347 ? -3.303 -14.562 -26.031 1 37.91 347 GLU A O 1
ATOM 2800 N N . GLY A 1 348 ? -5.375 -15.016 -25.312 1 38.78 348 GLY A N 1
ATOM 2801 C CA . GLY A 1 348 ? -5.449 -13.688 -24.719 1 38.78 348 GLY A CA 1
ATOM 2802 C C . GLY A 1 348 ? -4.598 -13.547 -23.469 1 38.78 348 GLY A C 1
ATOM 2803 O O . GLY A 1 348 ? -3.957 -12.516 -23.266 1 38.78 348 GLY A O 1
ATOM 2804 N N . LEU A 1 349 ? -4.676 -14.57 -22.625 1 40.97 349 LEU A N 1
ATOM 2805 C CA . LEU A 1 349 ? -3.742 -14.602 -21.5 1 40.97 349 LEU A CA 1
ATOM 2806 C C . LEU A 1 349 ? -2.299 -14.648 -22 1 40.97 349 LEU A C 1
ATOM 2808 O O . LEU A 1 349 ? -1.442 -13.922 -21.484 1 40.97 349 LEU A O 1
ATOM 2812 N N . ASN A 1 350 ? -2.035 -15.594 -22.922 1 42.12 350 ASN A N 1
ATOM 2813 C CA . ASN A 1 350 ? -0.71 -15.648 -23.531 1 42.12 350 ASN A CA 1
ATOM 2814 C C . ASN A 1 350 ? -0.364 -14.336 -24.219 1 42.12 350 ASN A C 1
ATOM 2816 O O . ASN A 1 350 ? 0.779 -13.875 -24.172 1 42.12 350 ASN A O 1
ATOM 2820 N N . ALA A 1 351 ? -1.322 -13.773 -24.844 1 40.69 351 ALA A N 1
ATOM 2821 C CA . ALA A 1 351 ? -1.143 -12.492 -25.531 1 40.69 351 ALA A CA 1
ATOM 2822 C C . ALA A 1 351 ? -0.914 -11.367 -24.531 1 40.69 351 ALA A C 1
ATOM 2824 O O . ALA A 1 351 ? -0.059 -10.5 -24.75 1 40.69 351 ALA A O 1
ATOM 2825 N N . GLN A 1 352 ? -1.618 -11.375 -23.5 1 39.91 352 GLN A N 1
ATOM 2826 C CA . GLN A 1 352 ? -1.434 -10.359 -22.469 1 39.91 352 GLN A CA 1
ATOM 2827 C C . GLN A 1 352 ? -0.111 -10.555 -21.734 1 39.91 352 GLN A C 1
ATOM 2829 O O . GLN A 1 352 ? 0.595 -9.586 -21.438 1 39.91 352 GLN A O 1
ATOM 2834 N N . LEU A 1 353 ? 0.152 -11.828 -21.469 1 43.69 353 LEU A N 1
ATOM 2835 C CA . LEU A 1 353 ? 1.486 -12.133 -20.953 1 43.69 353 LEU A CA 1
ATOM 2836 C C . LEU A 1 353 ? 2.553 -11.773 -21.984 1 43.69 353 LEU A C 1
ATOM 2838 O O . LEU A 1 353 ? 3.619 -11.266 -21.641 1 43.69 353 LEU A O 1
ATOM 2842 N N . GLU A 1 354 ? 2.182 -12.109 -23.219 1 44.84 354 GLU A N 1
ATOM 2843 C CA . GLU A 1 354 ? 3.066 -11.672 -24.297 1 44.84 354 GLU A CA 1
ATOM 2844 C C . GLU A 1 354 ? 3.125 -10.148 -24.375 1 44.84 354 GLU A C 1
ATOM 2846 O O . GLU A 1 354 ? 4.191 -9.578 -24.594 1 44.84 354 GLU A O 1
ATOM 2851 N N . MET A 1 355 ? 2.025 -9.539 -24.266 1 39.19 355 MET A N 1
ATOM 2852 C CA . MET A 1 355 ? 1.991 -8.078 -24.25 1 39.19 355 MET A CA 1
ATOM 2853 C C . MET A 1 355 ? 2.711 -7.539 -23.016 1 39.19 355 MET A C 1
ATOM 2855 O O . MET A 1 355 ? 3.43 -6.539 -23.094 1 39.19 355 MET A O 1
ATOM 2859 N N . TYR A 1 356 ? 2.48 -8.039 -21.938 1 37.09 356 TYR A N 1
ATOM 2860 C CA . TYR A 1 356 ? 3.258 -7.703 -20.75 1 37.09 356 TYR A CA 1
ATOM 2861 C C . TYR A 1 356 ? 4.746 -7.902 -21 1 37.09 356 TYR A C 1
ATOM 2863 O O . TYR A 1 356 ? 5.562 -7.039 -20.656 1 37.09 356 TYR A O 1
ATOM 2871 N N . LYS A 1 357 ? 5 -9.164 -21.594 1 42.75 357 LYS A N 1
ATOM 2872 C CA . LYS A 1 357 ? 6.387 -9.391 -21.984 1 42.75 357 LYS A CA 1
ATOM 2873 C C . LYS A 1 357 ? 6.891 -8.297 -22.922 1 42.75 357 LYS A C 1
ATOM 2875 O O . LYS A 1 357 ? 8.039 -7.859 -22.812 1 42.75 357 LYS A O 1
ATOM 2880 N N . GLN A 1 358 ? 6.047 -7.832 -23.719 1 39.03 358 GLN A N 1
ATOM 2881 C CA . GLN A 1 358 ? 6.41 -6.777 -24.656 1 39.03 358 GLN A CA 1
ATOM 2882 C C . GLN A 1 358 ? 6.527 -5.43 -23.953 1 39.03 358 GLN A C 1
ATOM 2884 O O . GLN A 1 358 ? 7.301 -4.566 -24.375 1 39.03 358 GLN A O 1
ATOM 2889 N N . SER A 1 359 ? 5.902 -5.199 -23 1 33.84 359 SER A N 1
ATOM 2890 C CA . SER A 1 359 ? 5.953 -3.918 -22.312 1 33.84 359 SER A CA 1
ATOM 2891 C C . SER A 1 359 ? 7.152 -3.844 -21.375 1 33.84 359 SER A C 1
ATOM 2893 O O . SER A 1 359 ? 7.52 -2.76 -20.906 1 33.84 359 SER A O 1
ATOM 2895 N N . LEU A 1 360 ? 7.727 -4.809 -20.938 1 35.53 360 LEU A N 1
ATOM 2896 C CA . LEU A 1 360 ? 8.93 -4.836 -20.109 1 35.53 360 LEU A CA 1
ATOM 2897 C C . LEU A 1 360 ? 10.172 -4.535 -20.938 1 35.53 360 LEU A C 1
ATOM 2899 O O . LEU A 1 360 ? 11.266 -4.398 -20.406 1 35.53 360 LEU A O 1
ATOM 2903 N N . LYS A 1 361 ? 10.164 -4.461 -22.25 1 36.91 361 LYS A N 1
ATOM 2904 C CA . LYS A 1 361 ? 11.258 -4.062 -23.125 1 36.91 361 LYS A CA 1
ATOM 2905 C C . LYS A 1 361 ? 11.25 -2.557 -23.359 1 36.91 361 LYS A C 1
ATOM 2907 O O . LYS A 1 361 ? 12.305 -1.95 -23.562 1 36.91 361 LYS A O 1
ATOM 2912 N N . MET B 1 1 ? 1.742 -51.156 -7.438 1 86 1 MET B N 1
ATOM 2913 C CA . MET B 1 1 ? 1.56 -49.719 -7.355 1 86 1 MET B CA 1
ATOM 2914 C C . MET B 1 1 ? 1.604 -49.094 -8.742 1 86 1 MET B C 1
ATOM 2916 O O . MET B 1 1 ? 2.434 -49.469 -9.57 1 86 1 MET B O 1
ATOM 2920 N N . PRO B 1 2 ? 0.606 -48.219 -9.078 1 95.31 2 PRO B N 1
ATOM 2921 C CA . PRO B 1 2 ? 0.639 -47.625 -10.414 1 95.31 2 PRO B CA 1
ATOM 2922 C C . PRO B 1 2 ? 1.85 -46.719 -10.625 1 95.31 2 PRO B C 1
ATOM 2924 O O . PRO B 1 2 ? 2.461 -46.25 -9.656 1 95.31 2 PRO B O 1
ATOM 2927 N N . ALA B 1 3 ? 2.174 -46.625 -11.844 1 98.25 3 ALA B N 1
ATOM 2928 C CA . ALA B 1 3 ? 3.295 -45.75 -12.188 1 98.25 3 ALA B CA 1
ATOM 2929 C C . ALA B 1 3 ? 2.908 -44.281 -12.039 1 98.25 3 ALA B C 1
ATOM 2931 O O . ALA B 1 3 ? 3.715 -43.469 -11.586 1 98.25 3 ALA B O 1
ATOM 2932 N N . ILE B 1 4 ? 1.654 -44 -12.406 1 98.56 4 ILE B N 1
ATOM 2933 C CA . ILE B 1 4 ? 1.225 -42.625 -12.422 1 98.56 4 ILE B CA 1
ATOM 2934 C C . ILE B 1 4 ? -0.105 -42.469 -11.688 1 98.56 4 ILE B C 1
ATOM 2936 O O . ILE B 1 4 ? -1.027 -43.281 -11.898 1 98.56 4 ILE B O 1
ATOM 2940 N N . SER B 1 5 ? -0.215 -41.562 -10.742 1 98.62 5 SER B N 1
ATOM 2941 C CA . SER B 1 5 ? -1.484 -41.094 -10.188 1 98.62 5 SER B CA 1
ATOM 2942 C C . SER B 1 5 ? -1.918 -39.781 -10.836 1 98.62 5 SER B C 1
ATOM 2944 O O . SER B 1 5 ? -1.194 -38.812 -10.773 1 98.62 5 SER B O 1
ATOM 2946 N N . VAL B 1 6 ? -3.047 -39.75 -11.484 1 98.44 6 VAL B N 1
ATOM 2947 C CA . VAL B 1 6 ? -3.594 -38.531 -12.047 1 98.44 6 VAL B CA 1
ATOM 2948 C C . VAL B 1 6 ? -4.617 -37.938 -11.078 1 98.44 6 VAL B C 1
ATOM 2950 O O . VAL B 1 6 ? -5.586 -38.594 -10.711 1 98.44 6 VAL B O 1
ATOM 2953 N N . ILE B 1 7 ? -4.398 -36.688 -10.695 1 98 7 ILE B N 1
ATOM 2954 C CA . ILE B 1 7 ? -5.262 -36 -9.734 1 98 7 ILE B CA 1
ATOM 2955 C C . ILE B 1 7 ? -6.246 -35.094 -10.484 1 98 7 ILE B C 1
ATOM 2957 O O . ILE B 1 7 ? -5.844 -34.25 -11.297 1 98 7 ILE B O 1
ATOM 2961 N N . MET B 1 8 ? -7.523 -35.281 -10.172 1 97.38 8 MET B N 1
ATOM 2962 C CA . MET B 1 8 ? -8.586 -34.531 -10.836 1 97.38 8 MET B CA 1
ATOM 2963 C C . MET B 1 8 ? -9.586 -33.969 -9.82 1 97.38 8 MET B C 1
ATOM 2965 O O . MET B 1 8 ? -10.438 -34.719 -9.328 1 97.38 8 MET B O 1
ATOM 2969 N N . PRO B 1 9 ? -9.477 -32.719 -9.508 1 95.94 9 PRO B N 1
ATOM 2970 C CA . PRO B 1 9 ? -10.555 -32.125 -8.719 1 95.94 9 PRO B CA 1
ATOM 2971 C C . PRO B 1 9 ? -11.867 -32 -9.492 1 95.94 9 PRO B C 1
ATOM 2973 O O . PRO B 1 9 ? -11.859 -31.734 -10.695 1 95.94 9 PRO B O 1
ATOM 2976 N N . MET B 1 10 ? -12.945 -32.281 -8.797 1 95.88 10 MET B N 1
ATOM 2977 C CA . MET B 1 10 ? -14.25 -32.219 -9.445 1 95.88 10 MET B CA 1
ATOM 2978 C C . MET B 1 10 ? -15.25 -31.438 -8.594 1 95.88 10 MET B C 1
ATOM 2980 O O . MET B 1 10 ? -15.32 -31.641 -7.379 1 95.88 10 MET B O 1
ATOM 2984 N N . TYR B 1 11 ? -15.883 -30.516 -9.188 1 94.19 11 TYR B N 1
ATOM 2985 C CA . TYR B 1 11 ? -16.984 -29.766 -8.578 1 94.19 11 TYR B CA 1
ATOM 2986 C C . TYR B 1 11 ? -18.031 -29.406 -9.617 1 94.19 11 TYR B C 1
ATOM 2988 O O . TYR B 1 11 ? -17.781 -28.594 -10.516 1 94.19 11 TYR B O 1
ATOM 2996 N N . LYS B 1 12 ? -19.188 -29.875 -9.5 1 92.06 12 LYS B N 1
ATOM 2997 C CA . LYS B 1 12 ? -20.297 -29.641 -10.422 1 92.06 12 LYS B CA 1
ATOM 2998 C C . LYS B 1 12 ? -19.875 -29.906 -11.867 1 92.06 12 LYS B C 1
ATOM 3000 O O . LYS B 1 12 ? -20.094 -29.062 -12.742 1 92.06 12 LYS B O 1
ATOM 3005 N N . ALA B 1 13 ? -19.266 -31.078 -12.133 1 88.62 13 ALA B N 1
ATOM 3006 C CA . ALA B 1 13 ? -18.641 -31.281 -13.438 1 88.62 13 ALA B CA 1
ATOM 3007 C C . ALA B 1 13 ? -18.938 -32.688 -13.961 1 88.62 13 ALA B C 1
ATOM 3009 O O . ALA B 1 13 ? -18.094 -33.312 -14.633 1 88.62 13 ALA B O 1
ATOM 3010 N N . LYS B 1 14 ? -20.109 -33.25 -13.703 1 85.12 14 LYS B N 1
ATOM 3011 C CA . LYS B 1 14 ? -20.375 -34.625 -14.047 1 85.12 14 LYS B CA 1
ATOM 3012 C C . LYS B 1 14 ? -20.141 -34.875 -15.531 1 85.12 14 LYS B C 1
ATOM 3014 O O . LYS B 1 14 ? -19.453 -35.844 -15.906 1 85.12 14 LYS B O 1
ATOM 3019 N N . LYS B 1 15 ? -20.594 -34.031 -16.422 1 82.5 15 LYS B N 1
ATOM 3020 C CA . LYS B 1 15 ? -20.484 -34.312 -17.844 1 82.5 15 LYS B CA 1
ATOM 3021 C C . LYS B 1 15 ? -19.031 -34.188 -18.312 1 82.5 15 LYS B C 1
ATOM 3023 O O . LYS B 1 15 ? -18.5 -35.094 -18.953 1 82.5 15 LYS B O 1
ATOM 3028 N N . THR B 1 16 ? -18.375 -33.188 -17.922 1 87.56 16 THR B N 1
ATOM 3029 C CA . THR B 1 16 ? -17 -32.938 -18.375 1 87.56 16 THR B CA 1
ATOM 3030 C C . THR B 1 16 ? -16.031 -33.906 -17.703 1 87.56 16 THR B C 1
ATOM 3032 O O . THR B 1 16 ? -15.055 -34.344 -18.328 1 87.56 16 THR B O 1
ATOM 3035 N N . ALA B 1 17 ? -16.375 -34.25 -16.516 1 92.94 17 ALA B N 1
ATOM 3036 C CA . ALA B 1 17 ? -15.484 -35.156 -15.789 1 92.94 17 ALA B CA 1
ATOM 3037 C C . ALA B 1 17 ? -15.43 -36.531 -16.453 1 92.94 17 ALA B C 1
ATOM 3039 O O . ALA B 1 17 ? -14.367 -37.156 -16.531 1 92.94 17 ALA B O 1
ATOM 3040 N N . MET B 1 18 ? -16.562 -37 -16.922 1 93.19 18 MET B N 1
ATOM 3041 C CA . MET B 1 18 ? -16.594 -38.312 -17.562 1 93.19 18 MET B CA 1
ATOM 3042 C C . MET B 1 18 ? -15.758 -38.312 -18.828 1 93.19 18 MET B C 1
ATOM 3044 O O . MET B 1 18 ? -15.047 -39.281 -19.109 1 93.19 18 MET B O 1
ATOM 3048 N N . TYR B 1 19 ? -15.828 -37.219 -19.5 1 87.94 19 TYR B N 1
ATOM 3049 C CA . TYR B 1 19 ? -14.992 -37.094 -20.688 1 87.94 19 TYR B CA 1
ATOM 3050 C C . TYR B 1 19 ? -13.516 -37.125 -20.328 1 87.94 19 TYR B C 1
ATOM 3052 O O . TYR B 1 19 ? -12.727 -37.844 -20.953 1 87.94 19 TYR B O 1
ATOM 3060 N N . SER B 1 20 ? -13.148 -36.344 -19.359 1 93.31 20 SER B N 1
ATOM 3061 C CA . SER B 1 20 ? -11.758 -36.25 -18.953 1 93.31 20 SER B CA 1
ATOM 3062 C C . SER B 1 20 ? -11.242 -37.594 -18.422 1 93.31 20 SER B C 1
ATOM 3064 O O . SER B 1 20 ? -10.125 -38 -18.75 1 93.31 20 SER B O 1
ATOM 3066 N N . ILE B 1 21 ? -12.062 -38.312 -17.672 1 96.19 21 ILE B N 1
ATOM 3067 C CA . ILE B 1 21 ? -11.688 -39.625 -17.125 1 96.19 21 ILE B CA 1
ATOM 3068 C C . 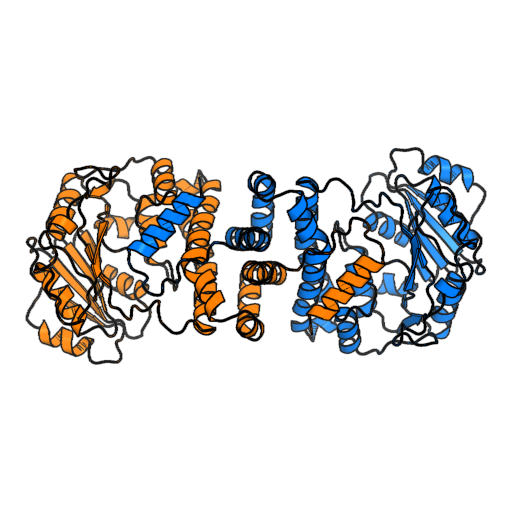ILE B 1 21 ? -11.492 -40.594 -18.266 1 96.19 21 ILE B C 1
ATOM 3070 O O . ILE B 1 21 ? -10.5 -41.344 -18.297 1 96.19 21 ILE B O 1
ATOM 3074 N N . ASP B 1 22 ? -12.398 -40.562 -19.203 1 94.94 22 ASP B N 1
ATOM 3075 C CA . ASP B 1 22 ? -12.289 -41.469 -20.359 1 94.94 22 ASP B CA 1
ATOM 3076 C C . ASP B 1 22 ? -11.023 -41.188 -21.156 1 94.94 22 ASP B C 1
ATOM 3078 O O . ASP B 1 22 ? -10.367 -42.094 -21.641 1 94.94 22 ASP B O 1
ATOM 3082 N N . ALA B 1 23 ? -10.711 -39.938 -21.312 1 92.56 23 ALA B N 1
ATOM 3083 C CA . ALA B 1 23 ? -9.484 -39.562 -22.016 1 92.56 23 ALA B CA 1
ATOM 3084 C C . ALA B 1 23 ? -8.258 -40.156 -21.312 1 92.56 23 ALA B C 1
ATOM 3086 O O . ALA B 1 23 ? -7.297 -40.562 -21.969 1 92.56 23 ALA B O 1
ATOM 3087 N N . LEU B 1 24 ? -8.297 -40.188 -20.031 1 96.38 24 LEU B N 1
ATOM 3088 C CA . LEU B 1 24 ? -7.195 -40.75 -19.25 1 96.38 24 LEU B CA 1
ATOM 3089 C C . LEU B 1 24 ? -7.152 -42.281 -19.344 1 96.38 24 LEU B C 1
ATOM 3091 O O . LEU B 1 24 ? -6.082 -42.844 -19.531 1 96.38 24 LEU B O 1
ATOM 3095 N N . LEU B 1 25 ? -8.297 -42.906 -19.297 1 96.88 25 LEU B N 1
ATOM 3096 C CA . LEU B 1 25 ? -8.383 -44.344 -19.328 1 96.88 25 LEU B CA 1
ATOM 3097 C C . LEU B 1 25 ? -7.984 -44.906 -20.703 1 96.88 25 LEU B C 1
ATOM 3099 O O . LEU B 1 25 ? -7.539 -46.031 -20.828 1 96.88 25 LEU B O 1
ATOM 3103 N N . ASN B 1 26 ? -8.117 -44.031 -21.703 1 95.62 26 ASN B N 1
ATOM 3104 C CA . ASN B 1 26 ? -7.828 -44.438 -23.062 1 95.62 26 ASN B CA 1
ATOM 3105 C C . ASN B 1 26 ? -6.414 -44.062 -23.484 1 95.62 26 ASN B C 1
ATOM 3107 O O . ASN B 1 26 ? -6.066 -44.156 -24.672 1 95.62 26 ASN B O 1
ATOM 3111 N N . GLN B 1 27 ? -5.652 -43.656 -22.578 1 95.94 27 GLN B N 1
ATOM 3112 C CA . GLN B 1 27 ? -4.254 -43.344 -22.844 1 95.94 27 GLN B CA 1
ATOM 3113 C C . GLN B 1 27 ? -3.488 -44.594 -23.312 1 95.94 27 GLN B C 1
ATOM 3115 O O . GLN B 1 27 ? -3.844 -45.719 -22.953 1 95.94 27 GLN B O 1
ATOM 3120 N N . THR B 1 28 ? -2.42 -44.344 -24.125 1 96.56 28 THR B N 1
ATOM 3121 C CA . THR B 1 28 ? -1.539 -45.438 -24.531 1 96.56 28 THR B CA 1
ATOM 3122 C C . THR B 1 28 ? -0.825 -46.031 -23.312 1 96.56 28 THR B C 1
ATOM 3124 O O . THR B 1 28 ? -0.515 -47.219 -23.281 1 96.56 28 THR B O 1
ATOM 3127 N N . PHE B 1 29 ? -0.529 -45.219 -22.375 1 96.75 29 PHE B N 1
ATOM 3128 C CA . PHE B 1 29 ? 0.039 -45.656 -21.109 1 96.75 29 PHE B CA 1
ATOM 3129 C C . PHE B 1 29 ? -1.058 -46.156 -20.156 1 96.75 29 PHE B C 1
ATOM 3131 O O . PHE B 1 29 ? -1.877 -45.344 -19.703 1 96.75 29 PHE B O 1
ATOM 3138 N N . LYS B 1 30 ? -0.991 -47.344 -19.688 1 97.19 30 LYS B N 1
ATOM 3139 C CA . LYS B 1 30 ? -2.148 -47.938 -19.031 1 97.19 30 LYS B CA 1
ATOM 3140 C C . LYS B 1 30 ? -1.936 -48.031 -17.516 1 97.19 30 LYS B C 1
ATOM 3142 O O . LYS B 1 30 ? -2.898 -48.125 -16.75 1 97.19 30 LYS B O 1
ATOM 3147 N N . ASP B 1 31 ? -0.69 -48.031 -17.016 1 98.19 31 ASP B N 1
ATOM 3148 C CA . ASP B 1 31 ? -0.394 -48.25 -15.602 1 98.19 31 ASP B CA 1
ATOM 3149 C C . ASP B 1 31 ? -0.625 -46.969 -14.797 1 98.19 31 ASP B C 1
ATOM 3151 O O . ASP B 1 31 ? 0.323 -46.375 -14.281 1 98.19 31 ASP B O 1
ATOM 3155 N N . ILE B 1 32 ? -1.896 -46.594 -14.68 1 98.56 32 ILE B N 1
ATOM 3156 C CA . ILE B 1 32 ? -2.238 -45.344 -14.023 1 98.56 32 ILE B CA 1
ATOM 3157 C C . ILE B 1 32 ? -3.355 -45.562 -13.016 1 98.56 32 ILE B C 1
ATOM 3159 O O . ILE B 1 32 ? -4.012 -46.625 -13.031 1 98.56 32 ILE B O 1
ATOM 3163 N N . GLU B 1 33 ? -3.551 -44.719 -12.109 1 98.56 33 GLU B N 1
ATOM 3164 C CA . GLU B 1 33 ? -4.781 -44.5 -11.352 1 98.56 33 GLU B CA 1
ATOM 3165 C C . GLU B 1 33 ? -5.27 -43.062 -11.5 1 98.56 33 GLU B C 1
ATOM 3167 O O . GLU B 1 33 ? -4.465 -42.125 -11.625 1 98.56 33 GLU B O 1
ATOM 3172 N N . VAL B 1 34 ? -6.543 -42.875 -11.547 1 98.5 34 VAL B N 1
ATOM 3173 C CA . VAL B 1 34 ? -7.176 -41.562 -11.633 1 98.5 34 VAL B CA 1
ATOM 3174 C C . VAL B 1 34 ? -7.891 -41.281 -10.32 1 98.5 34 VAL B C 1
ATOM 3176 O O . VAL B 1 34 ? -8.898 -41.906 -9.992 1 98.5 34 VAL B O 1
ATOM 3179 N N . LEU B 1 35 ? -7.336 -40.312 -9.562 1 98.44 35 LEU B N 1
ATOM 3180 C CA . LEU B 1 35 ? -7.941 -39.875 -8.312 1 98.44 35 LEU B CA 1
ATOM 3181 C C . LEU B 1 35 ? -8.883 -38.688 -8.547 1 98.44 35 LEU B C 1
ATOM 3183 O O . LEU B 1 35 ? -8.43 -37.562 -8.672 1 98.44 35 LEU B O 1
ATOM 3187 N N . VAL B 1 36 ? -10.148 -39 -8.562 1 98.19 36 VAL B N 1
ATOM 3188 C CA . VAL B 1 36 ? -11.172 -37.969 -8.734 1 98.19 36 VAL B CA 1
ATOM 3189 C C . VAL B 1 36 ? -11.656 -37.5 -7.371 1 98.19 36 VAL B C 1
ATOM 3191 O O . VAL B 1 36 ? -12.266 -38.281 -6.621 1 98.19 36 VAL B O 1
ATOM 3194 N N . VAL B 1 37 ? -11.352 -36.25 -7.039 1 98.06 37 VAL B N 1
ATOM 3195 C CA . VAL B 1 37 ? -11.734 -35.719 -5.734 1 98.06 37 VAL B CA 1
ATOM 3196 C C . VAL B 1 37 ? -12.93 -34.781 -5.891 1 98.06 37 VAL B C 1
ATOM 3198 O O . VAL B 1 37 ? -12.773 -33.625 -6.336 1 98.06 37 VAL B O 1
ATOM 3201 N N . ASP B 1 38 ? -14.062 -35.25 -5.453 1 97.81 38 ASP B N 1
ATOM 3202 C CA . ASP B 1 38 ? -15.258 -34.406 -5.465 1 97.81 38 ASP B CA 1
ATOM 3203 C C . ASP B 1 38 ? -15.25 -33.438 -4.301 1 97.81 38 ASP B C 1
ATOM 3205 O O . ASP B 1 38 ? -15.297 -33.844 -3.139 1 97.81 38 ASP B O 1
ATOM 3209 N N . ASP B 1 39 ? -15.219 -32.188 -4.633 1 96.25 39 ASP B N 1
ATOM 3210 C CA . ASP B 1 39 ? -15.141 -31.141 -3.631 1 96.25 39 ASP B CA 1
ATOM 3211 C C . ASP B 1 39 ? -16.516 -30.766 -3.102 1 96.25 39 ASP B C 1
ATOM 3213 O O . ASP B 1 39 ? -16.922 -29.609 -3.135 1 96.25 39 ASP B O 1
ATOM 3217 N N . CYS B 1 40 ? -17.234 -31.719 -2.719 1 96.25 40 CYS B N 1
ATOM 3218 C CA . CYS B 1 40 ? -18.562 -31.578 -2.129 1 96.25 40 CYS B CA 1
ATOM 3219 C C . CYS B 1 40 ? -19.531 -30.938 -3.117 1 96.25 40 CYS B C 1
ATOM 3221 O O . CYS B 1 40 ? -20.156 -29.922 -2.814 1 96.25 40 CYS B O 1
ATOM 3223 N N . SER B 1 41 ? -19.656 -31.547 -4.293 1 95.25 41 SER B N 1
ATOM 3224 C CA . SER B 1 41 ? -20.609 -31.078 -5.297 1 95.25 41 SER B CA 1
ATOM 3225 C C . SER B 1 41 ? -22.047 -31.125 -4.777 1 95.25 41 SER B C 1
ATOM 3227 O O . SER B 1 41 ? -22.469 -32.156 -4.227 1 95.25 41 SER B O 1
ATOM 3229 N N . PRO B 1 42 ? -22.734 -29.969 -4.961 1 94 42 PRO B N 1
ATOM 3230 C CA . PRO B 1 42 ? -24.141 -29.984 -4.527 1 94 42 PRO B CA 1
ATOM 3231 C C . PRO B 1 42 ? -25.031 -30.781 -5.469 1 94 42 PRO B C 1
ATOM 3233 O O . PRO B 1 42 ? -26.156 -31.141 -5.098 1 94 42 PRO B O 1
ATOM 3236 N N . ASP B 1 43 ? -24.641 -31.031 -6.66 1 93.25 43 ASP B N 1
ATOM 3237 C CA . ASP B 1 43 ? -25.406 -31.797 -7.633 1 93.25 43 ASP B CA 1
ATOM 3238 C C . ASP B 1 43 ? -25.031 -33.281 -7.586 1 93.25 43 ASP B C 1
ATOM 3240 O O . ASP B 1 43 ? -24.422 -33.75 -6.625 1 93.25 43 ASP B O 1
ATOM 3244 N N . ASP B 1 44 ? -25.469 -33.938 -8.625 1 93.69 44 ASP B N 1
ATOM 3245 C CA . ASP B 1 44 ? -25.312 -35.375 -8.578 1 93.69 44 ASP B CA 1
ATOM 3246 C C . ASP B 1 44 ? -24 -35.812 -9.219 1 93.69 44 ASP B C 1
ATOM 3248 O O . ASP B 1 44 ? -23.844 -36.969 -9.625 1 93.69 44 ASP B O 1
ATOM 3252 N N . SER B 1 45 ? -23.016 -34.938 -9.289 1 94.31 45 SER B N 1
ATOM 3253 C CA . SER B 1 45 ? -21.75 -35.219 -9.938 1 94.31 45 SER B CA 1
ATOM 3254 C C . SER B 1 45 ? -21.062 -36.438 -9.289 1 94.31 45 SER B C 1
ATOM 3256 O O . SER B 1 45 ? -20.625 -37.344 -9.984 1 94.31 45 SER B O 1
ATOM 3258 N N . TYR B 1 46 ? -21.031 -36.469 -7.988 1 95.88 46 TYR B N 1
ATOM 3259 C CA . TYR B 1 46 ? -20.359 -37.531 -7.273 1 95.88 46 TYR B CA 1
ATOM 3260 C C . TYR B 1 46 ? -21.016 -38.875 -7.555 1 95.88 46 TYR B C 1
ATOM 3262 O O . TYR B 1 46 ? -20.328 -39.844 -7.898 1 95.88 46 TYR B O 1
ATOM 3270 N N . VAL B 1 47 ? -22.281 -38.938 -7.461 1 96.31 47 VAL B N 1
ATOM 3271 C CA . VAL B 1 47 ? -23.047 -40.188 -7.594 1 96.31 47 VAL B CA 1
ATOM 3272 C C . VAL B 1 47 ? -22.953 -40.688 -9.031 1 96.31 47 VAL B C 1
ATOM 3274 O O . VAL B 1 47 ? -22.75 -41.906 -9.258 1 96.31 47 VAL B O 1
ATOM 3277 N N . VAL B 1 48 ? -23.094 -39.812 -9.945 1 96 48 VAL B N 1
ATOM 3278 C CA . VAL B 1 48 ? -23.094 -40.188 -11.359 1 96 48 VAL B CA 1
ATOM 3279 C C . VAL B 1 48 ? -21.734 -40.75 -11.75 1 96 48 VAL B C 1
ATOM 3281 O O . VAL B 1 48 ? -21.656 -41.781 -12.398 1 96 48 VAL B O 1
ATOM 3284 N N . VAL B 1 49 ? -20.672 -40.062 -11.391 1 96.69 49 VAL B N 1
ATOM 3285 C CA . VAL B 1 49 ? -19.312 -40.5 -11.734 1 96.69 49 VAL B CA 1
ATOM 3286 C C . VAL B 1 49 ? -19.016 -41.844 -11.023 1 96.69 49 VAL B C 1
ATOM 3288 O O . VAL B 1 49 ? -18.438 -42.75 -11.617 1 96.69 49 VAL B O 1
ATOM 3291 N N . LYS B 1 50 ? -19.359 -41.969 -9.773 1 96.31 50 LYS B N 1
ATOM 3292 C CA . LYS B 1 50 ? -19.141 -43.188 -9 1 96.31 50 LYS B CA 1
ATOM 3293 C C . LYS B 1 50 ? -19.812 -44.375 -9.664 1 96.31 50 LYS B C 1
ATOM 3295 O O . LYS B 1 50 ? -19.188 -45.438 -9.828 1 96.31 50 LYS B O 1
ATOM 3300 N N . GLU B 1 51 ? -21.062 -44.219 -10.023 1 96.62 51 GLU B N 1
ATOM 3301 C CA . GLU B 1 51 ? -21.812 -45.312 -10.641 1 96.62 51 GLU B CA 1
ATOM 3302 C C . GLU B 1 51 ? -21.25 -45.656 -12.016 1 96.62 51 GLU B C 1
ATOM 3304 O O . GLU B 1 51 ? -21.172 -46.844 -12.375 1 96.62 51 GLU B O 1
ATOM 3309 N N . HIS B 1 52 ? -20.953 -44.688 -12.766 1 96.38 52 HIS B N 1
ATOM 3310 C CA . HIS B 1 52 ? -20.484 -44.906 -14.133 1 96.38 52 HIS B CA 1
ATOM 3311 C C . HIS B 1 52 ? -19.172 -45.688 -14.141 1 96.38 52 HIS B C 1
ATOM 3313 O O . HIS B 1 52 ? -18.953 -46.531 -15.023 1 96.38 52 HIS B O 1
ATOM 3319 N N . TYR B 1 53 ? -18.312 -45.438 -13.188 1 97.25 53 TYR B N 1
ATOM 3320 C CA . TYR B 1 53 ? -16.984 -46.062 -13.203 1 97.25 53 TYR B CA 1
ATOM 3321 C C . TYR B 1 53 ? -16.844 -47.094 -12.086 1 97.25 53 TYR B C 1
ATOM 3323 O O . TYR B 1 53 ? -15.734 -47.375 -11.648 1 97.25 53 TYR B O 1
ATOM 3331 N N . LYS B 1 54 ? -17.859 -47.594 -11.578 1 96.06 54 LYS B N 1
ATOM 3332 C CA . LYS B 1 54 ? -17.875 -48.531 -10.453 1 96.06 54 LYS B CA 1
ATOM 3333 C C . LYS B 1 54 ? -17.062 -49.781 -10.766 1 96.06 54 LYS B C 1
ATOM 3335 O O . LYS B 1 54 ? -16.469 -50.406 -9.867 1 96.06 54 LYS B O 1
ATOM 3340 N N . ASP B 1 55 ? -16.922 -50.125 -12.039 1 96.81 55 ASP B N 1
ATOM 3341 C CA . ASP B 1 55 ? -16.234 -51.344 -12.43 1 96.81 55 ASP B CA 1
ATOM 3342 C C . ASP B 1 55 ? -14.852 -51.031 -13 1 96.81 55 ASP B C 1
ATOM 3344 O O . ASP B 1 55 ? -14.234 -51.906 -13.633 1 96.81 55 ASP B O 1
ATOM 3348 N N . GLU B 1 56 ? -14.383 -49.906 -12.922 1 97 56 GLU B N 1
ATOM 3349 C CA . GLU B 1 56 ? -13.062 -49.5 -13.383 1 97 56 GLU B CA 1
ATOM 3350 C C . GLU B 1 56 ? -12.102 -49.312 -12.211 1 97 56 GLU B C 1
ATOM 3352 O O . GLU B 1 56 ? -12.078 -48.25 -11.602 1 97 56 GLU B O 1
ATOM 3357 N N . PRO B 1 57 ? -11.297 -50.25 -11.922 1 96.19 57 PRO B N 1
ATOM 3358 C CA . PRO B 1 57 ? -10.461 -50.188 -10.719 1 96.19 57 PRO B CA 1
ATOM 3359 C C . PRO B 1 57 ? -9.438 -49.062 -10.742 1 96.19 57 PRO B C 1
ATOM 3361 O O . PRO B 1 57 ? -8.914 -48.688 -9.695 1 96.19 57 PRO B O 1
ATOM 3364 N N . ARG B 1 58 ? -9.102 -48.5 -11.898 1 97.38 58 ARG B N 1
ATOM 3365 C CA . ARG B 1 58 ? -8.125 -47.406 -12 1 97.38 58 ARG B CA 1
ATOM 3366 C C . ARG B 1 58 ? -8.703 -46.094 -11.5 1 97.38 58 ARG B C 1
ATOM 3368 O O . ARG B 1 58 ? -7.969 -45.156 -11.234 1 97.38 58 ARG B O 1
ATOM 3375 N N . VAL B 1 59 ? -10.055 -46.031 -11.43 1 98.06 59 VAL B N 1
ATOM 3376 C CA . VAL B 1 59 ? -10.695 -44.812 -11.016 1 98.06 59 VAL B CA 1
ATOM 3377 C C . VAL B 1 59 ? -11.008 -44.844 -9.523 1 98.06 59 VAL B C 1
ATOM 3379 O O . VAL B 1 59 ? -11.711 -45.75 -9.062 1 98.06 59 VAL B O 1
ATOM 3382 N N . VAL B 1 60 ? -10.391 -44 -8.781 1 97.44 60 VAL B N 1
ATOM 3383 C CA . VAL B 1 60 ? -10.625 -43.875 -7.348 1 97.44 60 VAL B CA 1
ATOM 3384 C C . VAL B 1 60 ? -11.352 -42.562 -7.051 1 97.44 60 VAL B C 1
ATOM 3386 O O . VAL B 1 60 ? -10.812 -41.5 -7.285 1 97.44 60 VAL B O 1
ATOM 3389 N N . LEU B 1 61 ? -12.539 -42.656 -6.562 1 97.19 61 LEU B N 1
ATOM 3390 C CA . LEU B 1 61 ? -13.344 -41.469 -6.258 1 97.19 61 LEU B CA 1
ATOM 3391 C C . LEU B 1 61 ? -13.273 -41.125 -4.77 1 97.19 61 LEU B C 1
ATOM 3393 O O . LEU B 1 61 ? -13.477 -42 -3.924 1 97.19 61 LEU B O 1
ATOM 3397 N N . ILE B 1 62 ? -12.875 -39.906 -4.441 1 96.94 62 ILE B N 1
ATOM 3398 C CA . ILE B 1 62 ? -12.805 -39.375 -3.082 1 96.94 62 ILE B CA 1
ATOM 3399 C C . ILE B 1 62 ? -13.781 -38.219 -2.924 1 96.94 62 ILE B C 1
ATOM 3401 O O . ILE B 1 62 ? -13.906 -37.375 -3.818 1 96.94 62 ILE B O 1
ATOM 3405 N N . ARG B 1 63 ? -14.5 -38.156 -1.87 1 96.5 63 ARG B N 1
ATOM 3406 C CA . ARG B 1 63 ? -15.438 -37.062 -1.642 1 96.5 63 ARG B CA 1
ATOM 3407 C C . ARG B 1 63 ? -15.039 -36.25 -0.411 1 96.5 63 ARG B C 1
ATOM 3409 O O . ARG B 1 63 ? -14.82 -36.812 0.664 1 96.5 63 ARG B O 1
ATOM 3416 N N . GLN B 1 64 ? -14.875 -34.938 -0.553 1 95.94 64 GLN B N 1
ATOM 3417 C CA . GLN B 1 64 ? -14.633 -34.031 0.571 1 95.94 64 GLN B CA 1
ATOM 3418 C C . GLN B 1 64 ? -15.93 -33.688 1.304 1 95.94 64 GLN B C 1
ATOM 3420 O O . GLN B 1 64 ? -17 -33.688 0.696 1 95.94 64 GLN B O 1
ATOM 3425 N N . ASP B 1 65 ? -15.867 -33.344 2.602 1 94.75 65 ASP B N 1
ATOM 3426 C CA . ASP B 1 65 ? -17.031 -33.062 3.432 1 94.75 65 ASP B CA 1
ATOM 3427 C C . ASP B 1 65 ? -17.562 -31.656 3.178 1 94.75 65 ASP B C 1
ATOM 3429 O O . ASP B 1 65 ? -18.766 -31.406 3.326 1 94.75 65 ASP B O 1
ATOM 3433 N N . ILE B 1 66 ? -16.688 -30.812 2.889 1 94.75 66 ILE B N 1
ATOM 3434 C CA . ILE B 1 66 ? -17.062 -29.438 2.604 1 94.75 66 ILE B CA 1
ATOM 3435 C C . ILE B 1 66 ? -16.312 -28.953 1.367 1 94.75 66 ILE B C 1
ATOM 3437 O O . ILE B 1 66 ? -15.273 -29.5 1.001 1 94.75 66 ILE B O 1
ATOM 3441 N N . ASN B 1 67 ? -16.875 -27.984 0.734 1 92.75 67 ASN B N 1
ATOM 3442 C CA . ASN B 1 67 ? -16.203 -27.344 -0.39 1 92.75 67 ASN B CA 1
ATOM 3443 C C . ASN B 1 67 ? -15.031 -26.5 0.074 1 92.75 67 ASN B C 1
ATOM 3445 O O . ASN B 1 67 ? -15.219 -25.516 0.803 1 92.75 67 ASN B O 1
ATOM 3449 N N . GLN B 1 68 ? -13.867 -26.844 -0.291 1 91.19 68 GLN B N 1
ATOM 3450 C CA . GLN B 1 68 ? -12.688 -26.141 0.181 1 91.19 68 GLN B CA 1
ATOM 3451 C C . GLN B 1 68 ? -11.836 -25.656 -0.989 1 91.19 68 GLN B C 1
ATOM 3453 O O . GLN B 1 68 ? -10.758 -25.078 -0.787 1 91.19 68 GLN B O 1
ATOM 3458 N N . GLY B 1 69 ? -12.219 -25.969 -2.207 1 90.62 69 GLY B N 1
ATOM 3459 C CA . GLY B 1 69 ? -11.516 -25.484 -3.383 1 90.62 69 GLY B CA 1
ATOM 3460 C C . GLY B 1 69 ? -10.586 -26.516 -3.99 1 90.62 69 GLY B C 1
ATOM 3461 O O . GLY B 1 69 ? -10.305 -27.547 -3.375 1 90.62 69 GLY B O 1
ATOM 3462 N N . PRO B 1 70 ? -10.125 -26.203 -5.207 1 90.62 70 PRO B N 1
ATOM 3463 C CA . PRO B 1 70 ? -9.289 -27.172 -5.918 1 90.62 70 PRO B CA 1
ATOM 3464 C C . PRO B 1 70 ? -7.957 -27.422 -5.215 1 90.62 70 PRO B C 1
ATOM 3466 O O . PRO B 1 70 ? -7.426 -28.531 -5.273 1 90.62 70 PRO B O 1
ATOM 3469 N N . ALA B 1 71 ? -7.422 -26.438 -4.562 1 92.38 71 ALA B N 1
ATOM 3470 C CA . ALA B 1 71 ? -6.152 -26.594 -3.857 1 92.38 71 ALA B CA 1
ATOM 3471 C C . ALA B 1 71 ? -6.246 -27.688 -2.795 1 92.38 71 ALA B C 1
ATOM 3473 O O . ALA B 1 71 ? -5.418 -28.594 -2.756 1 92.38 71 ALA B O 1
ATOM 3474 N N . GLU B 1 72 ? -7.246 -27.625 -2.012 1 94.06 72 GLU B N 1
ATOM 3475 C CA . GLU B 1 72 ? -7.422 -28.609 -0.947 1 94.06 72 GLU B CA 1
ATOM 3476 C C . GLU B 1 72 ? -7.773 -29.984 -1.517 1 94.06 72 GLU B C 1
ATOM 3478 O O . GLU B 1 72 ? -7.383 -31 -0.96 1 94.06 72 GLU B O 1
ATOM 3483 N N . ALA B 1 73 ? -8.539 -29.953 -2.553 1 95 73 ALA B N 1
ATOM 3484 C CA . ALA B 1 73 ? -8.859 -31.219 -3.223 1 95 73 ALA B CA 1
ATOM 3485 C C . ALA B 1 73 ? -7.59 -31.906 -3.719 1 95 73 ALA B C 1
ATOM 3487 O O . ALA B 1 73 ? -7.434 -33.125 -3.564 1 95 73 ALA B O 1
ATOM 3488 N N . ARG B 1 74 ? -6.715 -31.172 -4.336 1 95.94 74 ARG B N 1
ATOM 3489 C CA . ARG B 1 74 ? -5.457 -31.719 -4.836 1 95.94 74 ARG B CA 1
ATOM 3490 C C . ARG B 1 74 ? -4.574 -32.188 -3.688 1 95.94 74 ARG B C 1
ATOM 3492 O O . ARG B 1 74 ? -3.939 -33.25 -3.785 1 95.94 74 ARG B O 1
ATOM 3499 N N . ASN B 1 75 ? -4.562 -31.438 -2.572 1 96.44 75 ASN B N 1
ATOM 3500 C CA . ASN B 1 75 ? -3.805 -31.875 -1.401 1 96.44 75 ASN B CA 1
ATOM 3501 C C . ASN B 1 75 ? -4.328 -33.188 -0.845 1 96.44 75 ASN B C 1
ATOM 3503 O O . ASN B 1 75 ? -3.545 -34.062 -0.461 1 96.44 75 ASN B O 1
ATOM 3507 N N . ARG B 1 76 ? -5.637 -33.312 -0.775 1 96 76 ARG B N 1
ATOM 3508 C CA . ARG B 1 76 ? -6.254 -34.562 -0.318 1 96 76 ARG B CA 1
ATOM 3509 C C . ARG B 1 76 ? -5.832 -35.719 -1.195 1 96 76 ARG B C 1
ATOM 3511 O O . ARG B 1 76 ? -5.582 -36.812 -0.693 1 96 76 ARG B O 1
ATOM 3518 N N . ALA B 1 77 ? -5.762 -35.5 -2.473 1 96.75 77 ALA B N 1
ATOM 3519 C CA . ALA B 1 77 ? -5.371 -36.562 -3.418 1 96.75 77 ALA B CA 1
ATOM 3520 C C . ALA B 1 77 ? -3.926 -37 -3.191 1 96.75 77 ALA B C 1
ATOM 3522 O O . ALA B 1 77 ? -3.58 -38.156 -3.396 1 96.75 77 ALA B O 1
ATOM 3523 N N . PHE B 1 78 ? -3.025 -36.031 -2.814 1 94.81 78 PHE B N 1
ATOM 3524 C CA . PHE B 1 78 ? -1.634 -36.375 -2.529 1 94.81 78 PHE B CA 1
ATOM 3525 C C . PHE B 1 78 ? -1.541 -37.438 -1.452 1 94.81 78 PHE B C 1
ATOM 3527 O O . PHE B 1 78 ? -0.679 -38.312 -1.517 1 94.81 78 PHE B O 1
ATOM 3534 N N . GLU B 1 79 ? -2.402 -37.375 -0.49 1 93.94 79 GLU B N 1
ATOM 3535 C CA . GLU B 1 79 ? -2.393 -38.312 0.631 1 93.94 79 GLU B CA 1
ATOM 3536 C C . GLU B 1 79 ? -2.795 -39.688 0.185 1 93.94 79 GLU B C 1
ATOM 3538 O O . GLU B 1 79 ? -2.398 -40.688 0.8 1 93.94 79 GLU B O 1
ATOM 3543 N N . GLU B 1 80 ? -3.473 -39.812 -0.868 1 95.56 80 GLU B N 1
ATOM 3544 C CA . GLU B 1 80 ? -4.031 -41.094 -1.311 1 95.56 80 GLU B CA 1
ATOM 3545 C C . GLU B 1 80 ? -3.254 -41.625 -2.5 1 95.56 80 GLU B C 1
ATOM 3547 O O . GLU B 1 80 ? -3.375 -42.812 -2.824 1 95.56 80 GLU B O 1
ATOM 3552 N N . ALA B 1 81 ? -2.502 -40.781 -3.205 1 97.69 81 ALA B N 1
ATOM 3553 C CA . ALA B 1 81 ? -1.822 -41.156 -4.441 1 97.69 81 ALA B CA 1
ATOM 3554 C C . ALA B 1 81 ? -0.832 -42.312 -4.195 1 97.69 81 ALA B C 1
ATOM 3556 O O . ALA B 1 81 ? -0.045 -42.25 -3.248 1 97.69 81 ALA B O 1
ATOM 3557 N N . LYS B 1 82 ? -0.82 -43.281 -5.004 1 97.56 82 LYS B N 1
ATOM 3558 C CA . LYS B 1 82 ? 0.051 -44.438 -4.863 1 97.56 82 LYS B CA 1
ATOM 3559 C C . LYS B 1 82 ? 1.096 -44.5 -5.973 1 97.56 82 LYS B C 1
ATOM 3561 O O . LYS B 1 82 ? 2.041 -45.281 -5.914 1 97.56 82 LYS B O 1
ATOM 3566 N N . GLY B 1 83 ? 0.924 -43.656 -6.973 1 98.06 83 GLY B N 1
ATOM 3567 C CA . GLY B 1 83 ? 1.821 -43.656 -8.117 1 98.06 83 GLY B CA 1
ATOM 3568 C C . GLY B 1 83 ? 3.221 -43.188 -7.777 1 98.06 83 GLY B C 1
ATOM 3569 O O . GLY B 1 83 ? 3.404 -42.375 -6.855 1 98.06 83 GLY B O 1
ATOM 3570 N N . GLU B 1 84 ? 4.172 -43.688 -8.5 1 98.19 84 GLU B N 1
ATOM 3571 C CA . GLU B 1 84 ? 5.531 -43.156 -8.398 1 98.19 84 GLU B CA 1
ATOM 3572 C C . GLU B 1 84 ? 5.582 -41.688 -8.781 1 98.19 84 GLU B C 1
ATOM 3574 O O . GLU B 1 84 ? 6.312 -40.906 -8.172 1 98.19 84 GLU B O 1
ATOM 3579 N N . TYR B 1 85 ? 4.82 -41.375 -9.758 1 98.5 85 TYR B N 1
ATOM 3580 C CA . TYR B 1 85 ? 4.668 -40 -10.211 1 98.5 85 TYR B CA 1
ATOM 3581 C C . TYR B 1 85 ? 3.221 -39.531 -10.07 1 98.5 85 TYR B C 1
ATOM 3583 O O . TYR B 1 85 ? 2.295 -40.344 -10.133 1 98.5 85 TYR B O 1
ATOM 3591 N N . VAL B 1 86 ? 3.066 -38.219 -9.875 1 98.19 86 VAL B N 1
ATOM 3592 C CA . VAL B 1 86 ? 1.743 -37.594 -9.812 1 98.19 86 VAL B CA 1
ATOM 3593 C C . VAL B 1 86 ? 1.603 -36.562 -10.93 1 98.19 86 VAL B C 1
ATOM 3595 O O . VAL B 1 86 ? 2.57 -35.875 -11.281 1 98.19 86 VAL B O 1
ATOM 3598 N N . THR B 1 87 ? 0.47 -36.469 -11.531 1 97.44 87 THR B N 1
ATOM 3599 C CA . THR B 1 87 ? 0.144 -35.438 -12.508 1 97.44 87 THR B CA 1
ATOM 3600 C C . THR B 1 87 ? -1.29 -34.938 -12.32 1 97.44 87 THR B C 1
ATOM 3602 O O . THR B 1 87 ? -2.012 -35.438 -11.453 1 97.44 87 THR B O 1
ATOM 3605 N N . PHE B 1 88 ? -1.651 -33.844 -13.062 1 96.06 88 PHE B N 1
ATOM 3606 C CA . PHE B 1 88 ? -2.924 -33.156 -12.82 1 96.06 88 PHE B CA 1
ATOM 3607 C C . PHE B 1 88 ? -3.715 -33.031 -14.117 1 96.06 88 PHE B C 1
ATOM 3609 O O . PHE B 1 88 ? -3.137 -32.781 -15.18 1 96.06 88 PHE B O 1
ATOM 3616 N N . LEU B 1 89 ? -4.965 -33.156 -14.008 1 93.56 89 LEU B N 1
ATOM 3617 C CA . LEU B 1 89 ? -5.902 -32.844 -15.07 1 93.56 89 LEU B CA 1
ATOM 3618 C C . LEU B 1 89 ? -7.227 -32.344 -14.5 1 93.56 89 LEU B C 1
ATOM 3620 O O . LEU B 1 89 ? -7.867 -33.031 -13.711 1 93.56 89 LEU B O 1
ATOM 3624 N N . ASP B 1 90 ? -7.57 -31.188 -14.914 1 90.12 90 ASP B N 1
ATOM 3625 C CA . ASP B 1 90 ? -8.859 -30.672 -14.453 1 90.12 90 ASP B CA 1
ATOM 3626 C C . ASP B 1 90 ? -10.016 -31.422 -15.102 1 90.12 90 ASP B C 1
ATOM 3628 O O . ASP B 1 90 ? -9.883 -31.938 -16.203 1 90.12 90 ASP B O 1
ATOM 3632 N N . SER B 1 91 ? -11.156 -31.406 -14.445 1 91.69 91 SER B N 1
ATOM 3633 C CA . SER B 1 91 ? -12.289 -32.25 -14.836 1 91.69 91 SER B CA 1
ATOM 3634 C C . SER B 1 91 ? -12.977 -31.688 -16.094 1 91.69 91 SER B C 1
ATOM 3636 O O . SER B 1 91 ? -13.969 -32.25 -16.562 1 91.69 91 SER B O 1
ATOM 3638 N N . ASP B 1 92 ? -12.414 -30.578 -16.594 1 83.75 92 ASP B N 1
ATOM 3639 C CA . ASP B 1 92 ? -12.992 -30 -17.812 1 83.75 92 ASP B CA 1
ATOM 3640 C C . ASP B 1 92 ? -11.961 -29.922 -18.938 1 83.75 92 ASP B C 1
ATOM 3642 O O . ASP B 1 92 ? -12.211 -29.312 -19.969 1 83.75 92 ASP B O 1
ATOM 3646 N N . ASP B 1 93 ? -10.859 -30.516 -18.719 1 84.5 93 ASP B N 1
ATOM 3647 C CA . ASP B 1 93 ? -9.789 -30.484 -19.703 1 84.5 93 ASP B CA 1
ATOM 3648 C C . ASP B 1 93 ? -9.531 -31.859 -20.297 1 84.5 93 ASP B C 1
ATOM 3650 O O . ASP B 1 93 ? -10.117 -32.844 -19.844 1 84.5 93 ASP B O 1
ATOM 3654 N N . GLY B 1 94 ? -8.727 -31.828 -21.375 1 85.62 94 GLY B N 1
ATOM 3655 C CA . GLY B 1 94 ? -8.352 -33.062 -22.016 1 85.62 94 GLY B CA 1
ATOM 3656 C C . GLY B 1 94 ? -6.848 -33.281 -22.078 1 85.62 94 GLY B C 1
ATOM 3657 O O . GLY B 1 94 ? -6.082 -32.469 -21.578 1 85.62 94 GLY B O 1
ATOM 3658 N N . ILE B 1 95 ? -6.488 -34.469 -22.562 1 89.06 95 ILE B N 1
ATOM 3659 C CA . ILE B 1 95 ? -5.09 -34.844 -22.75 1 89.06 95 ILE B CA 1
ATOM 3660 C C . ILE B 1 95 ? -4.938 -35.656 -24.016 1 89.06 95 ILE B C 1
ATOM 3662 O O . ILE B 1 95 ? -5.785 -36.5 -24.328 1 89.06 95 ILE B O 1
ATOM 3666 N N . ILE B 1 96 ? -3.869 -35.469 -24.75 1 85.88 96 ILE B N 1
ATOM 3667 C CA . ILE B 1 96 ? -3.646 -36.188 -25.984 1 85.88 96 ILE B CA 1
ATOM 3668 C C . ILE B 1 96 ? -3.385 -37.656 -25.656 1 85.88 96 ILE B C 1
ATOM 3670 O O . ILE B 1 96 ? -2.916 -38 -24.562 1 85.88 96 ILE B O 1
ATOM 3674 N N . LYS B 1 97 ? -3.588 -38.5 -26.609 1 91 97 LYS B N 1
ATOM 3675 C CA . LYS B 1 97 ? -3.615 -39.969 -26.406 1 91 97 LYS B CA 1
ATOM 3676 C C . LYS B 1 97 ? -2.289 -40.469 -25.844 1 91 97 LYS B C 1
ATOM 3678 O O . LYS B 1 97 ? -2.266 -41.375 -25.031 1 91 97 LYS B O 1
ATOM 3683 N N . GLU B 1 98 ? -1.137 -39.906 -26.25 1 92.75 98 GLU B N 1
ATOM 3684 C CA . GLU B 1 98 ? 0.183 -40.375 -25.844 1 92.75 98 GLU B CA 1
ATOM 3685 C C . GLU B 1 98 ? 0.77 -39.469 -24.75 1 92.75 98 GLU B C 1
ATOM 3687 O O . GLU B 1 98 ? 1.962 -39.531 -24.453 1 92.75 98 GLU B O 1
ATOM 3692 N N . GLY B 1 99 ? -0.012 -38.594 -24.219 1 92.69 99 GLY B N 1
ATOM 3693 C CA . GLY B 1 99 ? 0.476 -37.562 -23.297 1 92.69 99 GLY B CA 1
ATOM 3694 C C . GLY B 1 99 ? 1.165 -38.156 -22.078 1 92.69 99 GLY B C 1
ATOM 3695 O O . GLY B 1 99 ? 2.312 -37.812 -21.781 1 92.69 99 GLY B O 1
ATOM 3696 N N . LEU B 1 100 ? 0.531 -39.062 -21.359 1 96.44 100 LEU B N 1
ATOM 3697 C CA . LEU B 1 100 ? 1.093 -39.656 -20.156 1 96.44 100 LEU B CA 1
ATOM 3698 C C . LEU B 1 100 ? 2.348 -40.469 -20.469 1 96.44 100 LEU B C 1
ATOM 3700 O O . LEU B 1 100 ? 3.314 -40.438 -19.703 1 96.44 100 LEU B O 1
ATOM 3704 N N . GLU B 1 101 ? 2.297 -41.125 -21.609 1 96.31 101 GLU B N 1
ATOM 3705 C CA . GLU B 1 101 ? 3.447 -41.938 -22.016 1 96.31 101 GLU B CA 1
ATOM 3706 C C . GLU B 1 101 ? 4.676 -41.062 -22.234 1 96.31 101 GLU B C 1
ATOM 3708 O O . GLU B 1 101 ? 5.766 -41.375 -21.75 1 96.31 101 GLU B O 1
ATOM 3713 N N . LYS B 1 102 ? 4.496 -39.969 -22.953 1 93.25 102 LYS B N 1
ATOM 3714 C CA . LYS B 1 102 ? 5.59 -39.062 -23.25 1 93.25 102 LYS B CA 1
ATOM 3715 C C . LYS B 1 102 ? 6.168 -38.469 -21.984 1 93.25 102 LYS B C 1
ATOM 3717 O O . LYS B 1 102 ? 7.391 -38.375 -21.828 1 93.25 102 LYS B O 1
ATOM 3722 N N . MET B 1 103 ? 5.328 -38.094 -21.078 1 95.75 103 MET B N 1
ATOM 3723 C CA . MET B 1 103 ? 5.785 -37.5 -19.828 1 95.75 103 MET B CA 1
ATOM 3724 C C . MET B 1 103 ? 6.523 -38.531 -18.984 1 95.75 103 MET B C 1
ATOM 3726 O O . MET B 1 103 ? 7.586 -38.25 -18.422 1 95.75 103 MET B O 1
ATOM 3730 N N . TYR B 1 104 ? 5.957 -39.719 -18.891 1 97.31 104 TYR B N 1
ATOM 3731 C CA . TYR B 1 104 ? 6.559 -40.781 -18.078 1 97.31 104 TYR B CA 1
ATOM 3732 C C . TYR B 1 104 ? 7.914 -41.188 -18.641 1 97.31 104 TYR B C 1
ATOM 3734 O O . TYR B 1 104 ? 8.867 -41.406 -17.891 1 97.31 104 TYR B O 1
ATOM 3742 N N . GLU B 1 105 ? 7.988 -41.312 -19.938 1 96.44 105 GLU B N 1
ATOM 3743 C CA . GLU B 1 105 ? 9.25 -41.656 -20.562 1 96.44 105 GLU B CA 1
ATOM 3744 C C . GLU B 1 105 ? 10.344 -40.656 -20.25 1 96.44 105 GLU B C 1
ATOM 3746 O O . GLU B 1 105 ? 11.477 -41.031 -19.953 1 96.44 105 GLU B O 1
ATOM 3751 N N . ALA B 1 106 ? 10.008 -39.406 -20.344 1 95.56 106 ALA B N 1
ATOM 3752 C CA . ALA B 1 106 ? 10.969 -38.375 -20 1 95.56 106 ALA B CA 1
ATOM 3753 C C . ALA B 1 106 ? 11.359 -38.438 -18.531 1 95.56 106 ALA B C 1
ATOM 3755 O O . ALA B 1 106 ? 12.531 -38.281 -18.188 1 95.56 106 ALA B O 1
ATOM 3756 N N . ALA B 1 107 ? 10.375 -38.688 -17.656 1 97.69 107 ALA B N 1
ATOM 3757 C CA . ALA B 1 107 ? 10.617 -38.812 -16.219 1 97.69 107 ALA B CA 1
ATOM 3758 C C . ALA B 1 107 ? 11.625 -39.938 -15.914 1 97.69 107 ALA B C 1
ATOM 3760 O O . ALA B 1 107 ? 12.555 -39.719 -15.133 1 97.69 107 ALA B O 1
ATOM 3761 N N . LYS B 1 108 ? 11.469 -41.031 -16.594 1 97.62 108 LYS B N 1
ATOM 3762 C CA . LYS B 1 108 ? 12.344 -42.188 -16.375 1 97.62 108 LYS B CA 1
ATOM 3763 C C . LYS B 1 108 ? 13.711 -41.969 -17 1 97.62 108 LYS B C 1
ATOM 3765 O O . LYS B 1 108 ? 14.734 -42.312 -16.406 1 97.62 108 LYS B O 1
ATOM 3770 N N . LYS B 1 109 ? 13.656 -41.406 -18.172 1 96.69 109 LYS B N 1
ATOM 3771 C CA . LYS B 1 109 ? 14.906 -41.188 -18.891 1 96.69 109 LYS B CA 1
ATOM 3772 C C . LYS B 1 109 ? 15.867 -40.312 -18.078 1 96.69 109 LYS B C 1
ATOM 3774 O O . LYS B 1 109 ? 17.062 -40.594 -18.016 1 96.69 109 LYS B O 1
ATOM 3779 N N . PHE B 1 110 ? 15.367 -39.375 -17.391 1 97.06 110 PHE B N 1
ATOM 3780 C CA . PHE B 1 110 ? 16.219 -38.406 -16.719 1 97.06 110 PHE B CA 1
ATOM 3781 C C . PHE B 1 110 ? 16.156 -38.562 -15.203 1 97.06 110 PHE B C 1
ATOM 3783 O O . PHE B 1 110 ? 16.766 -37.781 -14.461 1 97.06 110 PHE B O 1
ATOM 3790 N N . ASP B 1 111 ? 15.336 -39.562 -14.781 1 97.62 111 ASP B N 1
ATOM 3791 C CA . ASP B 1 111 ? 15.039 -39.656 -13.352 1 97.62 111 ASP B CA 1
ATOM 3792 C C . ASP B 1 111 ? 14.594 -38.312 -12.789 1 97.62 111 ASP B C 1
ATOM 3794 O O . ASP B 1 111 ? 15.156 -37.812 -11.812 1 97.62 111 ASP B O 1
ATOM 3798 N N . ALA B 1 112 ? 13.617 -37.75 -13.461 1 98.25 112 ALA B N 1
ATOM 3799 C CA . ALA B 1 112 ? 13.234 -36.344 -13.242 1 98.25 112 ALA B CA 1
ATOM 3800 C C . ALA B 1 112 ? 12.406 -36.188 -11.969 1 98.25 112 ALA B C 1
ATOM 3802 O O . ALA B 1 112 ? 11.578 -37.062 -11.656 1 98.25 11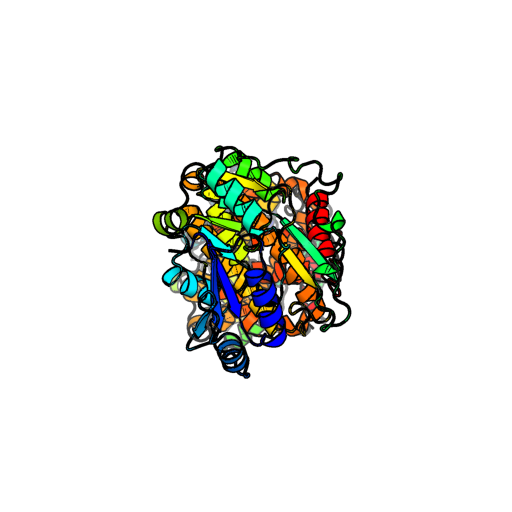2 ALA B O 1
ATOM 3803 N N . ASP B 1 113 ? 12.625 -35.062 -11.242 1 98.5 113 ASP B N 1
ATOM 3804 C CA . ASP B 1 113 ? 11.719 -34.656 -10.172 1 98.5 113 ASP B CA 1
ATOM 3805 C C . ASP B 1 113 ? 10.414 -34.125 -10.742 1 98.5 113 ASP B C 1
ATOM 3807 O O . ASP B 1 113 ? 9.336 -34.406 -10.219 1 98.5 113 ASP B O 1
ATOM 3811 N N . VAL B 1 114 ? 10.578 -33.344 -11.781 1 97.94 114 VAL B N 1
ATOM 3812 C CA . VAL B 1 114 ? 9.43 -32.719 -12.422 1 97.94 114 VAL B CA 1
ATOM 3813 C C . VAL B 1 114 ? 9.586 -32.781 -13.938 1 97.94 114 VAL B C 1
ATOM 3815 O O . VAL B 1 114 ? 10.664 -32.5 -14.469 1 97.94 114 VAL B O 1
ATOM 3818 N N . VAL B 1 115 ? 8.547 -33.188 -14.625 1 96.62 115 VAL B N 1
ATOM 3819 C CA . VAL B 1 115 ? 8.406 -33.062 -16.078 1 96.62 115 VAL B CA 1
ATOM 3820 C C . VAL B 1 115 ? 7.316 -32.062 -16.391 1 96.62 115 VAL B C 1
ATOM 3822 O O . VAL B 1 115 ? 6.227 -32.094 -15.82 1 96.62 115 VAL B O 1
ATOM 3825 N N . HIS B 1 116 ? 7.652 -31.109 -17.234 1 92.38 116 HIS B N 1
ATOM 3826 C CA . HIS B 1 116 ? 6.77 -30 -17.562 1 92.38 116 HIS B CA 1
ATOM 3827 C C . HIS B 1 116 ? 6.473 -29.953 -19.062 1 92.38 116 HIS B C 1
ATOM 3829 O O . HIS B 1 116 ? 7.395 -29.906 -19.875 1 92.38 116 HIS B O 1
ATOM 3835 N N . THR B 1 117 ? 5.234 -30.094 -19.391 1 86.31 117 THR B N 1
ATOM 3836 C CA . THR B 1 117 ? 4.801 -29.922 -20.766 1 86.31 117 THR B CA 1
ATOM 3837 C C . THR B 1 117 ? 3.865 -28.719 -20.906 1 86.31 117 THR B C 1
ATOM 3839 O O . THR B 1 117 ? 3.568 -28.047 -19.906 1 86.31 117 THR B O 1
ATOM 3842 N N . THR B 1 118 ? 3.561 -28.344 -22.109 1 76.75 118 THR B N 1
ATOM 3843 C CA . THR B 1 118 ? 2.625 -27.25 -22.344 1 76.75 118 THR B CA 1
ATOM 3844 C C . THR B 1 118 ? 1.297 -27.781 -22.875 1 76.75 118 THR B C 1
ATOM 3846 O O . THR B 1 118 ? 1.083 -28.984 -22.938 1 76.75 118 THR B O 1
ATOM 3849 N N . GLY B 1 119 ? 0.35 -26.859 -22.953 1 72.19 119 GLY B N 1
ATOM 3850 C CA . GLY B 1 119 ? -0.971 -27.234 -23.422 1 72.19 119 GLY B CA 1
ATOM 3851 C C . GLY B 1 119 ? -1.435 -26.422 -24.625 1 72.19 119 GLY B C 1
ATOM 3852 O O . GLY B 1 119 ? -0.765 -25.484 -25.031 1 72.19 119 GLY B O 1
ATOM 3853 N N . CYS B 1 120 ? -2.426 -27.062 -25.312 1 62.16 120 CYS B N 1
ATOM 3854 C CA . CYS B 1 120 ? -3.057 -26.359 -26.422 1 62.16 120 CYS B CA 1
ATOM 3855 C C . CYS B 1 120 ? -4.492 -25.984 -26.078 1 62.16 120 CYS B C 1
ATOM 3857 O O . CYS B 1 120 ? -5.164 -26.688 -25.328 1 62.16 120 CYS B O 1
ATOM 3859 N N . PHE B 1 121 ? -4.883 -24.844 -26.531 1 59.34 121 PHE B N 1
ATOM 3860 C CA . PHE B 1 121 ? -6.254 -24.375 -26.328 1 59.34 121 PHE B CA 1
ATOM 3861 C C . PHE B 1 121 ? -7.172 -24.938 -27.406 1 59.34 121 PHE B C 1
ATOM 3863 O O . PHE B 1 121 ? -6.805 -24.984 -28.578 1 59.34 121 PHE B O 1
ATOM 3870 N N . PHE B 1 122 ? -8.289 -25.422 -26.938 1 60.34 122 PHE B N 1
ATOM 3871 C CA . PHE B 1 122 ? -9.297 -25.938 -27.875 1 60.34 122 PHE B CA 1
ATOM 3872 C C . PHE B 1 122 ? -10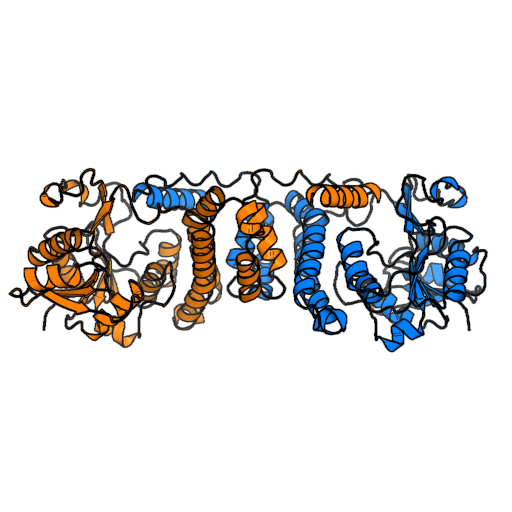.633 -25.234 -27.656 1 60.34 122 PHE B C 1
ATOM 3874 O O . PHE B 1 122 ? -11.281 -25.438 -26.641 1 60.34 122 PHE B O 1
ATOM 3881 N N . PRO B 1 123 ? -10.953 -24.297 -28.672 1 54.03 123 PRO B N 1
ATOM 3882 C CA . PRO B 1 123 ? -12.266 -23.672 -28.547 1 54.03 123 PRO B CA 1
ATOM 3883 C C . PRO B 1 123 ? -13.414 -24.656 -28.75 1 54.03 123 PRO B C 1
ATOM 3885 O O . PRO B 1 123 ? -13.406 -25.438 -29.703 1 54.03 123 PRO B O 1
ATOM 3888 N N . VAL B 1 124 ? -14.219 -24.922 -27.75 1 53.03 124 VAL B N 1
ATOM 3889 C CA . VAL B 1 124 ? -15.375 -25.797 -27.906 1 53.03 124 VAL B CA 1
ATOM 3890 C C . VAL B 1 124 ? -16.641 -24.969 -28.047 1 53.03 124 VAL B C 1
ATOM 3892 O O . VAL B 1 124 ? -16.938 -24.125 -27.188 1 53.03 124 VAL B O 1
ATOM 3895 N N . HIS B 1 125 ? -17.109 -24.797 -29.375 1 50.09 125 HIS B N 1
ATOM 3896 C CA . HIS B 1 125 ? -18.375 -24.078 -29.562 1 50.09 125 HIS B CA 1
ATOM 3897 C C . HIS B 1 125 ? -19.531 -24.812 -28.875 1 50.09 125 HIS B C 1
ATOM 3899 O O . HIS B 1 125 ? -20.578 -24.203 -28.609 1 50.09 125 HIS B O 1
ATOM 3905 N N . LYS B 1 126 ? -19.719 -26.141 -29.062 1 47.62 126 LYS B N 1
ATOM 3906 C CA . LYS B 1 126 ? -20.812 -26.875 -28.438 1 47.62 126 LYS B CA 1
ATOM 3907 C C . LYS B 1 126 ? -20.297 -27.812 -27.344 1 47.62 126 LYS B C 1
ATOM 3909 O O . LYS B 1 126 ? -19.234 -28.422 -27.5 1 47.62 126 LYS B O 1
ATOM 3914 N N . PRO B 1 127 ? -20.812 -27.594 -26.188 1 48.38 127 PRO B N 1
ATOM 3915 C CA . PRO B 1 127 ? -20.406 -28.438 -25.047 1 48.38 127 PRO B CA 1
ATOM 3916 C C . PRO B 1 127 ? -20.219 -29.891 -25.422 1 48.38 127 PRO B C 1
ATOM 3918 O O . PRO B 1 127 ? -19.391 -30.594 -24.828 1 48.38 127 PRO B O 1
ATOM 3921 N N . ASP B 1 128 ? -21.094 -30.359 -26.375 1 45.91 128 ASP B N 1
ATOM 3922 C CA . ASP B 1 128 ? -21.234 -31.797 -26.562 1 45.91 128 ASP B CA 1
ATOM 3923 C C . ASP B 1 128 ? -20.109 -32.344 -27.453 1 45.91 128 ASP B C 1
ATOM 3925 O O . ASP B 1 128 ? -19.969 -33.562 -27.594 1 45.91 128 ASP B O 1
ATOM 3929 N N . VAL B 1 129 ? -19.547 -31.609 -28.312 1 45.66 129 VAL B N 1
ATOM 3930 C CA . VAL B 1 129 ? -18.688 -32.219 -29.312 1 45.66 129 VAL B CA 1
ATOM 3931 C C . VAL B 1 129 ? -17.297 -32.438 -28.734 1 45.66 129 VAL B C 1
ATOM 3933 O O . VAL B 1 129 ? -16.484 -31.5 -28.656 1 45.66 129 VAL B O 1
ATOM 3936 N N . MET B 1 130 ? -17.203 -33.156 -27.75 1 47.84 130 MET B N 1
ATOM 3937 C CA . MET B 1 130 ? -16.062 -33.438 -26.891 1 47.84 130 MET B CA 1
ATOM 3938 C C . MET B 1 130 ? -15.039 -34.312 -27.609 1 47.84 130 MET B C 1
ATOM 3940 O O . MET B 1 130 ? -14.164 -34.906 -26.984 1 47.84 130 MET B O 1
ATOM 3944 N N . ASP B 1 131 ? -15.148 -34.594 -29.016 1 43.75 131 ASP B N 1
ATOM 3945 C CA . ASP B 1 131 ? -14.211 -35.594 -29.5 1 43.75 131 ASP B CA 1
ATOM 3946 C C . ASP B 1 131 ? -12.805 -35 -29.641 1 43.75 131 ASP B C 1
ATOM 3948 O O . ASP B 1 131 ? -12.57 -34.125 -30.484 1 43.75 131 ASP B O 1
ATOM 3952 N N . ILE B 1 132 ? -12.023 -35.031 -28.656 1 47.12 132 ILE B N 1
ATOM 3953 C CA . ILE B 1 132 ? -10.594 -34.75 -28.609 1 47.12 132 ILE B CA 1
ATOM 3954 C C . ILE B 1 132 ? -9.945 -35.25 -29.906 1 47.12 132 ILE B C 1
ATOM 3956 O O . ILE B 1 132 ? -8.906 -34.719 -30.328 1 47.12 132 ILE B O 1
ATOM 3960 N N . MET B 1 133 ? -10.547 -36.344 -30.469 1 43.78 133 MET B N 1
ATOM 3961 C CA . MET B 1 133 ? -9.961 -36.938 -31.672 1 43.78 133 MET B CA 1
ATOM 3962 C C . MET B 1 133 ? -10.023 -35.969 -32.844 1 43.78 133 MET B C 1
ATOM 3964 O O . MET B 1 133 ? -9.383 -36.188 -33.875 1 43.78 133 MET B O 1
ATOM 3968 N N . SER B 1 134 ? -10.75 -34.906 -32.531 1 47.28 134 SER B N 1
ATOM 3969 C CA . SER B 1 134 ? -10.922 -34.031 -33.688 1 47.28 134 SER B CA 1
ATOM 3970 C C . SER B 1 134 ? -9.898 -32.906 -33.656 1 47.28 134 SER B C 1
ATOM 3972 O O . SER B 1 134 ? -9.891 -32.062 -34.562 1 47.28 134 SER B O 1
ATOM 3974 N N . VAL B 1 135 ? -9.102 -32.938 -32.594 1 52.38 135 VAL B N 1
ATOM 3975 C CA . VAL B 1 135 ? -8.102 -31.859 -32.625 1 52.38 135 VAL B CA 1
ATOM 3976 C C . VAL B 1 135 ? -6.988 -32.219 -33.594 1 52.38 135 VAL B C 1
ATOM 3978 O O . VAL B 1 135 ? -6.383 -33.312 -33.5 1 52.38 135 VAL B O 1
ATOM 3981 N N . PRO B 1 136 ? -6.879 -31.453 -34.656 1 50.97 136 PRO B N 1
ATOM 3982 C CA . PRO B 1 136 ? -5.797 -31.766 -35.594 1 50.97 136 PRO B CA 1
ATOM 3983 C C . PRO B 1 136 ? -4.438 -31.875 -34.906 1 50.97 136 PRO B C 1
ATOM 3985 O O . PRO B 1 136 ? -4.145 -31.125 -33.969 1 50.97 136 PRO B O 1
ATOM 3988 N N . LYS B 1 137 ? -3.668 -33.031 -35.125 1 52.53 137 LYS B N 1
ATOM 3989 C CA . LYS B 1 137 ? -2.342 -33.344 -34.594 1 52.53 137 LYS B CA 1
ATOM 3990 C C . LYS B 1 137 ? -1.418 -32.125 -34.656 1 52.53 137 LYS B C 1
ATOM 3992 O O . LYS B 1 137 ? -0.509 -32 -33.844 1 52.53 137 LYS B O 1
ATOM 3997 N N . GLU B 1 138 ? -1.671 -31.281 -35.625 1 50.47 138 GLU B N 1
ATOM 3998 C CA . GLU B 1 138 ? -0.812 -30.125 -35.844 1 50.47 138 GLU B CA 1
ATOM 3999 C C . GLU B 1 138 ? -0.862 -29.156 -34.656 1 50.47 138 GLU B C 1
ATOM 4001 O O . GLU B 1 138 ? 0.089 -28.406 -34.438 1 50.47 138 GLU B O 1
ATOM 4006 N N . ASN B 1 139 ? -1.877 -29.391 -33.969 1 51.03 139 ASN B N 1
ATOM 4007 C CA . ASN B 1 139 ? -2.064 -28.406 -32.906 1 51.03 139 ASN B CA 1
ATOM 4008 C C . ASN B 1 139 ? -1.295 -28.797 -31.641 1 51.03 139 ASN B C 1
ATOM 4010 O O . ASN B 1 139 ? -1.173 -27.984 -30.719 1 51.03 139 ASN B O 1
ATOM 4014 N N . TYR B 1 140 ? -0.871 -30.141 -31.672 1 50.72 140 TYR B N 1
ATOM 4015 C CA . TYR B 1 140 ? -0.186 -30.609 -30.469 1 50.72 140 TYR B CA 1
ATOM 4016 C C . TYR B 1 140 ? 1.326 -30.562 -30.656 1 50.72 140 TYR B C 1
ATOM 4018 O O . TYR B 1 140 ? 2.08 -30.859 -29.734 1 50.72 140 TYR B O 1
ATOM 4026 N N . LEU B 1 141 ? 1.671 -30.312 -31.922 1 49.47 141 LEU B N 1
ATOM 4027 C CA . LEU B 1 141 ? 3.098 -30.359 -32.219 1 49.47 141 LEU B CA 1
ATOM 4028 C C . LEU B 1 141 ? 3.74 -28.984 -32.062 1 49.47 141 LEU B C 1
ATOM 4030 O O . LEU B 1 141 ? 3.064 -27.969 -32.188 1 49.47 141 LEU B O 1
ATOM 4034 N N . PRO B 1 142 ? 5.023 -29.016 -31.531 1 50.12 142 PRO B N 1
ATOM 4035 C CA . PRO B 1 142 ? 5.738 -27.75 -31.422 1 50.12 142 PRO B CA 1
ATOM 4036 C C . PRO B 1 142 ? 5.562 -26.875 -32.656 1 50.12 142 PRO B C 1
ATOM 4038 O O . PRO B 1 142 ? 5.625 -27.375 -33.781 1 50.12 142 PRO B O 1
ATOM 4041 N N . GLN B 1 143 ? 4.758 -25.875 -32.531 1 45.47 143 GLN B N 1
ATOM 4042 C CA . GLN B 1 143 ? 4.809 -25 -33.719 1 45.47 143 GLN B CA 1
ATOM 4043 C C . GLN B 1 143 ? 6.188 -24.375 -33.875 1 45.47 143 GLN B C 1
ATOM 4045 O O . GLN B 1 143 ? 6.891 -24.156 -32.875 1 45.47 143 GLN B O 1
ATOM 4050 N N . ASP B 1 144 ? 6.672 -24.406 -35.094 1 41.31 144 ASP B N 1
ATOM 4051 C CA . ASP B 1 144 ? 7.938 -23.781 -35.469 1 41.31 144 ASP B CA 1
ATOM 4052 C C . ASP B 1 144 ? 8.156 -22.484 -34.719 1 41.31 144 ASP B C 1
ATOM 4054 O O . ASP B 1 144 ? 9.297 -22.078 -34.469 1 41.31 144 ASP B O 1
ATOM 4058 N N . LYS B 1 145 ? 7.125 -21.969 -34.406 1 41.81 145 LYS B N 1
ATOM 4059 C CA . LYS B 1 145 ? 7.348 -20.609 -33.906 1 41.81 145 LYS B CA 1
ATOM 4060 C C . LYS B 1 145 ? 7.762 -20.641 -32.438 1 41.81 145 LYS B C 1
ATOM 4062 O O . LYS B 1 145 ? 8.062 -19.594 -31.859 1 41.81 145 LYS B O 1
ATOM 4067 N N . ASP B 1 146 ? 7.492 -21.734 -31.938 1 44.19 146 ASP B N 1
ATOM 4068 C CA . ASP B 1 146 ? 7.914 -21.656 -30.547 1 44.19 146 ASP B CA 1
ATOM 4069 C C . ASP B 1 146 ? 9.414 -21.891 -30.406 1 44.19 146 ASP B C 1
ATOM 4071 O O . ASP B 1 146 ? 9.852 -22.984 -30.031 1 44.19 146 ASP B O 1
ATOM 4075 N N . LYS B 1 147 ? 10.102 -21.234 -31.016 1 46.62 147 LYS B N 1
ATOM 4076 C CA . LYS B 1 147 ? 11.555 -21.266 -31.188 1 46.62 147 LYS B CA 1
ATOM 4077 C C . LYS B 1 147 ? 12.242 -21.672 -29.875 1 46.62 147 LYS B C 1
ATOM 4079 O O . LYS B 1 147 ? 13.367 -22.156 -29.891 1 46.62 147 LYS B O 1
ATOM 4084 N N . ASP B 1 148 ? 11.719 -21.266 -28.859 1 49.12 148 ASP B N 1
ATOM 4085 C CA . ASP B 1 148 ? 12.594 -21.453 -27.703 1 49.12 148 ASP B CA 1
ATOM 4086 C C . ASP B 1 148 ? 12.344 -22.797 -27.031 1 49.12 148 ASP B C 1
ATOM 4088 O O . ASP B 1 148 ? 12.922 -23.094 -25.969 1 49.12 148 ASP B O 1
ATOM 4092 N N . ILE B 1 149 ? 11.414 -23.609 -27.562 1 53.94 149 ILE B N 1
ATOM 4093 C CA . ILE B 1 149 ? 11.227 -24.906 -26.906 1 53.94 149 ILE B CA 1
ATOM 4094 C C . ILE B 1 149 ? 12.047 -25.969 -27.625 1 53.94 149 ILE B C 1
ATOM 4096 O O . ILE B 1 149 ? 11.953 -26.109 -28.844 1 53.94 149 ILE B O 1
ATOM 4100 N N . PRO B 1 150 ? 12.883 -26.578 -26.969 1 55.94 150 PRO B N 1
ATOM 4101 C CA . PRO B 1 150 ? 13.711 -27.625 -27.578 1 55.94 150 PRO B CA 1
ATOM 4102 C C . PRO B 1 150 ? 12.891 -28.719 -28.25 1 55.94 150 PRO B C 1
ATOM 4104 O O . PRO B 1 150 ? 11.781 -29.016 -27.797 1 55.94 150 PRO B O 1
ATOM 4107 N N . GLY B 1 151 ? 13.297 -29.203 -29.438 1 63.5 151 GLY B N 1
ATOM 4108 C CA . GLY B 1 151 ? 12.695 -30.266 -30.219 1 63.5 151 GLY B CA 1
ATOM 4109 C C . GLY B 1 151 ? 12.641 -31.594 -29.469 1 63.5 151 GLY B C 1
ATOM 4110 O O . GLY B 1 151 ? 11.953 -32.531 -29.891 1 63.5 151 GLY B O 1
ATOM 4111 N N . GLU B 1 152 ? 13.391 -31.75 -28.344 1 80.69 152 GLU B N 1
ATOM 4112 C CA . GLU B 1 152 ? 13.414 -32.938 -27.516 1 80.69 152 GLU B CA 1
ATOM 4113 C C . GLU B 1 152 ? 13.336 -32.594 -26.031 1 80.69 152 GLU B C 1
ATOM 4115 O O . GLU B 1 152 ? 13.477 -31.422 -25.656 1 80.69 152 GLU B O 1
ATOM 4120 N N . ALA B 1 153 ? 12.984 -33.625 -25.203 1 89.75 153 ALA B N 1
ATOM 4121 C CA . ALA B 1 153 ? 13 -33.438 -23.766 1 89.75 153 ALA B CA 1
ATOM 4122 C C . ALA B 1 153 ? 14.336 -32.844 -23.312 1 89.75 153 ALA B C 1
ATOM 4124 O O . ALA B 1 153 ? 15.398 -33.312 -23.719 1 89.75 153 ALA B O 1
ATOM 4125 N N . THR B 1 154 ? 14.242 -31.75 -22.562 1 91.06 154 THR B N 1
ATOM 4126 C CA . THR B 1 154 ? 15.461 -31.047 -22.156 1 91.06 154 THR B CA 1
ATOM 4127 C C . THR B 1 154 ? 15.516 -30.891 -20.641 1 91.06 154 THR B C 1
ATOM 4129 O O . THR B 1 154 ? 14.539 -30.453 -20.031 1 91.06 154 THR B O 1
ATOM 4132 N N . LEU B 1 155 ? 16.641 -31.328 -20.125 1 94.44 155 LEU B N 1
ATOM 4133 C CA . LEU B 1 155 ? 16.922 -31.094 -18.703 1 94.44 155 LEU B CA 1
ATOM 4134 C C . LEU B 1 155 ? 17.312 -29.641 -18.469 1 94.44 155 LEU B C 1
ATOM 4136 O O . LEU B 1 155 ? 18.219 -29.125 -19.125 1 94.44 155 LEU B O 1
ATOM 4140 N N . LEU B 1 156 ? 16.609 -28.984 -17.547 1 93.75 156 LEU B N 1
ATOM 4141 C CA . LEU B 1 156 ? 16.938 -27.594 -17.25 1 93.75 156 LEU B CA 1
ATOM 4142 C C . LEU B 1 156 ? 18.234 -27.484 -16.453 1 93.75 156 LEU B C 1
ATOM 4144 O O . LEU B 1 156 ? 18.625 -28.453 -15.781 1 93.75 156 LEU B O 1
ATOM 4148 N N . THR B 1 157 ? 18.812 -26.281 -16.5 1 93.38 157 THR B N 1
ATOM 4149 C CA . THR B 1 157 ? 20.016 -25.984 -15.727 1 93.38 157 THR B CA 1
ATOM 4150 C C . THR B 1 157 ? 19.734 -26.109 -14.234 1 93.38 157 THR B C 1
ATOM 4152 O O . THR B 1 157 ? 18.594 -25.938 -13.789 1 93.38 157 THR B O 1
ATOM 4155 N N . GLN B 1 158 ? 20.781 -26.453 -13.531 1 94.38 158 GLN B N 1
ATOM 4156 C CA . GLN B 1 158 ? 20.672 -26.531 -12.078 1 94.38 158 GLN B CA 1
ATOM 4157 C C . GLN B 1 158 ? 20.922 -25.172 -11.438 1 94.38 158 GLN B C 1
ATOM 4159 O O . GLN B 1 158 ? 20.844 -25.031 -10.219 1 94.38 158 GLN B O 1
ATOM 4164 N N . ASP B 1 159 ? 21.188 -24.172 -12.289 1 96.31 159 ASP B N 1
ATOM 4165 C CA . ASP B 1 159 ? 21.297 -22.797 -11.82 1 96.31 159 ASP B CA 1
ATOM 4166 C C . ASP B 1 159 ? 19.906 -22.188 -11.594 1 96.31 159 ASP B C 1
ATOM 4168 O O . ASP B 1 159 ? 19.234 -21.797 -12.555 1 96.31 159 ASP B O 1
ATOM 4172 N N . PHE B 1 160 ? 19.594 -22.016 -10.344 1 96.88 160 PHE B N 1
ATOM 4173 C CA . PHE B 1 160 ? 18.25 -21.547 -10.008 1 96.88 160 PHE B CA 1
ATOM 4174 C C . PHE B 1 160 ? 18.078 -20.094 -10.414 1 96.88 160 PHE B C 1
ATOM 4176 O O . PHE B 1 160 ? 16.953 -19.625 -10.625 1 96.88 160 PHE B O 1
ATOM 4183 N N . GLY B 1 161 ? 19.172 -19.359 -10.5 1 96.06 161 GLY B N 1
ATOM 4184 C CA . GLY B 1 161 ? 19.094 -18 -11.008 1 96.06 161 GLY B CA 1
ATOM 4185 C C . GLY B 1 161 ? 18.609 -17.922 -12.438 1 96.06 161 GLY B C 1
ATOM 4186 O O . GLY B 1 161 ? 17.781 -17.078 -12.781 1 96.06 161 GLY B O 1
ATOM 4187 N N . VAL B 1 162 ? 19.109 -18.781 -13.203 1 94.25 162 VAL B N 1
ATOM 4188 C CA . VAL B 1 162 ? 18.719 -18.844 -14.609 1 94.25 162 VAL B CA 1
ATOM 4189 C C . VAL B 1 162 ? 17.266 -19.312 -14.727 1 94.25 162 VAL B C 1
ATOM 4191 O O . VAL B 1 162 ? 16.5 -18.781 -15.516 1 94.25 162 VAL B O 1
ATOM 4194 N N . ARG B 1 163 ? 16.891 -20.328 -13.953 1 94.5 163 ARG B N 1
ATOM 4195 C CA . ARG B 1 163 ? 15.516 -20.812 -13.961 1 94.5 163 ARG B CA 1
ATOM 4196 C C . ARG B 1 163 ? 14.539 -19.703 -13.594 1 94.5 163 ARG B C 1
ATOM 4198 O O . ARG B 1 163 ? 13.508 -19.531 -14.25 1 94.5 163 ARG B O 1
ATOM 4205 N N . LEU B 1 164 ? 14.922 -18.969 -12.539 1 94.38 164 LEU B N 1
ATOM 4206 C CA . LEU B 1 164 ? 14.086 -17.859 -12.086 1 94.38 164 LEU B CA 1
ATOM 4207 C C . LEU B 1 164 ? 13.938 -16.812 -13.188 1 94.38 164 LEU B C 1
ATOM 4209 O O . LEU B 1 164 ? 12.828 -16.344 -13.461 1 94.38 164 LEU B O 1
ATOM 4213 N N . SER B 1 165 ? 15.031 -16.453 -13.75 1 89.81 165 SER B N 1
ATOM 4214 C CA . SER B 1 165 ? 15.016 -15.461 -14.82 1 89.81 165 SER B CA 1
ATOM 4215 C C . SER B 1 165 ? 14.078 -15.875 -15.953 1 89.81 165 SER B C 1
ATOM 4217 O O . SER B 1 165 ? 13.312 -15.062 -16.469 1 89.81 165 SER B O 1
ATOM 4219 N N . ASN B 1 166 ? 14.125 -17.125 -16.281 1 83.69 166 ASN B N 1
ATOM 4220 C CA . ASN B 1 166 ? 13.258 -17.641 -17.344 1 83.69 166 ASN B CA 1
ATOM 4221 C C . ASN B 1 166 ? 11.789 -17.625 -16.922 1 83.69 166 ASN B C 1
ATOM 4223 O O . ASN B 1 166 ? 10.914 -17.328 -17.75 1 83.69 166 ASN B O 1
ATOM 4227 N N . TRP B 1 167 ? 11.547 -17.938 -15.688 1 87.31 167 TRP B N 1
ATOM 4228 C CA . TRP B 1 167 ? 10.188 -17.891 -15.164 1 87.31 167 TRP B CA 1
ATOM 4229 C C . TRP B 1 167 ? 9.656 -16.453 -15.195 1 87.31 167 TRP B C 1
ATOM 4231 O O . TRP B 1 167 ? 8.516 -16.219 -15.594 1 87.31 167 TRP B O 1
ATOM 4241 N N . LEU B 1 168 ? 10.492 -15.508 -14.836 1 85.44 168 LEU B N 1
ATOM 4242 C CA . LEU B 1 168 ? 10.125 -14.102 -14.781 1 85.44 168 LEU B CA 1
ATOM 4243 C C . LEU B 1 168 ? 9.859 -13.555 -16.188 1 85.44 168 LEU B C 1
ATOM 4245 O O . LEU B 1 168 ? 9.117 -12.578 -16.344 1 85.44 168 LEU B O 1
ATOM 4249 N N . ASN B 1 169 ? 10.438 -14.234 -17.094 1 77.5 169 ASN B N 1
ATOM 4250 C CA . ASN B 1 169 ? 10.258 -13.797 -18.484 1 77.5 169 ASN B CA 1
ATOM 4251 C C . ASN B 1 169 ? 9.078 -14.516 -19.141 1 77.5 169 ASN B C 1
ATOM 4253 O O . ASN B 1 169 ? 8.844 -14.344 -20.344 1 77.5 169 ASN B O 1
ATOM 4257 N N . GLY B 1 170 ? 8.461 -15.359 -18.422 1 74.12 170 GLY B N 1
ATOM 4258 C CA . GLY B 1 170 ? 7.242 -15.984 -18.906 1 74.12 170 GLY B CA 1
ATOM 4259 C C . GLY B 1 170 ? 7.496 -17.266 -19.688 1 74.12 170 GLY B C 1
ATOM 4260 O O . GLY B 1 170 ? 6.617 -17.734 -20.406 1 74.12 170 GLY B O 1
ATOM 4261 N N . THR B 1 171 ? 8.609 -17.719 -19.562 1 66 171 THR B N 1
ATOM 4262 C CA . THR B 1 171 ? 8.984 -18.906 -20.328 1 66 171 THR B CA 1
ATOM 4263 C C . THR B 1 171 ? 8.266 -20.141 -19.812 1 66 171 THR B C 1
ATOM 4265 O O . THR B 1 171 ? 7.93 -21.047 -20.578 1 66 171 THR B O 1
ATOM 4268 N N . TYR B 1 172 ? 8.039 -20.078 -18.578 1 71.25 172 TYR B N 1
ATOM 4269 C CA . TYR B 1 172 ? 7.43 -21.266 -17.969 1 71.25 172 TYR B CA 1
ATOM 4270 C C . TYR B 1 172 ? 5.992 -20.984 -17.547 1 71.25 172 TYR B C 1
ATOM 4272 O O . TYR B 1 172 ? 5.695 -19.922 -16.984 1 71.25 172 TYR B O 1
ATOM 4280 N N . ASN B 1 173 ? 5.16 -21.938 -17.844 1 67.69 173 ASN B N 1
ATOM 4281 C CA . ASN B 1 173 ? 3.762 -21.812 -17.453 1 67.69 173 ASN B CA 1
ATOM 4282 C C . ASN B 1 173 ? 3.58 -22.016 -15.953 1 67.69 173 ASN B C 1
ATOM 4284 O O . ASN B 1 173 ? 4.168 -22.938 -15.375 1 67.69 173 ASN B O 1
ATOM 4288 N N . GLY B 1 174 ? 2.781 -21.156 -15.383 1 75.75 174 GLY B N 1
ATOM 4289 C CA . GLY B 1 174 ? 2.559 -21.219 -13.945 1 75.75 174 GLY B CA 1
ATOM 4290 C C . GLY B 1 174 ? 1.411 -22.141 -13.555 1 75.75 174 GLY B C 1
ATOM 4291 O O . GLY B 1 174 ? 1.164 -22.359 -12.375 1 75.75 174 GLY B O 1
ATOM 4292 N N . ASN B 1 175 ? 0.829 -22.781 -14.523 1 76.88 175 ASN B N 1
ATOM 4293 C CA . ASN B 1 175 ? -0.286 -23.688 -14.25 1 76.88 175 ASN B CA 1
ATOM 4294 C C . ASN B 1 175 ? 0.197 -25.031 -13.711 1 76.88 175 ASN B C 1
ATOM 4296 O O . ASN B 1 175 ? 1.362 -25.391 -13.883 1 76.88 175 ASN B O 1
ATOM 4300 N N . VAL B 1 176 ? -0.676 -25.703 -13.047 1 86.25 176 VAL B N 1
ATOM 4301 C CA . VAL B 1 176 ? -0.287 -26.984 -12.453 1 86.25 176 VAL B CA 1
ATOM 4302 C C . VAL B 1 176 ? -0.479 -28.094 -13.469 1 86.25 176 VAL B C 1
ATOM 4304 O O . VAL B 1 176 ? 0.233 -29.109 -13.438 1 86.25 176 VAL B O 1
ATOM 4307 N N . TRP B 1 177 ? -1.406 -27.828 -14.461 1 81.44 177 TRP B N 1
ATOM 4308 C CA . TRP B 1 177 ? -1.601 -28.859 -15.469 1 81.44 177 TRP B CA 1
ATOM 4309 C C . TRP B 1 177 ? -0.369 -28.984 -16.359 1 81.44 177 TRP B C 1
ATOM 4311 O O . TRP B 1 177 ? 0.392 -28.031 -16.516 1 81.44 177 TRP B O 1
ATOM 4321 N N . GLY B 1 178 ? -0.083 -30.172 -16.812 1 85.62 178 GLY B N 1
ATOM 4322 C CA . GLY B 1 178 ? 1.05 -30.406 -17.703 1 85.62 178 GLY B CA 1
ATOM 4323 C C . GLY B 1 178 ? 2.334 -30.703 -16.953 1 85.62 178 GLY B C 1
ATOM 4324 O O . GLY B 1 178 ? 3.42 -30.672 -17.531 1 85.62 178 GLY B O 1
ATOM 4325 N N . LYS B 1 179 ? 2.129 -30.891 -15.695 1 93.62 179 LYS B N 1
ATOM 4326 C CA . LYS B 1 179 ? 3.295 -31.266 -14.898 1 93.62 179 LYS B CA 1
ATOM 4327 C C . LYS B 1 179 ? 3.156 -32.688 -14.344 1 93.62 179 LYS B C 1
ATOM 4329 O O . LYS B 1 179 ? 2.072 -33.062 -13.914 1 93.62 179 LYS B O 1
ATOM 4334 N N . MET B 1 180 ? 4.18 -33.438 -14.5 1 97.19 180 MET B N 1
ATOM 4335 C CA . MET B 1 180 ? 4.332 -34.719 -13.844 1 97.19 180 MET B CA 1
ATOM 4336 C C . MET B 1 180 ? 5.461 -34.688 -12.82 1 97.19 180 MET B C 1
ATOM 4338 O O . MET B 1 180 ? 6.602 -34.375 -13.164 1 97.19 180 MET B O 1
ATOM 4342 N N . ILE B 1 181 ? 5.18 -35.094 -11.555 1 98.38 181 ILE B N 1
ATOM 4343 C CA . ILE B 1 181 ? 6.102 -34.844 -10.453 1 98.38 181 ILE B CA 1
ATOM 4344 C C . ILE B 1 181 ? 6.352 -36.125 -9.688 1 98.38 181 ILE B C 1
ATOM 4346 O O . ILE B 1 181 ? 5.414 -36.875 -9.383 1 98.38 181 ILE B O 1
ATOM 4350 N N . LYS B 1 182 ? 7.582 -36.375 -9.438 1 98.56 182 LYS B N 1
ATOM 4351 C CA . LYS B 1 182 ? 7.945 -37.5 -8.609 1 98.56 182 LYS B CA 1
ATOM 4352 C C . LYS B 1 182 ? 7.359 -37.375 -7.207 1 98.56 182 LYS B C 1
ATOM 4354 O O . LYS B 1 182 ? 7.57 -36.375 -6.531 1 98.56 182 LYS B O 1
ATOM 4359 N N . LYS B 1 183 ? 6.621 -38.375 -6.785 1 97.88 183 LYS B N 1
ATOM 4360 C CA . LYS B 1 183 ? 5.93 -38.312 -5.5 1 97.88 183 LYS B CA 1
ATOM 4361 C C . LYS B 1 183 ? 6.918 -38.125 -4.355 1 97.88 183 LYS B C 1
ATOM 4363 O O . LYS B 1 183 ? 6.664 -37.344 -3.432 1 97.88 183 LYS B O 1
ATOM 4368 N N . SER B 1 184 ? 8.031 -38.75 -4.348 1 97.5 184 SER B N 1
ATOM 4369 C CA . SER B 1 184 ? 9.031 -38.625 -3.293 1 97.5 184 SER B CA 1
ATOM 4370 C C . SER B 1 184 ? 9.57 -37.219 -3.217 1 97.5 184 SER B C 1
ATOM 4372 O O . SER B 1 184 ? 9.875 -36.719 -2.131 1 97.5 184 SER B O 1
ATOM 4374 N N . PHE B 1 185 ? 9.711 -36.562 -4.418 1 97.69 185 PHE B N 1
ATOM 4375 C CA . PHE B 1 185 ? 10.125 -35.156 -4.453 1 97.69 185 PHE B CA 1
ATOM 4376 C C . PHE B 1 185 ? 9.141 -34.281 -3.697 1 97.69 185 PHE B C 1
ATOM 4378 O O . PHE B 1 185 ? 9.547 -33.406 -2.92 1 97.69 185 PHE B O 1
ATOM 4385 N N . ILE B 1 186 ? 7.844 -34.5 -3.861 1 97.25 186 ILE B N 1
ATOM 4386 C CA . ILE B 1 186 ? 6.793 -33.75 -3.182 1 97.25 186 ILE B CA 1
ATOM 4387 C C . ILE B 1 186 ? 6.887 -34 -1.676 1 97.25 186 ILE B C 1
ATOM 4389 O O . ILE B 1 186 ? 6.863 -33.031 -0.894 1 97.25 186 ILE B O 1
ATOM 4393 N N . MET B 1 187 ? 7.047 -35.219 -1.311 1 95.94 187 MET B N 1
ATOM 4394 C CA . MET B 1 187 ? 7.086 -35.594 0.098 1 95.94 187 MET B CA 1
ATOM 4395 C C . MET B 1 187 ? 8.352 -35.062 0.771 1 95.94 187 MET B C 1
ATOM 4397 O O . MET B 1 187 ? 8.289 -34.5 1.862 1 95.94 187 MET B O 1
ATOM 4401 N N . ASP B 1 188 ? 9.453 -35.219 0.115 1 96.19 188 ASP B N 1
ATOM 4402 C CA . ASP B 1 188 ? 10.742 -34.812 0.679 1 96.19 188 ASP B CA 1
ATOM 4403 C C . ASP B 1 188 ? 10.82 -33.312 0.89 1 96.19 188 ASP B C 1
ATOM 4405 O O . ASP B 1 188 ? 11.5 -32.844 1.807 1 96.19 188 ASP B O 1
ATOM 4409 N N . ASN B 1 189 ? 10.094 -32.562 0.101 1 96.06 189 ASN B N 1
ATOM 4410 C CA . ASN B 1 189 ? 10.164 -31.109 0.18 1 96.06 189 ASN B CA 1
ATOM 4411 C C . ASN B 1 189 ? 8.906 -30.531 0.831 1 96.06 189 ASN B C 1
ATOM 4413 O O . ASN B 1 189 ? 8.758 -29.312 0.91 1 96.06 189 ASN B O 1
ATOM 4417 N N . ASN B 1 190 ? 7.992 -31.438 1.255 1 94.56 190 ASN B N 1
ATOM 4418 C CA . ASN B 1 190 ? 6.738 -31.031 1.883 1 94.56 190 ASN B CA 1
ATOM 4419 C C . ASN B 1 190 ? 5.992 -30 1.034 1 94.56 190 ASN B C 1
ATOM 4421 O O . ASN B 1 190 ? 5.566 -28.969 1.541 1 94.56 190 ASN B O 1
ATOM 4425 N N . ILE B 1 191 ? 5.953 -30.25 -0.287 1 96.06 191 ILE B N 1
ATOM 4426 C CA . ILE B 1 191 ? 5.277 -29.344 -1.21 1 96.06 191 ILE B CA 1
ATOM 4427 C C . ILE B 1 191 ? 3.773 -29.594 -1.172 1 96.06 191 ILE B C 1
ATOM 4429 O O . ILE B 1 191 ? 3.326 -30.75 -1.281 1 96.06 191 ILE B O 1
ATOM 4433 N N . ARG B 1 192 ? 2.979 -28.547 -0.936 1 95.5 192 ARG B N 1
ATOM 4434 C CA . ARG B 1 192 ? 1.52 -28.578 -0.907 1 95.5 192 ARG B CA 1
ATOM 4435 C C . ARG B 1 192 ? 0.928 -27.344 -1.575 1 95.5 192 ARG B C 1
ATOM 4437 O O . ARG B 1 192 ? 1.596 -26.312 -1.69 1 95.5 192 ARG B O 1
ATOM 4444 N N . PHE B 1 193 ? -0.278 -27.531 -2.035 1 95.56 193 PHE B N 1
ATOM 4445 C CA . PHE B 1 193 ? -1 -26.344 -2.498 1 95.56 193 PHE B CA 1
ATOM 4446 C C . PHE B 1 193 ? -1.365 -25.438 -1.328 1 95.56 193 PHE B C 1
ATOM 4448 O O . PHE B 1 193 ? -1.892 -25.906 -0.316 1 95.56 193 PHE B O 1
ATOM 4455 N N . ALA B 1 194 ? -1.033 -24.172 -1.46 1 92.06 194 ALA B N 1
ATOM 4456 C CA . ALA B 1 194 ? -1.351 -23.203 -0.41 1 92.06 194 ALA B CA 1
ATOM 4457 C C . ALA B 1 194 ? -2.842 -22.891 -0.391 1 92.06 194 ALA B C 1
ATOM 4459 O O . ALA B 1 194 ? -3.514 -22.969 -1.422 1 92.06 194 ALA B O 1
ATOM 4460 N N . SER B 1 195 ? -3.26 -22.531 0.784 1 86.69 195 SER B N 1
ATOM 4461 C CA . SER B 1 195 ? -4.66 -22.172 0.953 1 86.69 195 SER B CA 1
ATOM 4462 C C . SER B 1 195 ? -4.902 -20.719 0.557 1 86.69 195 SER B C 1
ATOM 4464 O O . SER B 1 195 ? -5.164 -19.875 1.413 1 86.69 195 SER B O 1
ATOM 4466 N N . ILE B 1 196 ? -4.781 -20.406 -0.666 1 84.06 196 ILE B N 1
ATOM 4467 C CA . ILE B 1 196 ? -5.09 -19.094 -1.226 1 84.06 196 ILE B CA 1
ATOM 4468 C C . ILE B 1 196 ? -6.09 -19.25 -2.371 1 84.06 196 ILE B C 1
ATOM 4470 O O . ILE B 1 196 ? -6.156 -20.297 -3.012 1 84.06 196 ILE B O 1
ATOM 4474 N N . LYS B 1 197 ? -6.84 -18.266 -2.547 1 78.06 197 LYS B N 1
ATOM 4475 C CA . LYS B 1 197 ? -8 -18.375 -3.426 1 78.06 197 LYS B CA 1
ATOM 4476 C C . LYS B 1 197 ? -7.594 -18.266 -4.891 1 78.06 197 LYS B C 1
ATOM 4478 O O . LYS B 1 197 ? -8.328 -18.688 -5.781 1 78.06 197 LYS B O 1
ATOM 4483 N N . MET B 1 198 ? -6.457 -17.594 -5.055 1 81.25 198 MET B N 1
ATOM 4484 C CA . MET B 1 198 ? -5.938 -17.453 -6.414 1 81.25 198 MET B CA 1
ATOM 4485 C C . MET B 1 198 ? -4.422 -17.609 -6.434 1 81.25 198 MET B C 1
ATOM 4487 O O . MET B 1 198 ? -3.75 -17.328 -5.445 1 81.25 198 MET B O 1
ATOM 4491 N N . SER B 1 199 ? -3.914 -18.109 -7.488 1 83.25 199 SER B N 1
ATOM 4492 C CA . SER B 1 199 ? -2.486 -18.25 -7.75 1 83.25 199 SER B CA 1
ATOM 4493 C C . SER B 1 199 ? -1.896 -19.422 -6.965 1 83.25 199 SER B C 1
ATOM 4495 O O . SER B 1 199 ? -0.682 -19.484 -6.766 1 83.25 199 SER B O 1
ATOM 4497 N N . GLU B 1 200 ? -2.795 -20.266 -6.355 1 88.44 200 GLU B N 1
ATOM 4498 C CA . GLU B 1 200 ? -2.299 -21.438 -5.652 1 88.44 200 GLU B CA 1
ATOM 4499 C C . GLU B 1 200 ? -1.496 -22.344 -6.586 1 88.44 200 GLU B C 1
ATOM 4501 O O . GLU B 1 200 ? -0.502 -22.938 -6.176 1 88.44 200 GLU B O 1
ATOM 4506 N N . ASP B 1 201 ? -1.961 -22.406 -7.848 1 88.75 201 ASP B N 1
ATOM 4507 C CA . ASP B 1 201 ? -1.286 -23.219 -8.852 1 88.75 201 ASP B CA 1
ATOM 4508 C C . ASP B 1 201 ? 0.073 -22.625 -9.219 1 88.75 201 ASP B C 1
ATOM 4510 O O . ASP B 1 201 ? 1.053 -23.359 -9.375 1 88.75 201 ASP B O 1
ATOM 4514 N N . VAL B 1 202 ? 0.054 -21.281 -9.305 1 89.62 202 VAL B N 1
ATOM 4515 C CA . VAL B 1 202 ? 1.281 -20.578 -9.672 1 89.62 202 VAL B CA 1
ATOM 4516 C C . VAL B 1 202 ? 2.334 -20.781 -8.586 1 89.62 202 VAL B C 1
ATOM 4518 O O . VAL B 1 202 ? 3.494 -21.062 -8.883 1 89.62 202 VAL B O 1
ATOM 4521 N N . LEU B 1 203 ? 1.902 -20.641 -7.352 1 94.69 203 LEU B N 1
ATOM 4522 C CA . LEU B 1 203 ? 2.826 -20.812 -6.23 1 94.69 203 LEU B CA 1
ATOM 4523 C C . LEU B 1 203 ? 3.352 -22.234 -6.164 1 94.69 203 LEU B C 1
ATOM 4525 O O . LEU B 1 203 ? 4.551 -22.453 -5.969 1 94.69 203 LEU B O 1
ATOM 4529 N N . PHE B 1 204 ? 2.492 -23.188 -6.332 1 95.5 204 PHE B N 1
ATOM 4530 C CA . PHE B 1 204 ? 2.873 -24.594 -6.32 1 95.5 204 PHE B CA 1
ATOM 4531 C C . PHE B 1 204 ? 3.902 -24.891 -7.406 1 95.5 204 PHE B C 1
ATOM 4533 O O . PHE B 1 204 ? 4.934 -25.5 -7.137 1 95.5 204 PHE B O 1
ATOM 4540 N N . SER B 1 205 ? 3.572 -24.453 -8.625 1 93.56 205 SER B N 1
ATOM 4541 C CA . SER B 1 205 ? 4.457 -24.656 -9.766 1 93.56 205 SER B CA 1
ATOM 4542 C C . SER B 1 205 ? 5.801 -23.969 -9.562 1 93.56 205 SER B C 1
ATOM 4544 O O . SER B 1 205 ? 6.844 -24.516 -9.93 1 93.56 205 SER B O 1
ATOM 4546 N N . PHE B 1 206 ? 5.75 -22.812 -8.992 1 94.62 206 PHE B N 1
ATOM 4547 C CA . PHE B 1 206 ? 6.953 -22.031 -8.711 1 94.62 206 PHE B CA 1
ATOM 4548 C C . PHE B 1 206 ? 7.852 -22.766 -7.719 1 94.62 206 PHE B C 1
ATOM 4550 O O . PHE B 1 206 ? 9.062 -22.859 -7.926 1 94.62 206 PHE B O 1
ATOM 4557 N N . GLU B 1 207 ? 7.277 -23.344 -6.684 1 96.25 207 GLU B N 1
ATOM 4558 C CA . GLU B 1 207 ? 8.039 -24.109 -5.703 1 96.25 207 GLU B CA 1
ATOM 4559 C C . GLU B 1 207 ? 8.711 -25.312 -6.352 1 96.25 207 GLU B C 1
ATOM 4561 O O . GLU B 1 207 ? 9.883 -25.609 -6.074 1 96.25 207 GLU B O 1
ATOM 4566 N N . CYS B 1 208 ? 7.969 -25.953 -7.184 1 96.75 208 CYS B N 1
ATOM 4567 C CA . CYS B 1 208 ? 8.523 -27.109 -7.879 1 96.75 208 CYS B CA 1
ATOM 4568 C C . CYS B 1 208 ? 9.727 -26.703 -8.727 1 96.75 208 CYS B C 1
ATOM 4570 O O . CYS B 1 208 ? 10.75 -27.391 -8.719 1 96.75 208 CYS B O 1
ATOM 4572 N N . LEU B 1 209 ? 9.586 -25.609 -9.438 1 96 209 LEU B N 1
ATOM 4573 C CA . LEU B 1 209 ? 10.641 -25.125 -10.312 1 96 209 LEU B CA 1
ATOM 4574 C C . LEU B 1 209 ? 11.906 -24.797 -9.523 1 96 209 LEU B C 1
ATOM 4576 O O . LEU B 1 209 ? 13.016 -25.125 -9.953 1 96 209 LEU B O 1
ATOM 4580 N N . MET B 1 210 ? 11.672 -24.25 -8.305 1 97.38 210 MET B N 1
ATOM 4581 C CA . MET B 1 210 ? 12.797 -23.688 -7.559 1 97.38 210 MET B CA 1
ATOM 4582 C C . MET B 1 210 ? 13.367 -24.719 -6.586 1 97.38 210 MET B C 1
ATOM 4584 O O . MET B 1 210 ? 14.375 -24.453 -5.926 1 97.38 210 MET B O 1
ATOM 4588 N N . ARG B 1 211 ? 12.789 -25.938 -6.469 1 97.25 211 ARG B N 1
ATOM 4589 C CA . ARG B 1 211 ? 13.281 -26.953 -5.543 1 97.25 211 ARG B CA 1
ATOM 4590 C C . ARG B 1 211 ? 13.781 -28.172 -6.289 1 97.25 211 ARG B C 1
ATOM 4592 O O . ARG B 1 211 ? 14.602 -28.938 -5.766 1 97.25 211 ARG B O 1
ATOM 4599 N N . ALA B 1 212 ? 13.336 -28.375 -7.496 1 97.81 212 ALA B N 1
ATOM 4600 C CA . ALA B 1 212 ? 13.625 -29.609 -8.219 1 97.81 212 ALA B CA 1
ATOM 4601 C C . ALA B 1 212 ? 15.102 -29.672 -8.609 1 97.81 212 ALA B C 1
ATOM 4603 O O . ALA B 1 212 ? 15.656 -28.719 -9.148 1 97.81 212 ALA B O 1
ATOM 4604 N N . GLY B 1 213 ? 15.719 -30.781 -8.25 1 96.94 213 GLY B N 1
ATOM 4605 C CA . GLY B 1 213 ? 17.062 -31.016 -8.75 1 96.94 213 GLY B CA 1
ATOM 4606 C C . GLY B 1 213 ? 17.109 -31.297 -10.242 1 96.94 213 GLY B C 1
ATOM 4607 O O . GLY B 1 213 ? 17.922 -30.719 -10.969 1 96.94 213 GLY B O 1
ATOM 4608 N N . LYS B 1 214 ? 16.219 -32.156 -10.688 1 97.88 214 LYS B N 1
ATOM 4609 C CA . LYS B 1 214 ? 16.094 -32.531 -12.102 1 97.88 214 LYS B CA 1
ATOM 4610 C C . LYS B 1 214 ? 14.727 -32.125 -12.648 1 97.88 214 LYS B C 1
ATOM 4612 O O . LYS B 1 214 ? 13.742 -32.844 -12.469 1 97.88 214 LYS B O 1
ATOM 4617 N N . TYR B 1 215 ? 14.719 -30.984 -13.375 1 97.31 215 TYR B N 1
ATOM 4618 C CA . TYR B 1 215 ? 13.523 -30.438 -14.008 1 97.31 215 TYR B CA 1
ATOM 4619 C C . TYR B 1 215 ? 13.602 -30.578 -15.523 1 97.31 215 TYR B C 1
ATOM 4621 O O . TYR B 1 215 ? 14.531 -30.062 -16.156 1 97.31 215 TYR B O 1
ATOM 4629 N N . VAL B 1 216 ? 12.602 -31.266 -16.125 1 95.88 216 VAL B N 1
ATOM 4630 C CA . VAL B 1 216 ? 12.656 -31.562 -17.547 1 95.88 216 VAL B CA 1
ATOM 4631 C C . VAL B 1 216 ? 11.5 -30.875 -18.266 1 95.88 216 VAL B C 1
ATOM 4633 O O . VAL B 1 216 ? 10.367 -30.875 -17.781 1 95.88 216 VAL B O 1
ATOM 4636 N N . ILE B 1 217 ? 11.766 -30.312 -19.391 1 91.44 217 ILE B N 1
ATOM 4637 C CA . ILE B 1 217 ? 10.742 -29.703 -20.234 1 91.44 217 ILE B CA 1
ATOM 4638 C C . ILE B 1 217 ? 10.539 -30.547 -21.5 1 91.44 217 ILE B C 1
ATOM 4640 O O . ILE B 1 217 ? 11.516 -30.969 -22.125 1 91.44 217 ILE B O 1
ATOM 4644 N N . LEU B 1 218 ? 9.281 -30.75 -21.797 1 89.06 218 LEU B N 1
ATOM 4645 C CA . LEU B 1 218 ? 8.93 -31.469 -23.016 1 89.06 218 LEU B CA 1
ATOM 4646 C C . LEU B 1 218 ? 8.516 -30.5 -24.109 1 89.06 218 LEU B C 1
ATOM 4648 O O . LEU B 1 218 ? 7.832 -29.5 -23.859 1 89.06 218 LEU B O 1
ATOM 4652 N N . PRO B 1 219 ? 8.859 -30.766 -25.328 1 80 219 PRO B N 1
ATOM 4653 C CA . PRO B 1 219 ? 8.492 -29.906 -26.453 1 80 219 PRO B CA 1
ATOM 4654 C C . PRO B 1 219 ? 7.078 -30.172 -26.969 1 80 219 PRO B C 1
ATOM 4656 O O . PRO B 1 219 ? 6.672 -29.609 -27.984 1 80 219 PRO B O 1
ATOM 4659 N N . TYR B 1 220 ? 6.281 -30.922 -26.312 1 74.25 220 TYR B N 1
ATOM 4660 C CA . TYR B 1 220 ? 4.949 -31.328 -26.75 1 74.25 220 TYR B CA 1
ATOM 4661 C C . TYR B 1 220 ? 3.871 -30.594 -25.953 1 74.25 220 TYR B C 1
ATOM 4663 O O . TYR B 1 220 ? 4.082 -30.219 -24.797 1 74.25 220 TYR B O 1
ATOM 4671 N N . LYS B 1 221 ? 2.842 -30.375 -26.656 1 77.94 221 LYS B N 1
ATOM 4672 C CA . LYS B 1 221 ? 1.631 -29.922 -25.984 1 77.94 221 LYS B CA 1
ATOM 4673 C C . LYS B 1 221 ? 0.723 -31.109 -25.641 1 77.94 221 LYS B C 1
ATOM 4675 O O . LYS B 1 221 ? 0.006 -31.625 -26.5 1 77.94 221 LYS B O 1
ATOM 4680 N N . CYS B 1 222 ? 0.777 -31.453 -24.406 1 80.56 222 CYS B N 1
ATOM 4681 C CA . CYS B 1 222 ? 0.104 -32.688 -24.031 1 80.56 222 CYS B CA 1
ATOM 4682 C C . CYS B 1 222 ? -1.308 -32.438 -23.531 1 80.56 222 CYS B C 1
ATOM 4684 O O . CYS B 1 222 ? -2.18 -33.281 -23.609 1 80.56 222 CYS B O 1
ATOM 4686 N N . ILE B 1 223 ? -1.514 -31.234 -22.953 1 83 223 ILE B N 1
ATOM 4687 C CA . ILE B 1 223 ? -2.783 -30.938 -22.297 1 83 223 ILE B CA 1
ATOM 4688 C C . ILE B 1 223 ? -3.691 -30.172 -23.266 1 83 223 ILE B C 1
ATOM 4690 O O . ILE B 1 223 ? -3.236 -29.281 -23.984 1 83 223 ILE B O 1
ATOM 4694 N N . ILE B 1 224 ? -4.973 -30.5 -23.188 1 77.56 224 ILE B N 1
ATOM 4695 C CA . ILE B 1 224 ? -5.977 -29.828 -24 1 77.56 224 ILE B CA 1
ATOM 4696 C C . ILE B 1 224 ? -6.891 -29 -23.094 1 77.56 224 ILE B C 1
ATOM 4698 O O . ILE B 1 224 ? -7.68 -29.547 -22.328 1 77.56 224 ILE B O 1
ATOM 4702 N N . TYR B 1 225 ? -6.742 -27.766 -23.234 1 73.12 225 TYR B N 1
ATOM 4703 C CA . TYR B 1 225 ? -7.598 -26.844 -22.5 1 73.12 225 TYR B CA 1
ATOM 4704 C C . TYR B 1 225 ? -8.883 -26.562 -23.266 1 73.12 225 TYR B C 1
ATOM 4706 O O . TYR B 1 225 ? -8.852 -26.062 -24.391 1 73.12 225 TYR B O 1
ATOM 4714 N N . ARG B 1 226 ? -9.977 -26.844 -22.562 1 68.12 226 ARG B N 1
ATOM 4715 C CA . ARG B 1 226 ? -11.266 -26.625 -23.219 1 68.12 226 ARG B CA 1
ATOM 4716 C C . ARG B 1 226 ? -11.828 -25.25 -22.875 1 68.12 226 ARG B C 1
ATOM 4718 O O . ARG B 1 226 ? -12.008 -24.922 -21.703 1 68.12 226 ARG B O 1
ATOM 4725 N N . MET B 1 227 ? -11.883 -24.375 -23.828 1 59.19 227 MET B N 1
ATOM 4726 C CA . MET B 1 227 ? -12.461 -23.047 -23.625 1 59.19 227 MET B CA 1
ATOM 4727 C C . MET B 1 227 ? -13.969 -23.078 -23.828 1 59.19 227 MET B C 1
ATOM 4729 O O . MET B 1 227 ? -14.453 -23.359 -24.922 1 59.19 227 MET B O 1
ATOM 4733 N N . ILE B 1 228 ? -14.703 -23.266 -22.719 1 51.12 228 ILE B N 1
ATOM 4734 C CA . ILE B 1 228 ? -16.156 -23.219 -22.812 1 51.12 228 ILE B CA 1
ATOM 4735 C C . ILE B 1 228 ? -16.625 -21.766 -22.75 1 51.12 228 ILE B C 1
ATOM 4737 O O . ILE B 1 228 ? -16.016 -20.938 -22.062 1 51.12 228 ILE B O 1
ATOM 4741 N N . GLY B 1 229 ? -17.375 -21.234 -23.734 1 46.75 229 GLY B N 1
ATOM 4742 C CA . GLY B 1 229 ? -17.906 -19.875 -23.781 1 46.75 229 GLY B CA 1
ATOM 4743 C C . GLY B 1 229 ? -18.094 -19.266 -22.406 1 46.75 229 GLY B C 1
ATOM 4744 O O . GLY B 1 229 ? -17.938 -18.047 -22.25 1 46.75 229 GLY B O 1
ATOM 4745 N N . GLU B 1 230 ? -18.75 -19.922 -21.516 1 42.66 230 GLU B N 1
ATOM 4746 C CA . GLU B 1 230 ? -19.109 -19.328 -20.25 1 42.66 230 GLU B CA 1
ATOM 4747 C C . GLU B 1 230 ? -17.953 -19.391 -19.25 1 42.66 230 GLU B C 1
ATOM 4749 O O . GLU B 1 230 ? -18.141 -19.797 -18.109 1 42.66 230 GLU B O 1
ATOM 4754 N N . SER B 1 231 ? -16.875 -19.5 -19.625 1 42.72 231 SER B N 1
ATOM 4755 C CA . SER B 1 231 ? -15.773 -19.734 -18.703 1 42.72 231 SER B CA 1
ATOM 4756 C C . SER B 1 231 ? -15.898 -18.875 -17.453 1 42.72 231 SER B C 1
ATOM 4758 O O . SER B 1 231 ? -16.484 -17.797 -17.5 1 42.72 231 SER B O 1
ATOM 4760 N N . LEU B 1 232 ? -15.734 -19.375 -16.219 1 41.88 232 LEU B N 1
ATOM 4761 C CA . LEU B 1 232 ? -15.812 -18.938 -14.828 1 41.88 232 LEU B CA 1
ATOM 4762 C C . LEU B 1 232 ? -15.359 -17.484 -14.695 1 41.88 232 LEU B C 1
ATOM 4764 O O . LEU B 1 232 ? -15.875 -16.734 -13.859 1 41.88 232 LEU B O 1
ATOM 4768 N N . SER B 1 233 ? -14.211 -17.156 -15.367 1 42.44 233 SER B N 1
ATOM 4769 C CA . SER B 1 233 ? -13.719 -15.828 -15.023 1 42.44 233 SER B CA 1
ATOM 4770 C C . SER B 1 233 ? -14.719 -14.75 -15.43 1 42.44 233 SER B C 1
ATOM 4772 O O . SER B 1 233 ? -14.547 -13.578 -15.086 1 42.44 233 SER B O 1
ATOM 4774 N N . ARG B 1 234 ? -15.867 -15.406 -16.234 1 45.81 234 ARG B N 1
ATOM 4775 C CA . ARG B 1 234 ? -16.75 -14.383 -16.797 1 45.81 234 ARG B CA 1
ATOM 4776 C C . ARG B 1 234 ? -17.938 -14.125 -15.859 1 45.81 234 ARG B C 1
ATOM 4778 O O . ARG B 1 234 ? -18.953 -13.586 -16.281 1 45.81 234 ARG B O 1
ATOM 4785 N N . GLY B 1 235 ? -17.922 -14.664 -14.75 1 50.97 235 GLY B N 1
ATOM 4786 C CA . GLY B 1 235 ? -19.031 -14.273 -13.906 1 50.97 235 GLY B CA 1
ATOM 4787 C C . GLY B 1 235 ? -19.156 -12.773 -13.742 1 50.97 235 GLY B C 1
ATOM 4788 O O . GLY B 1 235 ? -18.297 -12.016 -14.188 1 50.97 235 GLY B O 1
ATOM 4789 N N . ARG B 1 236 ? -20.312 -12.305 -13.227 1 57.53 236 ARG B N 1
ATOM 4790 C CA . ARG B 1 236 ? -20.578 -10.898 -12.938 1 57.53 236 ARG B CA 1
ATOM 4791 C C . ARG B 1 236 ? -19.484 -10.312 -12.039 1 57.53 236 ARG B C 1
ATOM 4793 O O . ARG B 1 236 ? -19.25 -10.82 -10.938 1 57.53 236 ARG B O 1
ATOM 4800 N N . LYS B 1 237 ? -18.594 -9.586 -12.68 1 74.19 237 LYS B N 1
ATOM 4801 C CA . LYS B 1 237 ? -17.609 -8.844 -11.891 1 74.19 237 LYS B CA 1
ATOM 4802 C C . LYS B 1 237 ? -18.281 -7.781 -11.031 1 74.19 237 LYS B C 1
ATOM 4804 O O . LYS B 1 237 ? -18.688 -6.73 -11.531 1 74.19 237 LYS B O 1
ATOM 4809 N N . ASP B 1 238 ? -18.562 -8.25 -9.758 1 84.75 238 ASP B N 1
ATOM 4810 C CA . ASP B 1 238 ? -19.156 -7.355 -8.773 1 84.75 238 ASP B CA 1
ATOM 4811 C C . ASP B 1 238 ? -18.188 -7.043 -7.645 1 84.75 238 ASP B C 1
ATOM 4813 O O . ASP B 1 238 ? -17 -7.379 -7.73 1 84.75 238 ASP B O 1
ATOM 4817 N N . VAL B 1 239 ? -18.688 -6.41 -6.66 1 89.31 239 VAL B N 1
ATOM 4818 C CA . VAL B 1 239 ? -17.844 -5.965 -5.547 1 89.31 239 VAL B CA 1
ATOM 4819 C C . VAL B 1 239 ? -17.266 -7.172 -4.82 1 89.31 239 VAL B C 1
ATOM 4821 O O . VAL B 1 239 ? -16.094 -7.168 -4.43 1 89.31 239 VAL B O 1
ATOM 4824 N N . SER B 1 240 ? -18.141 -8.172 -4.691 1 88.88 240 SER B N 1
ATOM 4825 C CA . SER B 1 240 ? -17.688 -9.383 -4.008 1 88.88 240 SER B CA 1
ATOM 4826 C C . SER B 1 240 ? -16.516 -10.031 -4.75 1 88.88 240 SER B C 1
ATOM 4828 O O . SER B 1 240 ? -15.555 -10.492 -4.129 1 88.88 240 SER B O 1
ATOM 4830 N N . TYR B 1 241 ? -16.609 -10.086 -6.012 1 86.38 241 TYR B N 1
ATOM 4831 C CA . TYR B 1 241 ? -15.539 -10.633 -6.844 1 86.38 241 TYR B CA 1
ATOM 4832 C C . TYR B 1 241 ? -14.258 -9.812 -6.691 1 86.38 241 TYR B C 1
ATOM 4834 O O . TYR B 1 241 ? -13.172 -10.375 -6.543 1 86.38 241 TYR B O 1
ATOM 4842 N N . MET B 1 242 ? -14.398 -8.516 -6.68 1 89.88 242 MET B N 1
ATOM 4843 C CA . MET B 1 242 ? -13.258 -7.617 -6.52 1 89.88 242 MET B CA 1
ATOM 4844 C C . MET B 1 242 ? -12.57 -7.852 -5.18 1 89.88 242 MET B C 1
ATOM 4846 O O . MET B 1 242 ? -11.344 -7.906 -5.109 1 89.88 242 MET B O 1
ATOM 4850 N N . LEU B 1 243 ? -13.352 -7.984 -4.176 1 92.38 243 LEU B N 1
ATOM 4851 C CA . LEU B 1 243 ? -12.812 -8.188 -2.834 1 92.38 243 LEU B CA 1
ATOM 4852 C C . LEU B 1 243 ? -12.07 -9.516 -2.742 1 92.38 243 LEU B C 1
ATOM 4854 O O . LEU B 1 243 ? -11.031 -9.609 -2.088 1 92.38 243 LEU B O 1
ATOM 4858 N N . LYS B 1 244 ? -12.586 -10.5 -3.428 1 89.44 244 LYS B N 1
ATOM 4859 C CA . LYS B 1 244 ? -11.922 -11.797 -3.461 1 89.44 244 LYS B CA 1
ATOM 4860 C C . LYS B 1 244 ? -10.562 -11.703 -4.156 1 89.44 244 LYS B C 1
ATOM 4862 O O . LYS B 1 244 ? -9.594 -12.312 -3.709 1 89.44 244 LYS B O 1
ATOM 4867 N N . LEU B 1 245 ? -10.531 -10.953 -5.203 1 90.94 245 LEU B N 1
ATOM 4868 C CA . LEU B 1 245 ? -9.297 -10.766 -5.945 1 90.94 245 LEU B CA 1
ATOM 4869 C C . LEU B 1 245 ? -8.258 -10.039 -5.098 1 90.94 245 LEU B C 1
ATOM 4871 O O . LEU B 1 245 ? -7.082 -10.422 -5.078 1 90.94 245 LEU B O 1
ATOM 4875 N N . LEU B 1 246 ? -8.695 -9.008 -4.406 1 94.31 246 LEU B N 1
ATOM 4876 C CA . LEU B 1 246 ? -7.789 -8.25 -3.551 1 94.31 246 LEU B CA 1
ATOM 4877 C C . LEU B 1 246 ? -7.254 -9.117 -2.418 1 94.31 246 LEU B C 1
ATOM 4879 O O . LEU B 1 246 ? -6.047 -9.133 -2.162 1 94.31 246 LEU B O 1
ATOM 4883 N N . GLU B 1 247 ? -8.125 -9.805 -1.833 1 94.06 247 GLU B N 1
ATOM 4884 C CA . GLU B 1 247 ? -7.715 -10.703 -0.756 1 94.06 247 GLU B CA 1
ATOM 4885 C C . GLU B 1 247 ? -6.723 -11.75 -1.256 1 94.06 247 GLU B C 1
ATOM 4887 O O . GLU B 1 247 ? -5.738 -12.055 -0.578 1 94.06 247 GLU B O 1
ATOM 4892 N N . ALA B 1 248 ? -7.031 -12.305 -2.383 1 92.31 248 ALA B N 1
ATOM 4893 C CA . ALA B 1 248 ? -6.145 -13.305 -2.982 1 92.31 248 ALA B CA 1
ATOM 4894 C C . ALA B 1 248 ? -4.766 -12.711 -3.26 1 92.31 248 ALA B C 1
ATOM 4896 O O . ALA B 1 248 ? -3.744 -13.367 -3.049 1 92.31 248 ALA B O 1
ATOM 4897 N N . THR B 1 249 ? -4.773 -11.469 -3.721 1 94.56 249 THR B N 1
ATOM 4898 C CA . THR B 1 249 ? -3.518 -10.797 -4.023 1 94.56 249 THR B CA 1
ATOM 4899 C C . THR B 1 249 ? -2.697 -10.578 -2.756 1 94.56 249 THR B C 1
ATOM 4901 O O . THR B 1 249 ? -1.516 -10.93 -2.709 1 94.56 249 THR B O 1
ATOM 4904 N N . PHE B 1 250 ? -3.311 -10.039 -1.686 1 96.56 250 PHE B N 1
ATOM 4905 C CA . PHE B 1 250 ? -2.607 -9.719 -0.449 1 96.56 250 PHE B CA 1
ATOM 4906 C C . PHE B 1 250 ? -2.139 -10.984 0.252 1 96.56 250 PHE B C 1
ATOM 4908 O O . PHE B 1 250 ? -0.977 -11.094 0.648 1 96.56 250 PHE B O 1
ATOM 4915 N N . SER B 1 251 ? -3.023 -11.977 0.337 1 94.75 251 SER B N 1
ATOM 4916 C CA . SER B 1 251 ? -2.658 -13.25 0.956 1 94.75 251 SER B CA 1
ATOM 4917 C C . SER B 1 251 ? -1.618 -13.992 0.124 1 94.75 251 SER B C 1
ATOM 4919 O O . SER B 1 251 ? -0.76 -14.688 0.67 1 94.75 251 SER B O 1
ATOM 4921 N N . GLY B 1 252 ? -1.786 -13.898 -1.207 1 95.56 252 GLY B N 1
ATOM 4922 C CA . GLY B 1 252 ? -0.802 -14.492 -2.098 1 95.56 252 GLY B CA 1
ATOM 4923 C C . GLY B 1 252 ? 0.602 -13.961 -1.873 1 95.56 252 GLY B C 1
ATOM 4924 O O . GLY B 1 252 ? 1.563 -14.734 -1.841 1 95.56 252 GLY B O 1
ATOM 4925 N N . ASN B 1 253 ? 0.716 -12.625 -1.698 1 96.75 253 ASN B N 1
ATOM 4926 C CA . ASN B 1 253 ? 2.014 -12.016 -1.417 1 96.75 253 ASN B CA 1
ATOM 4927 C C . ASN B 1 253 ? 2.637 -12.594 -0.148 1 96.75 253 ASN B C 1
ATOM 4929 O O . ASN B 1 253 ? 3.832 -12.891 -0.118 1 96.75 253 ASN B O 1
ATOM 4933 N N . ASP B 1 254 ? 1.85 -12.758 0.884 1 96.31 254 ASP B N 1
ATOM 4934 C CA . ASP B 1 254 ? 2.328 -13.305 2.152 1 96.31 254 ASP B CA 1
ATOM 4935 C C . ASP B 1 254 ? 2.791 -14.75 1.99 1 96.31 254 ASP B C 1
ATOM 4937 O O . ASP B 1 254 ? 3.854 -15.125 2.49 1 96.31 254 ASP B O 1
ATOM 4941 N N . LYS B 1 255 ? 2.018 -15.492 1.291 1 96.12 255 LYS B N 1
ATOM 4942 C CA . LYS B 1 255 ? 2.322 -16.906 1.143 1 96.12 255 LYS B CA 1
ATOM 4943 C C . LYS B 1 255 ? 3.547 -17.125 0.254 1 96.12 255 LYS B C 1
ATOM 4945 O O . LYS B 1 255 ? 4.371 -18 0.521 1 96.12 255 LYS B O 1
ATOM 4950 N N . PHE B 1 256 ? 3.637 -16.359 -0.872 1 96.62 256 PHE B N 1
ATOM 4951 C CA . PHE B 1 256 ? 4.836 -16.422 -1.701 1 96.62 256 PHE B CA 1
ATOM 4952 C C . PHE B 1 256 ? 6.082 -16.125 -0.875 1 96.62 256 PHE B C 1
ATOM 4954 O O . PHE B 1 256 ? 7.09 -16.828 -0.989 1 96.62 256 PHE B O 1
ATOM 4961 N N . THR B 1 257 ? 5.977 -15.078 -0.06 1 97.38 257 THR B N 1
ATOM 4962 C CA . THR B 1 257 ? 7.109 -14.695 0.773 1 97.38 257 THR B CA 1
ATOM 4963 C C . THR B 1 257 ? 7.473 -15.812 1.743 1 97.38 257 THR B C 1
ATOM 4965 O O . THR B 1 257 ? 8.648 -16.156 1.896 1 97.38 257 THR B O 1
ATOM 4968 N N . GLU B 1 258 ? 6.5 -16.422 2.383 1 96.25 258 GLU B N 1
ATOM 4969 C CA . GLU B 1 258 ? 6.707 -17.516 3.32 1 96.25 258 GLU B CA 1
ATOM 4970 C C . GLU B 1 258 ? 7.43 -18.688 2.654 1 96.25 258 GLU B C 1
ATOM 4972 O O . GLU B 1 258 ? 8.406 -19.203 3.197 1 96.25 258 GLU B O 1
ATOM 4977 N N . LYS B 1 259 ? 6.973 -19.078 1.503 1 96.62 259 LYS B N 1
ATOM 4978 C CA . LYS B 1 259 ? 7.551 -20.219 0.801 1 96.62 259 LYS B CA 1
ATOM 4979 C C . LYS B 1 259 ? 8.961 -19.891 0.3 1 96.62 259 LYS B C 1
ATOM 4981 O O . LYS B 1 259 ? 9.859 -20.734 0.373 1 96.62 259 LYS B O 1
ATOM 4986 N N . MET B 1 260 ? 9.117 -18.672 -0.242 1 97.31 260 MET B N 1
ATOM 4987 C CA . MET B 1 260 ? 10.438 -18.281 -0.712 1 97.31 260 MET B CA 1
ATOM 4988 C C . MET B 1 260 ? 11.453 -18.297 0.429 1 97.31 260 MET B C 1
ATOM 4990 O O . MET B 1 260 ? 12.617 -18.656 0.226 1 97.31 260 MET B O 1
ATOM 4994 N N . ASN B 1 261 ? 11.023 -17.984 1.648 1 96.81 261 ASN B N 1
ATOM 4995 C CA . ASN B 1 261 ? 11.906 -18.031 2.809 1 96.81 261 ASN B CA 1
ATOM 4996 C C . ASN B 1 261 ? 12.398 -19.453 3.092 1 96.81 261 ASN B C 1
ATOM 4998 O O . ASN B 1 261 ? 13.43 -19.625 3.742 1 96.81 261 ASN B O 1
ATOM 5002 N N . GLU B 1 262 ? 11.664 -20.484 2.633 1 96.12 262 GLU B N 1
ATOM 5003 C CA . GLU B 1 262 ? 12 -21.875 2.875 1 96.12 262 GLU B CA 1
ATOM 5004 C C . GLU B 1 262 ? 12.859 -22.438 1.745 1 96.12 262 GLU B C 1
ATOM 5006 O O . GLU B 1 262 ? 13.352 -23.562 1.837 1 96.12 262 GLU B O 1
ATOM 5011 N N . ILE B 1 263 ? 13 -21.734 0.648 1 96.88 263 ILE B N 1
ATOM 5012 C CA . ILE B 1 263 ? 13.766 -22.188 -0.508 1 96.88 263 ILE B CA 1
ATOM 5013 C C . ILE B 1 263 ? 15.203 -21.688 -0.395 1 96.88 263 ILE B C 1
ATOM 5015 O O . ILE B 1 263 ? 15.445 -20.484 -0.323 1 96.88 263 ILE B O 1
ATOM 5019 N N . PRO B 1 264 ? 16.203 -22.531 -0.367 1 95.88 264 PRO B N 1
ATOM 5020 C CA . PRO B 1 264 ? 17.594 -22.172 -0.123 1 95.88 264 PRO B CA 1
ATOM 5021 C C . PRO B 1 264 ? 18.094 -21.062 -1.054 1 95.88 264 PRO B C 1
ATOM 5023 O O . PRO B 1 264 ? 18.828 -20.172 -0.624 1 95.88 264 PRO B O 1
ATOM 5026 N N . TYR B 1 265 ? 17.688 -21.047 -2.252 1 97.12 265 TYR B N 1
ATOM 5027 C CA . TYR B 1 265 ? 18.141 -20.047 -3.215 1 97.12 265 TYR B CA 1
ATOM 5028 C C . TYR B 1 265 ? 17.859 -18.641 -2.707 1 97.12 265 TYR B C 1
ATOM 5030 O O . TYR B 1 265 ? 18.703 -17.75 -2.83 1 97.12 265 TYR B O 1
ATOM 5038 N N . PHE B 1 266 ? 16.719 -18.453 -2.084 1 97.62 266 PHE B N 1
ATOM 5039 C CA . PHE B 1 266 ? 16.297 -17.109 -1.703 1 97.62 266 PHE B CA 1
ATOM 5040 C C . PHE B 1 266 ? 16.953 -16.688 -0.399 1 97.62 266 PHE B C 1
ATOM 5042 O O . PHE B 1 266 ? 16.938 -15.508 -0.043 1 97.62 266 PHE B O 1
ATOM 5049 N N . LYS B 1 267 ? 17.484 -17.609 0.367 1 95.62 267 LYS B N 1
ATOM 5050 C CA . LYS B 1 267 ? 18.312 -17.266 1.52 1 95.62 267 LYS B CA 1
ATOM 5051 C C . LYS B 1 267 ? 19.594 -16.562 1.083 1 95.62 267 LYS B C 1
ATOM 5053 O O . LYS B 1 267 ? 20.031 -15.602 1.719 1 95.62 267 LYS B O 1
ATOM 5058 N N . ASP B 1 268 ? 20.078 -17.062 -0.039 1 95.38 268 ASP B N 1
ATOM 5059 C CA . ASP B 1 268 ? 21.328 -16.531 -0.566 1 95.38 268 ASP B CA 1
ATOM 5060 C C . ASP B 1 268 ? 21.078 -15.312 -1.448 1 95.38 268 ASP B C 1
ATOM 5062 O O . ASP B 1 268 ? 21.984 -14.5 -1.656 1 95.38 268 ASP B O 1
ATOM 5066 N N . ASN B 1 269 ? 19.875 -15.25 -2.025 1 96.31 269 ASN B N 1
ATOM 5067 C CA . ASN B 1 269 ? 19.5 -14.164 -2.932 1 96.31 269 ASN B CA 1
ATOM 5068 C C . ASN B 1 269 ? 18.203 -13.492 -2.508 1 96.31 269 ASN B C 1
ATOM 5070 O O . ASN B 1 269 ? 17.219 -13.5 -3.256 1 96.31 269 ASN B O 1
ATOM 5074 N N . PRO B 1 270 ? 18.234 -12.828 -1.373 1 93.62 270 PRO B N 1
ATOM 5075 C CA . PRO B 1 270 ? 16.984 -12.281 -0.843 1 93.62 270 PRO B CA 1
ATOM 5076 C C . PRO B 1 270 ? 16.391 -11.188 -1.738 1 93.62 270 PRO B C 1
ATOM 5078 O O . PRO B 1 270 ? 15.172 -10.984 -1.751 1 93.62 270 PRO B O 1
ATOM 5081 N N . GLU B 1 271 ? 17.172 -10.516 -2.502 1 90.62 271 GLU B N 1
ATOM 5082 C CA . GLU B 1 271 ? 16.703 -9.445 -3.377 1 90.62 271 GLU B CA 1
ATOM 5083 C C . GLU B 1 271 ? 15.789 -9.984 -4.473 1 90.62 271 GLU B C 1
ATOM 5085 O O . GLU B 1 271 ? 14.922 -9.266 -4.977 1 90.62 271 GLU B O 1
ATOM 5090 N N . ASP B 1 272 ? 15.953 -11.227 -4.848 1 95.19 272 ASP B N 1
ATOM 5091 C CA . ASP B 1 272 ? 15.172 -11.828 -5.922 1 95.19 272 ASP B CA 1
ATOM 5092 C C . ASP B 1 272 ? 13.727 -12.062 -5.492 1 95.19 272 ASP B C 1
ATOM 5094 O O . ASP B 1 272 ? 12.844 -12.258 -6.336 1 95.19 272 ASP B O 1
ATOM 5098 N N . LYS B 1 273 ? 13.469 -12.055 -4.141 1 96.31 273 LYS B N 1
ATOM 5099 C CA . LYS B 1 273 ? 12.094 -12.211 -3.654 1 96.31 273 LYS B CA 1
ATOM 5100 C C . LYS B 1 273 ? 11.203 -11.086 -4.18 1 96.31 273 LYS B C 1
ATOM 5102 O O . LYS B 1 273 ? 10.062 -11.336 -4.582 1 96.31 273 LYS B O 1
ATOM 5107 N N . GLU B 1 274 ? 11.781 -9.898 -4.238 1 91.44 274 GLU B N 1
ATOM 5108 C CA . GLU B 1 274 ? 10.992 -8.75 -4.688 1 91.44 274 GLU B CA 1
ATOM 5109 C C . GLU B 1 274 ? 10.68 -8.844 -6.176 1 91.44 274 GLU B C 1
ATOM 5111 O O . GLU B 1 274 ? 9.617 -8.398 -6.621 1 91.44 274 GLU B O 1
ATOM 5116 N N . LYS B 1 275 ? 11.586 -9.406 -6.941 1 90.88 275 LYS B N 1
ATOM 5117 C CA . LYS B 1 275 ? 11.336 -9.602 -8.367 1 90.88 275 LYS B CA 1
ATOM 5118 C C . LYS B 1 275 ? 10.164 -10.555 -8.594 1 90.88 275 LYS B C 1
ATOM 5120 O O . LYS B 1 275 ? 9.336 -10.328 -9.477 1 90.88 275 LYS B O 1
ATOM 5125 N N . VAL B 1 276 ? 10.133 -11.539 -7.762 1 93.5 276 VAL B N 1
ATOM 5126 C CA . VAL B 1 276 ? 9.055 -12.516 -7.863 1 93.5 276 VAL B CA 1
ATOM 5127 C C . VAL B 1 276 ? 7.719 -11.859 -7.52 1 93.5 276 VAL B C 1
ATOM 5129 O O . VAL B 1 276 ? 6.75 -11.977 -8.266 1 93.5 276 VAL B O 1
ATOM 5132 N N . LEU B 1 277 ? 7.711 -11.141 -6.395 1 94.38 277 LEU B N 1
ATOM 5133 C CA . LEU B 1 277 ? 6.484 -10.484 -5.957 1 94.38 277 LEU B CA 1
ATOM 5134 C C . LEU B 1 277 ? 6.031 -9.445 -6.973 1 94.38 277 LEU B C 1
ATOM 5136 O O . LEU B 1 277 ? 4.836 -9.289 -7.219 1 94.38 277 LEU B O 1
ATOM 5140 N N . LYS B 1 278 ? 6.945 -8.742 -7.531 1 89.81 278 LYS B N 1
ATOM 5141 C CA . LYS B 1 278 ? 6.613 -7.777 -8.578 1 89.81 278 LYS B CA 1
ATOM 5142 C C . LYS B 1 278 ? 5.914 -8.461 -9.75 1 89.81 278 LYS B C 1
ATOM 5144 O O . LYS B 1 278 ? 4.879 -7.988 -10.227 1 89.81 278 LYS B O 1
ATOM 5149 N N . TYR B 1 279 ? 6.5 -9.531 -10.164 1 86.56 279 TYR B N 1
ATOM 5150 C CA . TYR B 1 279 ? 5.953 -10.266 -11.297 1 86.56 279 TYR B CA 1
ATOM 5151 C C . TYR B 1 279 ? 4.539 -10.742 -11.008 1 86.56 279 TYR B C 1
ATOM 5153 O O . TYR B 1 279 ? 3.629 -10.539 -11.82 1 86.56 279 TYR B O 1
ATOM 5161 N N . VAL B 1 280 ? 4.34 -11.359 -9.859 1 89.12 280 VAL B N 1
ATOM 5162 C CA . VAL B 1 280 ? 3.045 -11.938 -9.516 1 89.12 280 VAL B CA 1
ATOM 5163 C C . VAL B 1 280 ? 2.004 -10.828 -9.398 1 89.12 280 VAL B C 1
ATOM 5165 O O . VAL B 1 280 ? 0.874 -10.977 -9.867 1 89.12 280 VAL B O 1
ATOM 5168 N N . ASN B 1 281 ? 2.346 -9.711 -8.812 1 90.5 281 ASN B N 1
ATOM 5169 C CA . ASN B 1 281 ? 1.412 -8.594 -8.672 1 90.5 281 ASN B CA 1
ATOM 5170 C C . ASN B 1 281 ? 1.092 -7.953 -10.016 1 90.5 281 ASN B C 1
ATOM 5172 O O . ASN B 1 281 ? -0.043 -7.535 -10.25 1 90.5 281 ASN B O 1
ATOM 5176 N N . ASP B 1 282 ? 2.082 -7.84 -10.883 1 82.06 282 ASP B N 1
ATOM 5177 C CA . ASP B 1 282 ? 1.843 -7.293 -12.211 1 82.06 282 ASP B CA 1
ATOM 5178 C C . ASP B 1 282 ? 0.835 -8.148 -12.984 1 82.06 282 ASP B C 1
ATOM 5180 O O . ASP B 1 282 ? -0.083 -7.613 -13.609 1 82.06 282 ASP B O 1
ATOM 5184 N N . VAL B 1 283 ? 1.015 -9.406 -12.844 1 78.88 283 VAL B N 1
ATOM 5185 C CA . VAL B 1 283 ? 0.143 -10.336 -13.555 1 78.88 283 VAL B CA 1
ATOM 5186 C C . VAL B 1 283 ? -1.271 -10.258 -12.984 1 78.88 283 VAL B C 1
ATOM 5188 O O . VAL B 1 283 ? -2.244 -10.141 -13.734 1 78.88 283 VAL B O 1
ATOM 5191 N N . MET B 1 284 ? -1.391 -10.312 -11.688 1 86.12 284 MET B N 1
ATOM 5192 C CA . MET B 1 284 ? -2.697 -10.242 -11.039 1 86.12 284 MET B CA 1
ATOM 5193 C C . MET B 1 284 ? -3.402 -8.93 -11.383 1 86.12 284 MET B C 1
ATOM 5195 O O . MET B 1 284 ? -4.613 -8.922 -11.617 1 86.12 284 MET B O 1
ATOM 5199 N N . ASP B 1 285 ? -2.664 -7.887 -11.375 1 85.5 285 ASP B N 1
ATOM 5200 C CA . ASP B 1 285 ? -3.238 -6.574 -11.641 1 85.5 285 ASP B CA 1
ATOM 5201 C C . ASP B 1 285 ? -3.764 -6.488 -13.07 1 85.5 285 ASP B C 1
ATOM 5203 O O . ASP B 1 285 ? -4.93 -6.152 -13.289 1 85.5 285 ASP B O 1
ATOM 5207 N N . MET B 1 286 ? -2.939 -6.852 -13.953 1 75.56 286 MET B N 1
ATOM 5208 C CA . MET B 1 286 ? -3.236 -6.676 -15.367 1 75.56 286 MET B CA 1
ATOM 5209 C C . MET B 1 286 ? -4.348 -7.621 -15.812 1 75.56 286 MET B C 1
ATOM 5211 O O . MET B 1 286 ? -5.227 -7.234 -16.594 1 75.56 286 MET B O 1
ATOM 5215 N N . ILE B 1 287 ? -4.344 -8.781 -15.258 1 73.06 287 ILE B N 1
ATOM 5216 C CA . ILE B 1 287 ? -5.242 -9.812 -15.773 1 73.06 287 ILE B CA 1
ATOM 5217 C C . ILE B 1 287 ? -6.57 -9.758 -15.023 1 73.06 287 ILE B C 1
ATOM 5219 O O . ILE B 1 287 ? -7.633 -9.984 -15.602 1 73.06 287 ILE B O 1
ATOM 5223 N N . TYR B 1 288 ? -6.508 -9.383 -13.812 1 81.81 288 TYR B N 1
ATOM 5224 C CA . TYR B 1 288 ? -7.715 -9.586 -13.023 1 81.81 288 TYR B CA 1
ATOM 5225 C C . TYR B 1 288 ? -8.188 -8.281 -12.398 1 81.81 288 TYR B C 1
ATOM 5227 O O . TYR B 1 288 ? -9.328 -7.859 -12.609 1 81.81 288 TYR B O 1
ATOM 5235 N N . LEU B 1 289 ? -7.352 -7.555 -11.727 1 86.69 289 LEU B N 1
ATOM 5236 C CA . LEU B 1 289 ? -7.777 -6.438 -10.891 1 86.69 289 LEU B CA 1
ATOM 5237 C C . LEU B 1 289 ? -8.258 -5.27 -11.75 1 86.69 289 LEU B C 1
ATOM 5239 O O . LEU B 1 289 ? -9.297 -4.676 -11.477 1 86.69 289 LEU B O 1
ATOM 5243 N N . VAL B 1 290 ? -7.5 -4.973 -12.758 1 80.38 290 VAL B N 1
ATOM 5244 C CA . VAL B 1 290 ? -7.828 -3.818 -13.586 1 80.38 290 VAL B CA 1
ATOM 5245 C C . VAL B 1 290 ? -9.164 -4.051 -14.289 1 80.38 290 VAL B C 1
ATOM 5247 O O . VAL B 1 290 ? -10.078 -3.232 -14.188 1 80.38 290 VAL B O 1
ATOM 5250 N N . PRO B 1 291 ? -9.336 -5.234 -14.938 1 75.12 291 PRO B N 1
ATOM 5251 C CA . PRO B 1 291 ? -10.625 -5.477 -15.578 1 75.12 291 PRO B CA 1
ATOM 5252 C C . PRO B 1 291 ? -11.781 -5.52 -14.578 1 75.12 291 PRO B C 1
ATOM 5254 O O . PRO B 1 291 ? -12.875 -5.027 -14.867 1 75.12 291 PRO B O 1
ATOM 5257 N N . ALA B 1 292 ? -11.602 -6.113 -13.477 1 82.69 292 ALA B N 1
ATOM 5258 C CA . ALA B 1 292 ? -12.648 -6.188 -12.453 1 82.69 292 ALA B CA 1
ATOM 5259 C C . ALA B 1 292 ? -13.039 -4.797 -11.969 1 82.69 292 ALA B C 1
ATOM 5261 O O . ALA B 1 292 ? -14.227 -4.516 -11.781 1 82.69 292 ALA B O 1
ATOM 5262 N N . PHE B 1 293 ? -12.055 -3.928 -11.766 1 85.81 293 PHE B N 1
ATOM 5263 C CA . PHE B 1 293 ? -12.32 -2.568 -11.305 1 85.81 293 PHE B CA 1
ATOM 5264 C C . PHE B 1 293 ? -13.148 -1.804 -12.328 1 85.81 293 PHE B C 1
ATOM 5266 O O . PHE B 1 293 ? -14.07 -1.067 -11.969 1 85.81 293 PHE B O 1
ATOM 5273 N N . GLN B 1 294 ? -12.797 -2.006 -13.531 1 76.25 294 GLN B N 1
ATOM 5274 C CA . GLN B 1 294 ? -13.516 -1.336 -14.609 1 76.25 294 GLN B CA 1
ATOM 5275 C C . GLN B 1 294 ? -14.969 -1.783 -14.664 1 76.25 294 GLN B C 1
ATOM 5277 O O . GLN B 1 294 ? -15.859 -0.989 -14.984 1 76.25 294 GLN B O 1
ATOM 5282 N N . SER B 1 295 ? -15.203 -2.982 -14.336 1 77.81 295 SER B N 1
ATOM 5283 C CA . SER B 1 295 ? -16.562 -3.537 -14.367 1 77.81 295 SER B CA 1
ATOM 5284 C C . SER B 1 295 ? -17.359 -3.088 -13.156 1 77.81 295 SER B C 1
ATOM 5286 O O . SER B 1 295 ? -18.531 -2.715 -13.281 1 77.81 295 SER B O 1
ATOM 5288 N N . VAL B 1 296 ? -16.828 -3.104 -11.992 1 83.44 296 VAL B N 1
ATOM 5289 C CA . VAL B 1 296 ? -17.5 -2.799 -10.734 1 83.44 296 VAL B CA 1
ATOM 5290 C C . VAL B 1 296 ? -17.703 -1.291 -10.609 1 83.44 296 VAL B C 1
ATOM 5292 O O . VAL B 1 296 ? -18.781 -0.828 -10.227 1 83.44 296 VAL B O 1
ATOM 5295 N N . GLY B 1 297 ? -16.672 -0.55 -10.938 1 78.12 297 GLY B N 1
ATOM 5296 C CA . GLY B 1 297 ? -16.719 0.899 -10.812 1 78.12 297 GLY B CA 1
ATOM 5297 C C . GLY B 1 297 ? -16.234 1.395 -9.469 1 78.12 297 GLY B C 1
ATOM 5298 O O . GLY B 1 297 ? -16.375 0.7 -8.453 1 78.12 297 GLY B O 1
ATOM 5299 N N . GLU B 1 298 ? -15.758 2.555 -9.445 1 77.56 298 GLU B N 1
ATOM 5300 C CA . GLU B 1 298 ? -15.148 3.182 -8.273 1 77.56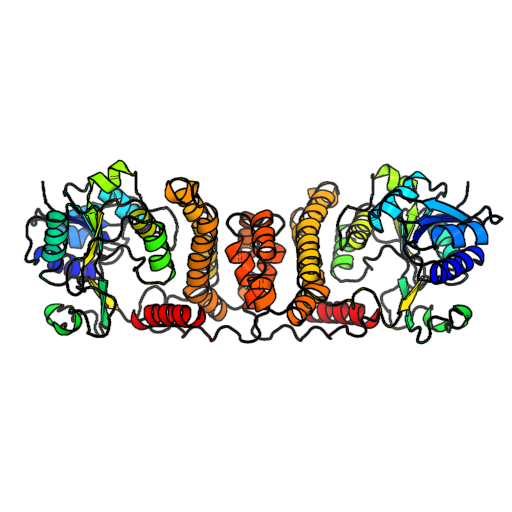 298 GLU B CA 1
ATOM 5301 C C . GLU B 1 298 ? -16.188 3.416 -7.172 1 77.56 298 GLU B C 1
ATOM 5303 O O . GLU B 1 298 ? -15.938 3.113 -6.004 1 77.56 298 GLU B O 1
ATOM 5308 N N . ASP B 1 299 ? -17.281 3.887 -7.477 1 75.31 299 ASP B N 1
ATOM 5309 C CA . ASP B 1 299 ? -18.312 4.301 -6.52 1 75.31 299 ASP B CA 1
ATOM 5310 C C . ASP B 1 299 ? -18.781 3.117 -5.684 1 75.31 299 ASP B C 1
ATOM 5312 O O . ASP B 1 299 ? -18.922 3.227 -4.465 1 75.31 299 ASP B O 1
ATOM 5316 N N . LYS B 1 300 ? -19 2.016 -6.363 1 81.62 300 LYS B N 1
ATOM 5317 C CA . LYS B 1 300 ? -19.484 0.834 -5.66 1 81.62 300 LYS B CA 1
ATOM 5318 C C . LYS B 1 300 ? -18.438 0.304 -4.68 1 81.62 300 LYS B C 1
ATOM 5320 O O . LYS B 1 300 ? -18.781 -0.143 -3.584 1 81.62 300 LYS B O 1
ATOM 5325 N N . LEU B 1 301 ? -17.234 0.373 -5.07 1 85 301 LEU B N 1
ATOM 5326 C CA . LEU B 1 301 ? -16.156 -0.129 -4.223 1 85 301 LEU B CA 1
ATOM 5327 C C . LEU B 1 301 ? -15.93 0.799 -3.035 1 85 301 LEU B C 1
ATOM 5329 O O . LEU B 1 301 ? -15.656 0.337 -1.926 1 85 301 LEU B O 1
ATOM 5333 N N . LEU B 1 302 ? -16.016 2.125 -3.262 1 79 302 LEU B N 1
ATOM 5334 C CA . LEU B 1 302 ? -15.805 3.111 -2.207 1 79 302 LEU B CA 1
ATOM 5335 C C . LEU B 1 302 ? -16.906 3.02 -1.154 1 79 302 LEU B C 1
ATOM 5337 O O . LEU B 1 302 ? -16.672 3.291 0.025 1 79 302 LEU B O 1
ATOM 5341 N N . CYS B 1 303 ? -18.047 2.602 -1.572 1 77.81 303 CYS B N 1
ATOM 5342 C CA . CYS B 1 303 ? -19.203 2.549 -0.682 1 77.81 303 CYS B CA 1
ATOM 5343 C C . CYS B 1 303 ? -19.203 1.264 0.135 1 77.81 303 CYS B C 1
ATOM 5345 O O . CYS B 1 303 ? -19.938 1.148 1.119 1 77.81 303 CYS B O 1
ATOM 5347 N N . ASP B 1 304 ? -18.391 0.311 -0.261 1 84.12 304 ASP B N 1
ATOM 5348 C CA . ASP B 1 304 ? -18.328 -0.955 0.462 1 84.12 304 ASP B CA 1
ATOM 5349 C C . ASP B 1 304 ? -17.297 -0.894 1.584 1 84.12 304 ASP B C 1
ATOM 5351 O O . ASP B 1 304 ? -16.094 -0.765 1.324 1 84.12 304 ASP B O 1
ATOM 5355 N N . ASP B 1 305 ? -17.672 -1.074 2.828 1 84.75 305 ASP B N 1
ATOM 5356 C CA . ASP B 1 305 ? -16.812 -0.947 4.008 1 84.75 305 ASP B CA 1
ATOM 5357 C C . ASP B 1 305 ? -15.727 -2.02 4.016 1 84.75 305 ASP B C 1
ATOM 5359 O O . ASP B 1 305 ? -14.641 -1.806 4.559 1 84.75 305 ASP B O 1
ATOM 5363 N N . ARG B 1 306 ? -16.047 -3.121 3.402 1 91.06 306 ARG B N 1
ATOM 5364 C CA . ARG B 1 306 ? -15.102 -4.23 3.436 1 91.06 306 ARG B CA 1
ATOM 5365 C C . ARG B 1 306 ? -13.836 -3.898 2.645 1 91.06 306 ARG B C 1
ATOM 5367 O O . ARG B 1 306 ? -12.75 -4.391 2.961 1 91.06 306 ARG B O 1
ATOM 5374 N N . THR B 1 307 ? -14.031 -3.043 1.643 1 90.81 307 THR B N 1
ATOM 5375 C CA . THR B 1 307 ? -12.867 -2.641 0.868 1 90.81 307 THR B CA 1
ATOM 5376 C C . THR B 1 307 ? -11.836 -1.954 1.759 1 90.81 307 THR B C 1
ATOM 5378 O O . THR B 1 307 ? -10.672 -2.367 1.807 1 90.81 307 THR B O 1
ATOM 5381 N N . SER B 1 308 ? -12.273 -0.991 2.479 1 89.75 308 SER B N 1
ATOM 5382 C CA . SER B 1 308 ? -11.383 -0.266 3.379 1 89.75 308 SER B CA 1
ATOM 5383 C C . SER B 1 308 ? -10.828 -1.184 4.461 1 89.75 308 SER B C 1
ATOM 5385 O O . SER B 1 308 ? -9.648 -1.102 4.805 1 89.75 308 SER B O 1
ATOM 5387 N N . GLU B 1 309 ? -11.641 -2.031 4.98 1 92.81 309 GLU B N 1
ATOM 5388 C CA . GLU B 1 309 ? -11.227 -2.955 6.031 1 92.81 309 GLU B CA 1
ATOM 5389 C C . GLU B 1 309 ? -10.102 -3.867 5.551 1 92.81 309 GLU B C 1
ATOM 5391 O O . GLU B 1 309 ? -9.148 -4.129 6.289 1 92.81 309 GLU B O 1
ATOM 5396 N N . LEU B 1 310 ? -10.258 -4.363 4.328 1 94.44 310 LEU B N 1
ATOM 5397 C CA . LEU B 1 310 ? -9.258 -5.246 3.746 1 94.44 310 LEU B CA 1
ATOM 5398 C C . LEU B 1 310 ? -7.902 -4.547 3.654 1 94.44 310 LEU B C 1
ATOM 5400 O O . LEU B 1 310 ? -6.871 -5.141 3.975 1 94.44 310 LEU B O 1
ATOM 5404 N N . PHE B 1 311 ? -7.895 -3.271 3.24 1 95 311 PHE B N 1
ATOM 5405 C CA . PHE B 1 311 ? -6.652 -2.516 3.135 1 95 311 PHE B CA 1
ATOM 5406 C C . PHE B 1 311 ? -6.066 -2.244 4.516 1 95 311 PHE B C 1
ATOM 5408 O O . PHE B 1 311 ? -4.848 -2.312 4.703 1 95 311 PHE B O 1
ATOM 5415 N N . ILE B 1 312 ? -6.887 -1.939 5.508 1 93.94 312 ILE B N 1
ATOM 5416 C CA . ILE B 1 312 ? -6.41 -1.687 6.863 1 93.94 312 ILE B CA 1
ATOM 5417 C C . ILE B 1 312 ? -5.762 -2.947 7.426 1 93.94 312 ILE B C 1
ATOM 5419 O O . ILE B 1 312 ? -4.699 -2.881 8.055 1 93.94 312 ILE B O 1
ATOM 5423 N N . GLU B 1 313 ? -6.305 -4.117 7.176 1 94.94 313 GLU B N 1
ATOM 5424 C CA . GLU B 1 313 ? -5.82 -5.402 7.672 1 94.94 313 GLU B CA 1
ATOM 5425 C C . GLU B 1 313 ? -4.438 -5.727 7.109 1 94.94 313 GLU B C 1
ATOM 5427 O O . GLU B 1 313 ? -3.617 -6.344 7.789 1 94.94 313 GLU B O 1
ATOM 5432 N N . HIS B 1 314 ? -4.203 -5.27 5.879 1 95.81 314 HIS B N 1
ATOM 5433 C CA . HIS B 1 314 ? -3.004 -5.762 5.207 1 95.81 314 HIS B CA 1
ATOM 5434 C C . HIS B 1 314 ? -1.949 -4.664 5.094 1 95.81 314 HIS B C 1
ATOM 5436 O O . HIS B 1 314 ? -0.774 -4.953 4.855 1 95.81 314 HIS B O 1
ATOM 5442 N N . PHE B 1 315 ? -2.346 -3.35 5.27 1 96.19 315 PHE B N 1
ATOM 5443 C CA . PHE B 1 315 ? -1.401 -2.26 5.055 1 96.19 315 PHE B CA 1
ATOM 5444 C C . PHE B 1 315 ? -1.208 -1.449 6.332 1 96.19 315 PHE B C 1
ATOM 5446 O O . PHE B 1 315 ? -0.325 -0.592 6.402 1 96.19 315 PHE B O 1
ATOM 5453 N N . GLY B 1 316 ? -1.997 -1.659 7.352 1 94.12 316 GLY B N 1
ATOM 5454 C CA . GLY B 1 316 ? -1.877 -0.93 8.609 1 94.12 316 GLY B CA 1
ATOM 5455 C C . GLY B 1 316 ? -2.039 0.569 8.445 1 94.12 316 GLY B C 1
ATOM 5456 O O . GLY B 1 316 ? -3.012 1.032 7.844 1 94.12 316 GLY B O 1
ATOM 5457 N N . ASN B 1 317 ? -1.059 1.287 8.914 1 93.62 317 ASN B N 1
ATOM 5458 C CA . ASN B 1 317 ? -1.122 2.744 8.906 1 93.62 317 ASN B CA 1
ATOM 5459 C C . ASN B 1 317 ? -1.017 3.301 7.488 1 93.62 317 ASN B C 1
ATOM 5461 O O . ASN B 1 317 ? -1.324 4.469 7.25 1 93.62 317 ASN B O 1
ATOM 5465 N N . GLN B 1 318 ? -0.571 2.428 6.539 1 95.62 318 GLN B N 1
ATOM 5466 C CA . GLN B 1 318 ? -0.371 2.891 5.168 1 95.62 318 GLN B CA 1
ATOM 5467 C C . GLN B 1 318 ? -1.584 2.576 4.297 1 95.62 318 GLN B C 1
ATOM 5469 O O . GLN B 1 318 ? -1.554 2.783 3.084 1 95.62 318 GLN B O 1
ATOM 5474 N N . ALA B 1 319 ? -2.689 2.074 4.953 1 94.94 319 ALA B N 1
ATOM 5475 C CA . ALA B 1 319 ? -3.869 1.61 4.23 1 94.94 319 ALA B CA 1
ATOM 5476 C C . ALA B 1 319 ? -4.438 2.713 3.34 1 94.94 319 ALA B C 1
ATOM 5478 O O . ALA B 1 319 ? -4.75 2.477 2.17 1 94.94 319 ALA B O 1
ATOM 5479 N N . GLN B 1 320 ? -4.508 3.902 3.846 1 91.81 320 GLN B N 1
ATOM 5480 C CA . GLN B 1 320 ? -5.164 4.973 3.102 1 91.81 320 GLN B CA 1
ATOM 5481 C C . GLN B 1 320 ? -4.312 5.426 1.92 1 91.81 320 GLN B C 1
ATOM 5483 O O . GLN B 1 320 ? -4.844 5.809 0.876 1 91.81 320 GLN B O 1
ATOM 5488 N N . PHE B 1 321 ? -3.012 5.402 2.096 1 94.75 321 PHE B N 1
ATOM 5489 C CA . PHE B 1 321 ? -2.135 5.684 0.965 1 94.75 321 PHE B CA 1
ATOM 5490 C C . PHE B 1 321 ? -2.332 4.66 -0.143 1 94.75 321 PHE B C 1
ATOM 5492 O O . PHE B 1 321 ? -2.525 5.02 -1.306 1 94.75 321 PHE B O 1
ATOM 5499 N N . ALA B 1 322 ? -2.258 3.369 0.239 1 94.81 322 ALA B N 1
ATOM 5500 C CA . ALA B 1 322 ? -2.4 2.281 -0.726 1 94.81 322 ALA B CA 1
ATOM 5501 C C . ALA B 1 322 ? -3.768 2.326 -1.403 1 94.81 322 ALA B C 1
ATOM 5503 O O . ALA B 1 322 ? -3.873 2.129 -2.617 1 94.81 322 ALA B O 1
ATOM 5504 N N . LEU B 1 323 ? -4.824 2.576 -0.605 1 92.06 323 LEU B N 1
ATOM 5505 C CA . LEU B 1 323 ? -6.188 2.648 -1.117 1 92.06 323 LEU B CA 1
ATOM 5506 C C . LEU B 1 323 ? -6.332 3.781 -2.129 1 92.06 323 LEU B C 1
ATOM 5508 O O . LEU B 1 323 ? -6.934 3.6 -3.189 1 92.06 323 LEU B O 1
ATOM 5512 N N . ARG B 1 324 ? -5.754 4.938 -1.854 1 89.44 324 ARG B N 1
ATOM 5513 C CA . ARG B 1 324 ? -5.812 6.074 -2.771 1 89.44 324 ARG B CA 1
ATOM 5514 C C . ARG B 1 324 ? -5.113 5.75 -4.086 1 89.44 324 ARG B C 1
ATOM 5516 O O . ARG B 1 324 ? -5.652 6.012 -5.164 1 89.44 324 ARG B O 1
ATOM 5523 N N . CYS B 1 325 ? -3.912 5.207 -3.979 1 90 325 CYS B N 1
ATOM 5524 C CA . CYS B 1 325 ? -3.174 4.852 -5.184 1 90 325 CYS B CA 1
ATOM 5525 C C . CYS B 1 325 ? -3.959 3.854 -6.027 1 90 325 CYS B C 1
ATOM 5527 O O . CYS B 1 325 ? -3.996 3.965 -7.254 1 90 325 CYS B O 1
ATOM 5529 N N . PHE B 1 326 ? -4.57 2.852 -5.344 1 89.81 326 PHE B N 1
ATOM 5530 C CA . PHE B 1 326 ? -5.332 1.812 -6.023 1 89.81 326 PHE B CA 1
ATOM 5531 C C . PHE B 1 326 ? -6.504 2.416 -6.789 1 89.81 326 PHE B C 1
ATOM 5533 O O . PHE B 1 326 ? -6.738 2.068 -7.949 1 89.81 326 PHE B O 1
ATOM 5540 N N . PHE B 1 327 ? -7.199 3.393 -6.223 1 85.38 327 PHE B N 1
ATOM 5541 C CA . PHE B 1 327 ? -8.359 4.004 -6.855 1 85.38 327 PHE B CA 1
ATOM 5542 C C . PHE B 1 327 ? -7.934 4.953 -7.969 1 85.38 327 PHE B C 1
ATOM 5544 O O . PHE B 1 327 ? -8.539 4.973 -9.039 1 85.38 327 PHE B O 1
ATOM 5551 N N . MET B 1 328 ? -6.898 5.66 -7.754 1 82 328 MET B N 1
ATOM 5552 C CA . MET B 1 328 ? -6.5 6.695 -8.703 1 82 328 MET B CA 1
ATOM 5553 C C . MET B 1 328 ? -5.883 6.078 -9.953 1 82 328 MET B C 1
ATOM 5555 O O . MET B 1 328 ? -5.98 6.648 -11.039 1 82 328 MET B O 1
ATOM 5559 N N . LYS B 1 329 ? -5.27 4.93 -9.773 1 80.38 329 LYS B N 1
ATOM 5560 C CA . LYS B 1 329 ? -4.695 4.293 -10.953 1 80.38 329 LYS B CA 1
ATOM 5561 C C . LYS B 1 329 ? -5.785 3.82 -11.906 1 80.38 329 LYS B C 1
ATOM 5563 O O . LYS B 1 329 ? -5.551 3.684 -13.109 1 80.38 329 LYS B O 1
ATOM 5568 N N . ASN B 1 330 ? -6.898 3.594 -11.352 1 70.94 330 ASN B N 1
ATOM 5569 C CA . ASN B 1 330 ? -8 3.051 -12.141 1 70.94 330 ASN B CA 1
ATOM 5570 C C . ASN B 1 330 ? -9.008 4.137 -12.523 1 70.94 330 ASN B C 1
ATOM 5572 O O . ASN B 1 330 ? -10.031 3.846 -13.133 1 70.94 330 ASN B O 1
ATOM 5576 N N . ALA B 1 331 ? -8.648 5.355 -12 1 65 331 ALA B N 1
ATOM 5577 C CA . ALA B 1 331 ? -9.547 6.469 -12.281 1 65 331 ALA B CA 1
ATOM 5578 C C . ALA B 1 331 ? -9.453 6.891 -13.75 1 65 331 ALA B C 1
ATOM 5580 O O . ALA B 1 331 ? -8.375 6.836 -14.344 1 65 331 ALA B O 1
ATOM 5581 N N . LYS B 1 332 ? -10.57 6.918 -14.508 1 60.28 332 LYS B N 1
ATOM 5582 C CA . LYS B 1 332 ? -10.672 7.277 -15.922 1 60.28 332 LYS B CA 1
ATOM 5583 C C . LYS B 1 332 ? -10.016 8.625 -16.188 1 60.28 332 LYS B C 1
ATOM 5585 O O . LYS B 1 332 ? -9.477 8.852 -17.281 1 60.28 332 LYS B O 1
ATOM 5590 N N . GLU B 1 333 ? -10.359 9.664 -15.375 1 52.19 333 GLU B N 1
ATOM 5591 C CA . GLU B 1 333 ? -9.789 10.992 -15.609 1 52.19 333 GLU B CA 1
ATOM 5592 C C . GLU B 1 333 ? -8.68 11.305 -14.609 1 52.19 333 GLU B C 1
ATOM 5594 O O . GLU B 1 333 ? -8.867 11.133 -13.398 1 52.19 333 GLU B O 1
ATOM 5599 N N . PRO B 1 334 ? -7.516 11.172 -15.297 1 46.44 334 PRO B N 1
ATOM 5600 C CA . PRO B 1 334 ? -6.469 11.602 -14.367 1 46.44 334 PRO B CA 1
ATOM 5601 C C . PRO B 1 334 ? -6.887 12.812 -13.531 1 46.44 334 PRO B C 1
ATOM 5603 O O . PRO B 1 334 ? -7.695 13.625 -13.984 1 46.44 334 PRO B O 1
ATOM 5606 N N . PRO B 1 335 ? -6.621 12.664 -12.344 1 43.03 335 PRO B N 1
ATOM 5607 C CA . PRO B 1 335 ? -6.945 13.891 -11.617 1 43.03 335 PRO B CA 1
ATOM 5608 C C . PRO B 1 335 ? -6.453 15.148 -12.328 1 43.03 335 PRO B C 1
ATOM 5610 O O . PRO B 1 335 ? -5.438 15.109 -13.023 1 43.03 335 PRO B O 1
ATOM 5613 N N . ALA B 1 336 ? -7.344 15.914 -12.844 1 37.5 336 ALA B N 1
ATOM 5614 C CA . ALA B 1 336 ? -6.91 17.188 -13.43 1 37.5 336 ALA B CA 1
ATOM 5615 C C . ALA B 1 336 ? -5.613 17.672 -12.781 1 37.5 336 ALA B C 1
ATOM 5617 O O . ALA B 1 336 ? -5.43 17.531 -11.57 1 37.5 336 ALA B O 1
ATOM 5618 N N . PRO B 1 337 ? -4.582 17.562 -13.789 1 34.59 337 PRO B N 1
ATOM 5619 C CA . PRO B 1 337 ? -3.332 18.109 -13.273 1 34.59 337 PRO B CA 1
ATOM 5620 C C . PRO B 1 337 ? -3.557 19.125 -12.148 1 34.59 337 PRO B C 1
ATOM 5622 O O . PRO B 1 337 ? -4.512 19.906 -12.195 1 34.59 337 PRO B O 1
ATOM 5625 N N . SER B 1 338 ? -3.197 18.703 -11.109 1 32.91 338 SER B N 1
ATOM 5626 C CA . SER B 1 338 ? -3.117 19.75 -10.094 1 32.91 338 SER B CA 1
ATOM 5627 C C . SER B 1 338 ? -2.625 21.062 -10.703 1 32.91 338 SER B C 1
ATOM 5629 O O . SER B 1 338 ? -1.832 21.047 -11.641 1 32.91 338 SER B O 1
ATOM 5631 N N . TYR B 1 339 ? -3.389 22.047 -10.922 1 29.98 339 TYR B N 1
ATOM 5632 C CA . TYR B 1 339 ? -2.775 23.359 -11.109 1 29.98 339 TYR B CA 1
ATOM 5633 C C . TYR B 1 339 ? -1.316 23.344 -10.672 1 29.98 339 TYR B C 1
ATOM 5635 O O . TYR B 1 339 ? -1.008 22.969 -9.539 1 29.98 339 TYR B O 1
ATOM 5643 N N . LEU B 1 340 ? -0.458 22.938 -11.547 1 30.91 340 LEU B N 1
ATOM 5644 C CA . LEU B 1 340 ? 0.961 23.25 -11.422 1 30.91 340 LEU B CA 1
ATOM 5645 C C . LEU B 1 340 ? 1.177 24.406 -10.453 1 30.91 340 LEU B C 1
ATOM 5647 O O . LEU B 1 340 ? 0.754 25.531 -10.719 1 30.91 340 LEU B O 1
ATOM 5651 N N . ILE B 1 341 ? 1.143 24.266 -9.281 1 31.11 341 ILE B N 1
ATOM 5652 C CA . ILE B 1 341 ? 1.617 25.359 -8.445 1 31.11 341 ILE B CA 1
ATOM 5653 C C . ILE B 1 341 ? 2.951 25.875 -8.977 1 31.11 341 ILE B C 1
ATOM 5655 O O . ILE B 1 341 ? 4 25.281 -8.719 1 31.11 341 ILE B O 1
ATOM 5659 N N . ASP B 1 342 ? 3.232 26.016 -10.102 1 30.8 342 ASP B N 1
ATOM 5660 C CA . ASP B 1 342 ? 4.301 27 -10.242 1 30.8 342 ASP B CA 1
ATOM 5661 C C . ASP B 1 342 ? 4.309 27.969 -9.07 1 30.8 342 ASP B C 1
ATOM 5663 O O . ASP B 1 342 ? 5.375 28.344 -8.57 1 30.8 342 ASP B O 1
ATOM 5667 N N . ASP B 1 343 ? 3.256 28.969 -9.031 1 29.91 343 ASP B N 1
ATOM 5668 C CA . ASP B 1 343 ? 2.959 30.047 -8.094 1 29.91 343 ASP B CA 1
ATOM 5669 C C . ASP B 1 343 ? 2.158 29.531 -6.898 1 29.91 343 ASP B C 1
ATOM 5671 O O . ASP B 1 343 ? 0.926 29.516 -6.934 1 29.91 343 ASP B O 1
ATOM 5675 N N . ILE B 1 344 ? 2.449 28.594 -6.32 1 32.78 344 ILE B N 1
ATOM 5676 C CA . ILE B 1 344 ? 1.865 28.156 -5.059 1 32.78 344 ILE B CA 1
ATOM 5677 C C . ILE B 1 344 ? 1.484 29.375 -4.211 1 32.78 344 ILE B C 1
ATOM 5679 O O . ILE B 1 344 ? 2.326 29.922 -3.506 1 32.78 344 ILE B O 1
ATOM 5683 N N . THR B 1 345 ? 0.774 30.25 -4.699 1 33.59 345 THR B N 1
ATOM 5684 C CA . THR B 1 345 ? 0.157 31.266 -3.85 1 33.59 345 THR B CA 1
ATOM 5685 C C . THR B 1 345 ? -0.867 30.625 -2.912 1 33.59 345 THR B C 1
ATOM 5687 O O . THR B 1 345 ? -1.334 29.516 -3.156 1 33.59 345 THR B O 1
ATOM 5690 N N . TYR B 1 346 ? -1.007 31 -1.715 1 33.66 346 TYR B N 1
ATOM 5691 C CA . TYR B 1 346 ? -2.033 30.672 -0.729 1 33.66 346 TYR B CA 1
ATOM 5692 C C . TYR B 1 346 ? -3.375 30.406 -1.402 1 33.66 346 TYR B C 1
ATOM 5694 O O . TYR B 1 346 ? -4.098 29.484 -1.026 1 33.66 346 TYR B O 1
ATOM 5702 N N . GLU B 1 347 ? -3.623 31.062 -2.443 1 37.75 347 GLU B N 1
ATOM 5703 C CA . GLU B 1 347 ? -4.859 30.906 -3.207 1 37.75 347 GLU B CA 1
ATOM 5704 C C . GLU B 1 347 ? -4.91 29.562 -3.924 1 37.75 347 GLU B C 1
ATOM 5706 O O . GLU B 1 347 ? -5.961 28.922 -3.973 1 37.75 347 GLU B O 1
ATOM 5711 N N . GLY B 1 348 ? -3.768 29.203 -4.297 1 38.56 348 GLY B N 1
ATOM 5712 C CA . GLY B 1 348 ? -3.719 27.938 -5.016 1 38.56 348 GLY B CA 1
ATOM 5713 C C . GLY B 1 348 ? -3.869 26.734 -4.109 1 38.56 348 GLY B C 1
ATOM 5714 O O . GLY B 1 348 ? -4.543 25.766 -4.469 1 38.56 348 GLY B O 1
ATOM 5715 N N . LEU B 1 349 ? -3.178 26.797 -2.986 1 40.66 349 LEU B N 1
ATOM 5716 C CA . LEU B 1 349 ? -3.42 25.766 -1.979 1 40.66 349 LEU B CA 1
ATOM 5717 C C . LEU B 1 349 ? -4.871 25.812 -1.506 1 40.66 349 LEU B C 1
ATOM 5719 O O . LEU B 1 349 ? -5.512 24.766 -1.382 1 40.66 349 LEU B O 1
ATOM 5723 N N . ASN B 1 350 ? -5.332 27.016 -1.146 1 41.72 350 ASN B N 1
ATOM 5724 C CA . ASN B 1 350 ? -6.738 27.172 -0.79 1 41.72 350 ASN B CA 1
ATOM 5725 C C . ASN B 1 350 ? -7.656 26.75 -1.936 1 41.72 350 ASN B C 1
ATOM 5727 O O . ASN B 1 350 ? -8.703 26.156 -1.709 1 41.72 350 ASN B O 1
ATOM 5731 N N . ALA B 1 351 ? -7.262 27.094 -3.098 1 40.34 351 ALA B N 1
ATOM 5732 C CA . ALA B 1 351 ? -8.023 26.734 -4.285 1 40.34 351 ALA B CA 1
ATOM 5733 C C . ALA B 1 351 ? -7.988 25.219 -4.52 1 40.34 351 ALA B C 1
ATOM 5735 O O . ALA B 1 351 ? -9.008 24.609 -4.855 1 40.34 351 ALA B O 1
ATOM 5736 N N . GLN B 1 352 ? -6.895 24.641 -4.324 1 39.53 352 GLN B N 1
ATOM 5737 C CA . GLN B 1 352 ? -6.785 23.188 -4.477 1 39.53 352 GLN B CA 1
ATOM 5738 C C . GLN B 1 352 ? -7.508 22.469 -3.35 1 39.53 352 GLN B C 1
ATOM 5740 O O . GLN B 1 352 ? -8.18 21.453 -3.584 1 39.53 352 GLN B O 1
ATOM 5745 N N . LEU B 1 353 ? -7.328 23.016 -2.174 1 42.94 353 LEU B N 1
ATOM 5746 C CA . LEU B 1 353 ? -8.148 22.531 -1.073 1 42.94 353 LEU B CA 1
ATOM 5747 C C . LEU B 1 353 ? -9.625 22.797 -1.339 1 42.94 353 LEU B C 1
ATOM 5749 O O . LEU B 1 353 ? -10.477 21.953 -1.032 1 42.94 353 LEU B O 1
ATOM 5753 N N . GLU B 1 354 ? -9.836 24 -1.873 1 43.97 354 GLU B N 1
ATOM 5754 C CA . GLU B 1 354 ? -11.203 24.281 -2.307 1 43.97 354 GLU B CA 1
ATOM 5755 C C . GLU B 1 354 ? -11.633 23.344 -3.434 1 43.97 354 GLU B C 1
ATOM 5757 O O . GLU B 1 354 ? -12.773 22.875 -3.457 1 43.97 354 GLU B O 1
ATOM 5762 N N . MET B 1 355 ? -10.781 23.141 -4.344 1 38.47 355 MET B N 1
ATOM 5763 C CA . MET B 1 355 ? -11.062 22.188 -5.414 1 38.47 355 MET B CA 1
ATOM 5764 C C . MET B 1 355 ? -11.203 20.781 -4.859 1 38.47 355 MET B C 1
ATOM 5766 O O . MET B 1 355 ? -12.078 20.016 -5.289 1 38.47 355 MET B O 1
ATOM 5770 N N . TYR B 1 356 ? -10.383 20.375 -4.082 1 36.56 356 TYR B N 1
ATOM 5771 C CA . TYR B 1 356 ? -10.547 19.109 -3.371 1 36.56 356 TYR B CA 1
ATOM 5772 C C . TYR B 1 356 ? -11.883 19.062 -2.637 1 36.56 356 TYR B C 1
ATOM 5774 O O . TYR B 1 356 ? -12.602 18.062 -2.703 1 36.56 356 TYR B O 1
ATOM 5782 N N . LYS B 1 357 ? -12.094 20.234 -1.911 1 41.66 357 LYS B N 1
ATOM 5783 C CA . LYS B 1 357 ? -13.398 20.328 -1.27 1 41.66 357 LYS B CA 1
ATOM 5784 C C . LYS B 1 357 ? -14.523 20.172 -2.289 1 41.66 357 LYS B C 1
ATOM 5786 O O . LYS B 1 357 ? -15.555 19.562 -2.004 1 41.66 357 LYS B O 1
ATOM 5791 N N . GLN B 1 358 ? -14.305 20.672 -3.406 1 38.12 358 GLN B N 1
ATOM 5792 C CA . GLN B 1 358 ? -15.305 20.578 -4.465 1 38.12 358 GLN B CA 1
ATOM 5793 C C . GLN B 1 358 ? -15.367 19.172 -5.043 1 38.12 358 GLN B C 1
ATOM 5795 O O . GLN B 1 358 ? -16.422 18.734 -5.516 1 38.12 358 GLN B O 1
ATOM 5800 N N . SER B 1 359 ? -14.445 18.5 -5.051 1 33.19 359 SER B N 1
ATOM 5801 C CA . SER B 1 359 ? -14.438 17.156 -5.617 1 33.19 359 SER B CA 1
ATOM 5802 C C . SER B 1 359 ? -15.016 16.141 -4.641 1 33.19 359 SER B C 1
ATOM 5804 O O . SER B 1 359 ? -15.344 15.008 -5.027 1 33.19 359 SER B O 1
ATOM 5806 N N . LEU B 1 360 ? -15.07 16.312 -3.451 1 34.91 360 LEU B N 1
ATOM 5807 C CA . LEU B 1 360 ? -15.688 15.438 -2.455 1 34.91 360 LEU B CA 1
ATOM 5808 C C . LEU B 1 360 ? -17.203 15.547 -2.508 1 34.91 360 LEU B C 1
ATOM 5810 O O . LEU B 1 360 ? -17.906 14.812 -1.812 1 34.91 360 LEU B O 1
ATOM 5814 N N . LYS B 1 361 ? -17.859 16.422 -3.227 1 36.09 361 LYS B N 1
ATOM 5815 C CA . LYS B 1 361 ? -19.297 16.531 -3.439 1 36.09 361 LYS B CA 1
ATOM 5816 C C . LYS B 1 361 ? -19.75 15.711 -4.652 1 36.09 361 LYS B C 1
ATOM 5818 O O . LYS B 1 361 ? -20.844 15.172 -4.672 1 36.09 361 LYS B O 1
#

Foldseek 3Di:
DFQEEEEEEDEPQQPLLVLAVVLVCQAPRHRYAYEYEYQAHPDCSQVNVCVVCVPPPSYDYHYDPHRQDPQVSRQVVLVVDPHQKYAYDYSNKHWDRHLVVQQSVLCVVQVWQKEAEAAFEDEDADPPPSPPVPPPPVRFAQDPPVVVADPAKDWDDQPLVVLLVCVLVVVGDQARHRMMGRSVLCVVLVQGQDSAPPSSSNLSSNLCSLRIRTYIYGRTHTMYHYDDVCPVLPPQLELVQLLSLLRRLLVVLVVLLVSLVSRVVCVVVVVCNVSVNVSVNVCSCVPRNLVSCVRHDDVRNVPDVVNLVSLCVRPPPCSVVVVVVSSQVNDPDRPPPQPPPPVPDPCSVVVVVVVVVVVVD/DFQEEEEEEDEPQQPLLVLAVVLVCQAPRHRYAYEYEYQAHPDCSQVNVCVVCVPPPSYHYHYDPHRQDPQVSRQVVLVVDPHQKYAYDYSNKHWDRHLVVQQSVLCVVQVWQKEAEAAFEDEDADPPPSPPVPPPPVRFAQDPPVVVADNAKDWDDQPLVVLLVCVLVVVGDLARHRMMGGSVLCVVLVQGQDSAPPSSSNLSSNLCSLRIRTYIYGSTHTMYHYDDVVPVLPPQLELVQLLSLLRRLLVVLVVLLVSLVSRVVCVVVVVCNVSVNVSVNVCSCVPRNLVSCVRHDDVRNVPDVVNLVSLCVRPPPCSVVVVVVSSQVNDPDNPPPQPPPPVPDPCSVVVVVVVVVVVVD

Solvent-accessible surface area (backbone atoms only — not comparable to full-atom values): 38641 Å² total; per-residue (Å²): 121,37,53,31,20,36,39,22,40,35,61,73,34,48,73,42,29,53,53,26,49,48,42,56,72,61,24,75,50,69,59,44,31,37,39,36,24,28,34,41,40,90,56,64,27,60,60,52,51,48,63,74,41,67,86,38,85,44,55,43,82,43,77,42,93,56,70,69,51,61,43,51,31,50,47,57,42,60,76,66,52,63,21,55,24,37,32,44,45,53,30,64,28,46,50,47,53,54,31,66,39,55,46,49,50,52,28,63,74,63,64,29,33,31,29,37,37,40,65,30,75,39,83,40,90,49,90,78,72,68,63,68,85,66,54,61,70,72,63,35,40,64,52,84,79,50,67,84,54,52,94,48,77,39,77,52,75,79,49,60,67,58,52,48,53,40,42,76,67,60,72,50,78,44,56,51,56,33,31,40,30,26,40,64,54,36,61,76,64,68,63,62,52,46,97,47,86,43,61,27,41,35,52,38,36,48,50,49,68,73,64,42,75,36,38,31,39,44,38,42,34,31,28,32,40,54,44,51,84,79,42,74,93,63,51,85,49,36,63,69,53,46,50,51,51,51,49,20,50,57,53,36,35,48,49,53,51,55,52,42,69,73,34,71,68,38,71,78,38,56,74,54,54,55,57,52,48,37,51,55,44,52,49,46,36,56,69,44,48,52,57,34,46,69,59,43,37,66,67,60,46,71,70,35,65,63,54,58,49,54,36,38,75,68,36,49,70,45,15,48,54,43,51,50,24,51,51,45,36,68,40,87,64,63,71,69,71,55,75,72,58,75,73,67,40,66,61,46,54,51,43,46,50,45,44,50,55,56,67,75,109,124,36,52,31,20,35,39,21,42,34,61,73,34,47,72,42,28,54,53,27,49,48,43,55,71,61,23,75,50,70,60,44,32,39,39,36,24,27,35,42,39,90,55,64,26,61,61,53,52,49,63,74,41,68,86,38,86,43,53,43,80,43,76,44,91,56,69,69,50,62,43,51,31,50,47,55,42,61,77,67,53,64,21,55,24,36,31,43,44,53,29,61,28,46,50,47,54,54,31,65,40,56,49,49,50,52,27,62,75,62,65,29,34,30,29,37,37,40,63,30,76,39,82,39,90,49,89,78,71,66,62,68,86,67,55,61,69,72,64,34,42,66,53,80,77,52,69,86,52,50,94,48,76,38,76,51,76,78,49,61,67,59,52,48,53,38,43,77,66,59,72,50,77,43,56,51,58,34,32,40,31,26,40,64,55,35,60,77,65,67,65,64,51,47,98,46,87,44,60,28,40,34,52,39,37,47,49,48,68,71,65,42,76,35,38,31,38,43,39,42,33,32,28,33,40,56,45,50,85,77,43,74,91,62,53,83,50,36,63,69,53,45,51,52,51,51,49,20,51,57,52,36,35,49,50,52,52,56,52,42,69,72,34,71,69,38,70,78,36,58,72,56,54,56,55,51,48,39,52,55,43,52,49,46,37,57,70,43,49,52,57,35,47,68,60,43,35,69,68,60,45,71,72,35,66,62,53,57,50,54,35,38,76,69,34,50,69,45,16,48,54,44,52,49,23,50,51,46,37,67,41,88,63,63,70,70,71,55,77,72,58,79,72,66,40,67,61,46,53,51,43,46,50,45,46,49,55,56,68,75,110

pLDDT: mean 82.05, std 20.05, range [29.91, 98.62]